Protein AF-E1ZJU6-F1 (afdb_monomer)

pLDDT: mean 82.81, std 19.05, range [23.7, 98.81]

Mean predicted aligned error: 16.56 Å

Nearest PDB structures (foldseek):
  3dt8-assembly1_A  TM=7.662E-01  e=3.828E-09  Bos taurus
  3dt9-assembly1_A  TM=7.241E-01  e=1.681E-09  Bos taurus
  1wab-assembly1_A  TM=7.466E-01  e=5.777E-09  Bos taurus
  1es9-assembly1_A-2  TM=7.386E-01  e=1.103E-08  Bos taurus
  1bwq-assembly1_A-2  TM=6.941E-01  e=6.890E-09  Bos taurus

Sequence (431 aa):
MFGTLTGLIKQRSAITNWEAFSRANNISGWKLAVPPCQWTGVGCNADGAITSLDLGCVDEVEGLCAVLAEGSLAPELVNVGTLESIFLQGQTLTGPLPEAWGAAGAFARLAYLSLANNDLTGSIPASWGGKDALAALELIQLSGNKLCGDVPAPLQPKLECADGDDSCSDGQLPACSTTVTALAADGEEEGSSKLEEQPEAAADCPPGDIQDVPSWAKKYNARIAAKEAAQEQAANNKALVAEANESGERYDFVMYGDSITWRVSENMGVWDRYLGSLGGPSAPLGIIFNQVSDLAYRIMNGDERFDLAPKAVALLIGVNNLERGPQPAEQLEELVKWLQAAWPSTRLILLNLLPTVFEVEAPYLDITGTNKKYQQIAEETGIEWSTCGSDIDPADEAQLYDGIHPGPKGVDILLSCLGPQVEAAVAAFEC

Solvent-accessible surface area (backbone atoms only — not comparable to full-atom values): 22984 Å² total; per-residue (Å²): 105,74,56,34,56,46,5,55,55,39,34,58,65,29,28,72,47,40,81,51,22,32,59,59,43,67,46,41,52,91,44,97,92,42,66,63,76,62,19,60,44,34,42,53,51,97,89,69,48,52,28,32,42,43,73,48,28,54,76,88,44,41,65,65,45,73,37,62,48,35,34,36,71,39,52,54,38,39,47,36,48,57,23,32,33,40,33,52,16,40,27,49,29,35,48,57,65,49,54,56,48,16,32,81,64,16,30,60,42,24,27,39,42,35,51,21,39,23,52,30,33,50,47,69,41,71,39,49,42,33,94,56,11,43,70,44,47,60,42,36,32,58,40,66,41,58,47,21,34,71,56,41,74,81,43,49,93,25,56,51,63,61,94,87,46,84,61,48,52,99,68,39,33,47,74,74,77,90,82,88,85,83,89,86,86,91,85,91,89,88,91,91,86,84,91,83,83,86,81,95,84,62,81,80,54,73,56,39,65,80,68,86,71,51,82,70,26,69,50,68,53,52,44,42,65,70,43,61,74,34,38,50,39,48,49,52,43,27,50,54,28,45,52,30,50,75,70,58,54,59,35,35,36,38,34,39,29,12,44,58,27,32,44,43,53,78,35,47,87,53,47,49,75,45,52,60,79,71,79,56,54,69,49,55,51,20,33,54,79,30,31,48,44,35,53,38,7,33,47,68,69,43,66,53,46,60,62,45,50,34,27,17,37,36,42,46,70,29,68,44,11,35,69,76,53,64,78,42,58,70,61,42,50,52,44,53,54,48,47,48,38,32,24,66,54,36,38,47,34,44,45,41,71,56,54,66,48,68,102,58,92,53,93,56,70,46,60,74,64,47,36,52,46,52,48,49,44,21,69,74,72,71,42,45,70,38,70,48,30,63,87,50,52,35,87,37,53,64,27,12,63,73,13,64,45,49,32,75,53,30,44,45,55,24,37,74,52,41,23,68,53,50,52,52,34,43,74,67,46,62,118

Secondary structure (DSSP, 8-state):
-HHHHHHHHHHHHHBTTHHHHHHHTT----STTS-GGGSTTEEE-TT--EEEEE----GGGTTS-SS--EE---GGGGG-TT-SEEE--SSEEEEPPPGGGGSTTTTTT--EEE--SSEEEEPPPGGGGSTTSSTT--EEE--SSEE-SPPPTTTGGGEE--TT-TTSBTTBPPP---------------------------TTS-----PPPPTTTSS--GGGTS-HHHHHHHHHHHHHHHHHHHHTPPPSEEEEESHHHHHHHTTHHHHHHHHTTSSS-EEEEE-TT--HHHHHHHHHTSS---SS--SEEEEE--HHHHHHSS-SHHHHHHHHHHHHHH-TT-EEEEEPPPP---SS--TT--HHHHHHHHHHHHHHHTPEEE-TTTT--TT-TTTBTTSSSB-HHHHHHHHHHHHHHHHHHHHT---

InterPro domains:
  IPR001611 Leucine-rich repeat [PF00560] (110-129)
  IPR013830 SGNH hydrolase-type esterase domain [PF13472] (256-411)
  IPR032675 Leucine-rich repeat domain superfamily [G3DSA:3.80.10.10] (7-196)
  IPR036514 SGNH hydrolase superfamily [G3DSA:3.40.50.1110] (214-428)
  IPR050647 Plant LRR receptor-like serine/threonine-protein kinases [PTHR48056] (13-152)

Radius of gyration: 26.3 Å; Cα contacts (8 Å, |Δi|>4): 844; chains: 1; bounding box: 62×53×74 Å

Organism: Chlorella variabilis (NCBI:txid554065)

Foldseek 3Di:
DVLQLVLLLQQCVQQPCNVVFCVQLVFDQNDPVRQQCPTVQFDADPVRQTATGAPADPLLAFPNTPAFGEGARGLSNQSSLNYQEYHRAQHAHEEEDDLSQLPQSRNQRHAYYEHEQYAYAEEDHLSCLDPRHPVNHQAYEHANYHYAFADRPVCQNRYDYDPPGPQADPRHGHHDDDDDDDDDDDDDDDDDDDDDDDDDDQPPFAWFDQDDQDPLLQDARSSQCPPPQSVVLLVVLLVVLVVCQVHVFAAQEEEEEELQLVLLVVQVVLVCVQAVPLPGDYDRSYGYLDALSNSSNCARPNRNHHSRQHLEYEYAYHPSCLQPHPLRLVSVLVSLVSSCRRRVLYQYEYEQHAQADDPDPSPRPDSPVSLVSSVVSCVVSVHHYYDQNNPADLVDCQQPVRRHHGDNVVSNSRSVRVSVVSSVSSVPGDD

Structure (mmCIF, N/CA/C/O backbone):
data_AF-E1ZJU6-F1
#
_entry.id   AF-E1ZJU6-F1
#
loop_
_atom_site.group_PDB
_atom_site.id
_atom_site.type_symbol
_atom_site.label_atom_id
_atom_site.label_alt_id
_atom_site.label_comp_id
_atom_site.label_asym_id
_atom_site.label_entity_id
_atom_site.label_seq_id
_atom_site.pdbx_PDB_ins_code
_atom_site.Cartn_x
_atom_site.Cartn_y
_atom_site.Cartn_z
_atom_site.occupancy
_atom_site.B_iso_or_equiv
_atom_site.auth_seq_id
_atom_site.auth_comp_id
_atom_site.auth_asym_id
_atom_site.auth_atom_id
_atom_site.pdbx_PDB_model_num
ATOM 1 N N . MET A 1 1 ? 8.788 -21.524 -34.149 1.00 48.00 1 MET A N 1
ATOM 2 C CA . MET A 1 1 ? 7.793 -22.488 -33.622 1.00 48.00 1 MET A CA 1
ATOM 3 C C . MET A 1 1 ? 8.458 -23.624 -32.840 1.00 48.00 1 MET A C 1
ATOM 5 O O . MET A 1 1 ? 8.479 -23.498 -31.627 1.00 48.00 1 MET A O 1
ATOM 9 N N . PHE A 1 2 ? 9.065 -24.661 -33.449 1.00 53.59 2 PHE A N 1
ATOM 10 C CA . PHE A 1 2 ? 9.686 -25.767 -32.677 1.00 53.59 2 PHE A CA 1
ATOM 11 C C . PHE A 1 2 ? 10.750 -25.310 -31.656 1.00 53.59 2 PHE A C 1
ATOM 13 O O . PHE A 1 2 ? 10.604 -25.607 -30.477 1.00 53.59 2 PHE A O 1
ATOM 20 N N . GLY A 1 3 ? 11.774 -24.546 -32.065 1.00 61.97 3 GLY A N 1
ATOM 21 C CA . GLY A 1 3 ? 12.799 -24.038 -31.131 1.00 61.97 3 GLY A CA 1
ATOM 22 C C . GLY A 1 3 ? 12.228 -23.120 -30.041 1.00 61.97 3 GLY A C 1
ATOM 23 O O . GLY A 1 3 ? 12.577 -23.249 -28.873 1.00 61.97 3 GLY A O 1
ATOM 24 N N . THR A 1 4 ? 11.274 -22.268 -30.421 1.00 68.81 4 THR A N 1
ATOM 25 C CA . THR A 1 4 ? 10.547 -21.338 -29.543 1.00 68.81 4 THR A CA 1
ATOM 26 C C . THR A 1 4 ? 9.842 -22.067 -28.391 1.00 68.81 4 THR A C 1
ATOM 28 O O . THR A 1 4 ? 9.994 -21.698 -27.232 1.00 68.81 4 THR A O 1
ATOM 31 N N . LEU A 1 5 ? 9.110 -23.145 -28.696 1.00 75.88 5 LEU A N 1
ATOM 32 C CA . LEU A 1 5 ? 8.416 -23.952 -27.688 1.00 75.88 5 LEU A CA 1
ATOM 33 C C . LEU A 1 5 ? 9.404 -24.717 -26.790 1.00 75.88 5 LEU A C 1
ATOM 35 O O . LEU A 1 5 ? 9.183 -24.839 -25.587 1.00 75.88 5 LEU A O 1
ATOM 39 N N . THR A 1 6 ? 10.514 -25.194 -27.363 1.00 81.00 6 THR A N 1
ATOM 40 C CA . THR A 1 6 ? 11.583 -25.875 -26.619 1.00 81.00 6 THR A CA 1
ATOM 41 C C . THR A 1 6 ? 12.262 -24.952 -25.606 1.00 81.00 6 THR A C 1
ATOM 43 O O . THR A 1 6 ? 12.506 -25.397 -24.491 1.00 81.00 6 THR A O 1
ATOM 46 N N . GLY A 1 7 ? 12.534 -23.686 -25.948 1.00 88.94 7 GLY A N 1
ATOM 47 C CA . GLY A 1 7 ? 13.206 -22.734 -25.051 1.00 88.94 7 GLY A CA 1
ATOM 48 C C . GLY A 1 7 ? 12.437 -22.482 -23.750 1.00 88.94 7 GLY A C 1
ATOM 49 O O . GLY A 1 7 ? 12.994 -22.640 -22.665 1.00 88.94 7 GLY A O 1
ATOM 50 N N . LEU A 1 8 ? 11.130 -22.205 -23.842 1.00 92.00 8 LEU A N 1
ATOM 51 C CA . LEU A 1 8 ? 10.278 -22.043 -22.657 1.00 92.00 8 LEU A CA 1
ATOM 52 C C . LEU A 1 8 ? 10.172 -23.342 -21.840 1.00 92.00 8 LEU A C 1
ATOM 54 O O . LEU A 1 8 ? 10.357 -23.326 -20.626 1.00 92.00 8 LEU A O 1
ATOM 58 N N . ILE A 1 9 ? 9.939 -24.491 -22.487 1.00 91.81 9 ILE A N 1
ATOM 59 C CA . ILE A 1 9 ? 9.865 -25.786 -21.785 1.00 91.81 9 ILE A CA 1
ATOM 60 C C . ILE A 1 9 ? 11.206 -26.160 -21.132 1.00 91.81 9 ILE A C 1
ATOM 62 O O . ILE A 1 9 ? 11.211 -26.845 -20.109 1.00 91.81 9 ILE A O 1
ATOM 66 N N . LYS A 1 10 ? 12.338 -25.684 -21.659 1.00 94.12 10 LYS A N 1
ATOM 67 C CA . LYS A 1 10 ? 13.656 -25.823 -21.030 1.00 94.12 10 LYS A CA 1
ATOM 68 C C . LYS A 1 10 ? 13.799 -24.959 -19.780 1.00 94.12 10 LYS A C 1
ATOM 70 O O . LYS A 1 10 ? 14.175 -25.520 -18.758 1.00 94.12 10 LYS A O 1
ATOM 75 N N . GLN A 1 11 ? 13.404 -23.682 -19.801 1.00 95.06 11 GLN A N 1
ATOM 76 C CA . GLN A 1 11 ? 13.373 -22.857 -18.579 1.00 95.06 11 GLN A CA 1
ATOM 77 C C . GLN A 1 11 ? 12.439 -23.457 -17.516 1.00 95.06 11 GLN A C 1
ATOM 79 O O . GLN A 1 11 ? 12.834 -23.627 -16.367 1.00 95.06 11 GLN A O 1
ATOM 84 N N . ARG A 1 12 ? 11.247 -23.912 -17.923 1.00 95.19 12 ARG A N 1
ATOM 85 C CA . ARG A 1 12 ? 10.304 -24.644 -17.060 1.00 95.19 12 ARG A CA 1
ATOM 86 C C . ARG A 1 12 ? 10.922 -25.898 -16.418 1.00 95.19 12 ARG A C 1
ATOM 88 O O . ARG A 1 12 ? 10.542 -26.275 -15.317 1.00 95.19 12 ARG A O 1
ATOM 95 N N . SER A 1 13 ? 11.840 -26.561 -17.122 1.00 94.81 13 SER A N 1
ATOM 96 C CA . SER A 1 13 ? 12.520 -27.783 -16.664 1.00 94.81 13 SER A CA 1
ATOM 97 C C . SER A 1 13 ? 13.803 -27.507 -15.866 1.00 94.81 13 SER A C 1
ATOM 99 O O . SER A 1 13 ? 14.343 -28.437 -15.274 1.00 94.81 13 SER A O 1
ATOM 101 N N . ALA A 1 14 ? 14.302 -26.266 -15.872 1.00 96.38 14 ALA A N 1
ATOM 102 C CA . ALA A 1 14 ? 15.418 -25.807 -15.043 1.00 96.38 14 ALA A CA 1
ATOM 103 C C . ALA A 1 14 ? 14.957 -25.342 -13.648 1.00 96.38 14 ALA A C 1
ATOM 105 O O . ALA A 1 14 ? 15.763 -25.309 -12.723 1.00 96.38 14 ALA A O 1
ATOM 106 N N . ILE A 1 15 ? 13.661 -25.046 -13.486 1.00 96.94 15 ILE A N 1
ATOM 107 C CA . ILE A 1 15 ? 13.006 -24.828 -12.190 1.00 96.94 15 ILE A CA 1
ATOM 108 C C . ILE A 1 15 ? 12.730 -26.201 -11.555 1.00 96.94 15 ILE A C 1
ATOM 110 O O . ILE A 1 15 ? 11.875 -26.960 -12.019 1.00 96.94 15 ILE A O 1
ATOM 114 N N . THR A 1 16 ? 13.479 -26.548 -10.510 1.00 95.75 16 THR A N 1
ATOM 115 C CA . THR A 1 16 ? 13.486 -27.882 -9.887 1.00 95.75 16 THR A CA 1
ATOM 116 C C . THR A 1 16 ? 12.207 -28.164 -9.105 1.00 95.75 16 THR A C 1
ATOM 118 O O . THR A 1 16 ? 11.698 -29.285 -9.141 1.00 95.75 16 THR A O 1
ATOM 121 N N . ASN A 1 17 ? 11.645 -27.146 -8.450 1.00 94.12 17 ASN A N 1
ATOM 122 C CA . ASN A 1 17 ? 10.434 -27.254 -7.638 1.00 94.12 17 ASN A CA 1
ATOM 123 C C . ASN A 1 17 ? 9.134 -26.950 -8.420 1.00 94.12 17 ASN A C 1
ATOM 125 O O . ASN A 1 17 ? 8.090 -26.710 -7.808 1.00 94.12 17 ASN A O 1
ATOM 129 N N . TRP A 1 18 ? 9.170 -26.992 -9.765 1.00 93.50 18 TRP A N 1
ATOM 130 C CA . TRP A 1 18 ? 8.110 -26.474 -10.648 1.00 93.50 18 TRP A CA 1
ATOM 131 C C . TRP A 1 18 ? 6.680 -26.876 -10.249 1.00 93.50 18 TRP A C 1
ATOM 133 O O . TRP A 1 18 ? 5.779 -26.050 -10.332 1.00 93.50 18 TRP A O 1
ATOM 143 N N . GLU A 1 19 ? 6.422 -28.119 -9.822 1.00 91.25 19 GLU A N 1
ATOM 144 C CA . GLU A 1 19 ? 5.054 -28.553 -9.472 1.00 91.25 19 GLU A CA 1
ATOM 145 C C . GLU A 1 19 ? 4.492 -27.957 -8.170 1.00 91.25 19 GLU A C 1
ATOM 147 O O . GLU A 1 19 ? 3.270 -27.992 -7.973 1.00 91.25 19 GLU A O 1
ATOM 152 N N . ALA A 1 20 ? 5.359 -27.447 -7.292 1.00 88.50 20 ALA A N 1
ATOM 153 C CA . ALA A 1 20 ? 4.987 -26.672 -6.114 1.00 88.50 20 ALA A CA 1
ATOM 154 C C . ALA A 1 20 ? 4.816 -25.199 -6.504 1.00 88.50 20 ALA A C 1
ATOM 156 O O . ALA A 1 20 ? 3.704 -24.681 -6.390 1.00 88.50 20 ALA A O 1
ATOM 157 N N . PHE A 1 21 ? 5.864 -24.595 -7.083 1.00 90.06 21 PHE A N 1
ATOM 158 C CA . PHE A 1 21 ? 5.878 -23.241 -7.652 1.00 90.06 21 PHE A CA 1
ATOM 159 C C . PHE A 1 21 ? 4.625 -22.959 -8.492 1.00 90.06 21 PHE A C 1
ATOM 161 O O . PHE A 1 21 ? 3.787 -22.126 -8.145 1.00 90.06 21 PHE A O 1
ATOM 168 N N . SER A 1 22 ? 4.408 -23.736 -9.557 1.00 89.06 22 SER A N 1
ATOM 169 C CA . SER A 1 22 ? 3.335 -23.447 -10.504 1.00 89.06 22 SER A CA 1
ATOM 170 C C . SER A 1 22 ? 1.936 -23.676 -9.930 1.00 89.06 22 SER A C 1
ATOM 172 O O . SER A 1 22 ? 0.964 -23.121 -10.431 1.00 89.06 22 SER A O 1
ATOM 174 N N . ARG A 1 23 ? 1.807 -24.508 -8.890 1.00 87.44 23 ARG A N 1
ATOM 175 C CA . ARG A 1 23 ? 0.527 -24.797 -8.231 1.00 87.44 23 ARG A CA 1
ATOM 176 C C . ARG A 1 23 ? 0.168 -23.730 -7.204 1.00 87.44 23 ARG A C 1
ATOM 178 O O . ARG A 1 23 ? -0.983 -23.312 -7.170 1.00 87.44 23 ARG A O 1
ATOM 185 N N . ALA A 1 24 ? 1.137 -23.306 -6.396 1.00 80.75 24 ALA A N 1
ATOM 186 C CA . ALA A 1 24 ? 0.956 -22.259 -5.397 1.00 80.75 24 ALA A CA 1
ATOM 187 C C . ALA A 1 24 ? 0.645 -20.905 -6.056 1.00 80.75 24 ALA A C 1
ATOM 189 O O . ALA A 1 24 ? -0.213 -20.169 -5.580 1.00 80.75 24 ALA A O 1
ATOM 190 N N . ASN A 1 25 ? 1.270 -20.635 -7.206 1.00 80.25 25 ASN A N 1
ATOM 191 C CA . ASN A 1 25 ? 1.212 -19.340 -7.890 1.00 80.25 25 ASN A CA 1
ATOM 192 C C . ASN A 1 25 ? 0.151 -19.298 -9.014 1.00 80.25 25 ASN A C 1
ATOM 194 O O . ASN A 1 25 ? 0.134 -18.378 -9.825 1.00 80.25 25 ASN A O 1
ATOM 198 N N . ASN A 1 26 ? -0.714 -20.319 -9.114 1.00 83.62 26 ASN A N 1
ATOM 199 C CA . ASN A 1 26 ? -1.733 -20.467 -10.169 1.00 83.62 26 ASN A CA 1
ATOM 200 C C . ASN A 1 26 ? -1.178 -20.371 -11.618 1.00 83.62 26 ASN A C 1
ATOM 202 O O . ASN A 1 26 ? -1.853 -19.927 -12.554 1.00 83.62 26 ASN A O 1
ATOM 206 N N . ILE A 1 27 ? 0.069 -20.806 -11.825 1.00 87.94 27 ILE A N 1
ATOM 207 C CA . ILE A 1 27 ? 0.752 -20.765 -13.120 1.00 87.94 27 ILE A CA 1
ATOM 208 C C . ILE A 1 27 ? 0.289 -21.953 -13.969 1.00 87.94 27 ILE A C 1
ATOM 210 O O . ILE A 1 27 ? 0.608 -23.119 -13.716 1.00 87.94 27 ILE A O 1
ATOM 214 N N . SER A 1 28 ? -0.494 -21.645 -14.999 1.00 89.62 28 SER A N 1
ATOM 215 C CA . SER A 1 28 ? -1.240 -22.610 -15.804 1.00 89.62 28 SER A CA 1
ATOM 216 C C . SER A 1 28 ? -0.813 -22.591 -17.279 1.00 89.62 28 SER A C 1
ATOM 218 O O . SER A 1 28 ? 0.046 -21.818 -17.695 1.00 89.62 28 SER A O 1
ATOM 220 N N . GLY A 1 29 ? -1.366 -23.494 -18.089 1.00 84.81 29 GLY A N 1
ATOM 221 C CA . GLY A 1 29 ? -1.076 -23.587 -19.524 1.00 84.81 29 GLY A CA 1
ATOM 222 C C . GLY A 1 29 ? 0.174 -24.400 -19.890 1.00 84.81 29 GLY A C 1
ATOM 223 O O . GLY A 1 29 ? 0.035 -25.276 -20.734 1.00 84.81 29 GLY A O 1
ATOM 224 N N . TRP A 1 30 ? 1.324 -24.192 -19.223 1.00 90.31 30 TRP A N 1
ATOM 225 C CA . TRP A 1 30 ? 2.699 -24.718 -19.469 1.00 90.31 30 TRP A CA 1
ATOM 226 C C . TRP A 1 30 ? 2.878 -26.208 -19.886 1.00 90.31 30 TRP A C 1
ATOM 228 O O . TRP A 1 30 ? 3.531 -27.018 -19.211 1.00 90.31 30 TRP A O 1
ATOM 238 N N . LYS A 1 31 ? 2.297 -26.597 -21.025 1.00 82.81 31 LYS A N 1
ATOM 239 C CA . LYS A 1 31 ? 2.187 -27.963 -21.563 1.00 82.81 31 LYS A CA 1
ATOM 240 C C . LYS A 1 31 ? 2.147 -27.899 -23.093 1.00 82.81 31 LYS A C 1
ATOM 242 O O . LYS A 1 31 ? 1.471 -27.048 -23.657 1.00 82.81 31 LYS A O 1
ATOM 247 N N . LEU A 1 32 ? 2.776 -28.863 -23.774 1.00 79.38 32 LEU A N 1
ATOM 248 C CA . LEU A 1 32 ? 2.888 -28.904 -25.248 1.00 79.38 32 LEU A CA 1
ATOM 249 C C . LEU A 1 32 ? 1.545 -28.905 -26.015 1.00 79.38 32 LEU A C 1
ATOM 251 O O . LEU A 1 32 ? 1.534 -28.635 -27.211 1.00 79.38 32 LEU A O 1
ATOM 255 N N . ALA A 1 33 ? 0.433 -29.233 -25.351 1.00 79.75 33 ALA A N 1
ATOM 256 C CA . ALA A 1 33 ? -0.910 -29.262 -25.936 1.00 79.75 33 ALA A CA 1
ATOM 257 C C . ALA A 1 33 ? -1.665 -27.915 -25.857 1.00 79.75 33 ALA A C 1
ATOM 259 O O . ALA A 1 33 ? -2.784 -27.826 -26.356 1.00 79.75 33 ALA A O 1
ATOM 260 N N . VAL A 1 34 ? -1.084 -26.889 -25.225 1.00 83.50 34 VAL A N 1
ATOM 261 C CA . VAL A 1 34 ? -1.681 -25.554 -25.052 1.00 83.50 34 VAL A CA 1
ATOM 262 C C . VAL A 1 34 ? -0.786 -24.520 -25.752 1.00 83.50 34 VAL A C 1
ATOM 264 O O . VAL A 1 34 ? 0.428 -24.559 -25.538 1.00 83.50 34 VAL A O 1
ATOM 267 N N . PRO A 1 35 ? -1.322 -23.588 -26.564 1.00 89.50 35 PRO A N 1
ATOM 268 C CA . PRO A 1 35 ? -0.532 -22.515 -27.171 1.00 89.50 35 PRO A CA 1
ATOM 269 C C . PRO A 1 35 ? 0.187 -21.650 -26.115 1.00 89.50 35 PRO A C 1
ATOM 271 O O . PRO A 1 35 ? -0.457 -21.274 -25.137 1.00 89.50 35 PRO A O 1
ATOM 274 N N . PRO A 1 36 ? 1.470 -21.273 -26.302 1.00 89.75 36 PRO A N 1
ATOM 275 C CA . PRO A 1 36 ? 2.215 -20.481 -25.316 1.00 89.75 36 PRO A CA 1
ATOM 276 C C . PRO A 1 36 ? 1.556 -19.166 -24.892 1.00 89.75 36 PRO A C 1
ATOM 278 O O . PRO A 1 36 ? 1.582 -18.844 -23.716 1.00 89.75 36 PRO A O 1
ATOM 281 N N . CYS A 1 37 ? 0.866 -18.465 -25.797 1.00 90.69 37 CYS A N 1
ATOM 282 C CA . CYS A 1 37 ? 0.115 -17.236 -25.488 1.00 90.69 37 CYS A CA 1
ATOM 283 C C . CYS A 1 37 ? -1.141 -17.452 -24.607 1.00 90.69 37 CYS A C 1
ATOM 285 O O . CYS A 1 37 ? -1.972 -16.559 -24.484 1.00 90.69 37 CYS A O 1
ATOM 287 N N . GLN A 1 38 ? -1.328 -18.656 -24.055 1.00 89.69 38 GLN A N 1
ATOM 288 C CA . GLN A 1 38 ? -2.339 -19.003 -23.049 1.00 89.69 38 GLN A CA 1
ATOM 289 C C . GLN A 1 38 ? -1.691 -19.542 -21.758 1.00 89.69 38 GLN A C 1
ATOM 291 O O . GLN A 1 38 ? -2.367 -20.151 -20.930 1.00 89.69 38 GLN A O 1
ATOM 296 N N . TRP A 1 39 ? -0.371 -19.405 -21.606 1.00 92.56 39 TRP A N 1
ATOM 297 C CA . TRP A 1 39 ? 0.355 -19.811 -20.405 1.00 92.56 39 TRP A CA 1
ATOM 298 C C . TRP A 1 39 ? 0.473 -18.612 -19.460 1.00 92.56 39 TRP A C 1
ATOM 300 O O . TRP A 1 39 ? 0.803 -17.509 -19.895 1.00 92.56 39 TRP A O 1
ATOM 310 N N . THR A 1 40 ? 0.223 -18.816 -18.164 1.00 91.00 40 THR A N 1
ATOM 311 C CA . THR A 1 40 ? 0.439 -17.764 -17.158 1.00 91.00 40 THR A CA 1
ATOM 312 C C . THR A 1 40 ? 1.910 -17.341 -17.201 1.00 91.00 40 THR A C 1
ATOM 314 O O . THR A 1 40 ? 2.781 -18.211 -17.138 1.00 91.00 40 THR A O 1
ATOM 317 N N . GLY A 1 41 ? 2.184 -16.041 -17.328 1.00 88.38 41 GLY A N 1
ATOM 318 C CA . GLY A 1 41 ? 3.551 -15.521 -17.444 1.00 88.38 41 GLY A CA 1
ATOM 319 C C . GLY A 1 41 ? 4.142 -15.501 -18.861 1.00 88.38 41 GLY A C 1
ATOM 320 O O . GLY A 1 41 ? 5.346 -15.325 -19.014 1.00 88.38 41 GLY A O 1
ATOM 321 N N . VAL A 1 42 ? 3.343 -15.701 -19.917 1.00 95.75 42 VAL A N 1
ATOM 322 C CA . VAL A 1 42 ? 3.820 -15.616 -21.311 1.00 95.75 42 VAL A CA 1
ATOM 323 C C . VAL A 1 42 ? 3.029 -14.562 -22.084 1.00 95.75 42 VAL A C 1
ATOM 325 O O . VAL A 1 42 ? 1.881 -14.781 -22.474 1.00 95.75 42 VAL A O 1
ATOM 328 N N . GLY A 1 43 ? 3.661 -13.413 -22.325 1.00 91.25 43 GLY A N 1
ATOM 329 C CA . GLY A 1 43 ? 3.102 -12.320 -23.117 1.00 91.25 43 GLY A CA 1
ATOM 330 C C . GLY A 1 43 ? 3.335 -12.514 -24.616 1.00 91.25 43 GLY A C 1
ATOM 331 O O . GLY A 1 43 ? 4.418 -12.924 -25.045 1.00 91.25 43 GLY A O 1
ATOM 332 N N . CYS A 1 44 ? 2.324 -12.188 -25.423 1.00 92.81 44 CYS A N 1
ATOM 333 C CA . CYS A 1 44 ? 2.401 -12.222 -26.881 1.00 92.81 44 CYS A CA 1
ATOM 334 C C . CYS A 1 44 ? 1.838 -10.947 -27.514 1.00 92.81 44 CYS A C 1
ATOM 336 O O . CYS A 1 44 ? 0.896 -10.350 -26.996 1.00 92.81 44 CYS A O 1
ATOM 338 N N . ASN A 1 45 ? 2.374 -10.581 -28.678 1.00 88.44 45 ASN A N 1
ATOM 339 C CA . ASN A 1 45 ? 1.848 -9.490 -29.496 1.00 88.44 45 ASN A CA 1
ATOM 340 C C . ASN A 1 45 ? 0.659 -9.931 -30.381 1.00 88.44 45 ASN A C 1
ATOM 342 O O . ASN A 1 45 ? 0.260 -11.097 -30.389 1.00 88.44 45 ASN A O 1
ATOM 346 N N . ALA A 1 46 ? 0.105 -8.994 -31.159 1.00 88.88 46 ALA A N 1
ATOM 347 C CA . ALA A 1 46 ? -1.060 -9.227 -32.022 1.00 88.88 46 ALA A CA 1
ATOM 348 C C . ALA A 1 46 ? -0.851 -10.299 -33.116 1.00 88.88 46 ALA A C 1
ATOM 350 O O . ALA A 1 46 ? -1.822 -10.927 -33.537 1.00 88.88 46 ALA A O 1
ATOM 351 N N . ASP A 1 47 ? 0.393 -10.552 -33.539 1.00 90.50 47 ASP A N 1
ATOM 352 C CA . ASP A 1 47 ? 0.745 -11.615 -34.495 1.00 90.50 47 ASP A CA 1
ATOM 353 C C . ASP A 1 47 ? 0.899 -12.998 -33.822 1.00 90.50 47 ASP A C 1
ATOM 355 O O . ASP A 1 47 ? 1.180 -13.998 -34.488 1.00 90.50 47 ASP A O 1
ATOM 359 N N . GLY A 1 48 ? 0.750 -13.077 -32.494 1.00 87.81 48 GLY A N 1
ATOM 360 C CA . GLY A 1 48 ? 0.977 -14.291 -31.709 1.00 87.81 48 GLY A CA 1
ATOM 361 C C . GLY A 1 48 ? 2.458 -14.648 -31.526 1.00 87.81 48 GLY A C 1
ATOM 362 O O . GLY A 1 48 ? 2.773 -15.792 -31.189 1.00 87.81 48 GLY A O 1
ATOM 363 N N . ALA A 1 49 ? 3.377 -13.703 -31.754 1.00 92.50 49 ALA A N 1
ATOM 364 C CA . ALA A 1 49 ? 4.779 -13.872 -31.387 1.00 92.50 49 ALA A CA 1
ATOM 365 C C . ALA A 1 49 ? 4.950 -13.659 -29.877 1.00 92.50 49 ALA A C 1
ATOM 367 O O . ALA A 1 49 ? 4.348 -12.751 -29.307 1.00 92.50 49 ALA A O 1
ATOM 368 N N . ILE A 1 50 ? 5.777 -14.493 -29.240 1.00 95.19 50 ILE A N 1
ATOM 369 C CA . ILE A 1 50 ? 6.053 -14.424 -27.799 1.00 95.19 50 ILE A CA 1
ATOM 370 C C . ILE A 1 50 ? 7.050 -13.295 -27.552 1.00 95.19 50 ILE A C 1
ATOM 372 O O . ILE A 1 50 ? 8.191 -13.398 -28.007 1.00 95.19 50 ILE A O 1
ATOM 376 N N . THR A 1 51 ? 6.618 -12.252 -26.851 1.00 95.56 51 THR A N 1
ATOM 377 C CA . THR A 1 51 ? 7.389 -11.024 -26.607 1.00 95.56 51 THR A CA 1
ATOM 378 C C . THR A 1 51 ? 7.776 -10.843 -25.143 1.00 95.56 51 THR A C 1
ATOM 380 O O . THR A 1 51 ? 8.777 -10.189 -24.876 1.00 95.56 51 THR A O 1
ATOM 383 N N . SER A 1 52 ? 7.075 -11.472 -24.197 1.00 95.50 52 SER A N 1
ATOM 384 C CA . SER A 1 52 ? 7.448 -11.436 -22.779 1.00 95.50 52 SER A CA 1
ATOM 385 C C . SER A 1 52 ? 7.451 -12.828 -22.152 1.00 95.50 52 SER A C 1
ATOM 387 O O . SER A 1 52 ? 6.557 -13.639 -22.413 1.00 95.50 52 SER A O 1
ATOM 389 N N . LEU A 1 53 ? 8.453 -13.087 -21.313 1.00 96.38 53 LEU A N 1
ATOM 390 C CA . LEU A 1 53 ? 8.414 -14.123 -20.287 1.00 96.38 53 LEU A CA 1
ATOM 391 C C . LEU A 1 53 ? 8.477 -13.429 -18.929 1.00 96.38 53 LEU A C 1
ATOM 393 O O . LEU A 1 53 ? 9.504 -12.842 -18.597 1.00 96.38 53 LEU A O 1
ATOM 397 N N . ASP A 1 54 ? 7.406 -13.550 -18.158 1.00 93.19 54 ASP A N 1
ATOM 398 C CA . ASP A 1 54 ? 7.315 -13.046 -16.797 1.00 93.19 54 ASP A CA 1
ATOM 399 C C . ASP A 1 54 ? 6.986 -14.192 -15.837 1.00 93.19 54 ASP A C 1
ATOM 401 O O . ASP A 1 54 ? 5.871 -14.714 -15.799 1.00 93.19 54 ASP A O 1
ATOM 405 N N . LEU A 1 55 ? 8.001 -14.615 -15.092 1.00 91.62 55 LEU A N 1
ATOM 406 C CA . LEU A 1 55 ? 7.863 -15.439 -13.894 1.00 91.62 55 LEU A CA 1
ATOM 407 C C . LEU A 1 55 ? 8.540 -14.719 -12.714 1.00 91.62 55 LEU A C 1
ATOM 409 O O . LEU A 1 55 ? 9.076 -15.372 -11.819 1.00 91.62 55 LEU A O 1
ATOM 413 N N . GLY A 1 56 ? 8.576 -13.384 -12.741 1.00 78.88 56 GLY A N 1
ATOM 414 C CA . GLY A 1 56 ? 9.146 -12.568 -11.681 1.00 78.88 56 GLY A CA 1
ATOM 415 C C . GLY A 1 56 ? 8.255 -12.537 -10.439 1.00 78.88 56 GLY A C 1
ATOM 416 O O . GLY A 1 56 ? 7.040 -12.729 -10.495 1.00 78.88 56 GLY A O 1
ATOM 417 N N . CYS A 1 57 ? 8.872 -12.277 -9.295 1.00 71.56 57 CYS A N 1
ATOM 418 C CA . CYS A 1 57 ? 8.210 -11.957 -8.038 1.00 71.56 57 CYS A CA 1
ATOM 419 C C . CYS A 1 57 ? 8.913 -10.747 -7.416 1.00 71.56 57 CYS A C 1
ATOM 421 O O . CYS A 1 57 ? 9.552 -10.856 -6.380 1.00 71.56 57 CYS A O 1
ATOM 423 N N . VAL A 1 58 ? 8.831 -9.595 -8.091 1.00 52.25 58 VAL A N 1
ATOM 424 C CA . VAL A 1 58 ? 9.424 -8.331 -7.620 1.00 52.25 58 VAL A CA 1
ATOM 425 C C . VAL A 1 58 ? 9.066 -8.050 -6.159 1.00 52.25 58 VAL A C 1
ATOM 427 O O . VAL A 1 58 ? 7.887 -7.935 -5.833 1.00 52.25 58 VAL A O 1
ATOM 430 N N . ASP A 1 59 ? 10.071 -7.870 -5.298 1.00 44.25 59 ASP A N 1
ATOM 431 C CA . ASP A 1 59 ? 9.904 -7.687 -3.842 1.00 44.25 59 ASP A CA 1
ATOM 432 C C . ASP A 1 59 ? 9.251 -6.354 -3.433 1.00 44.25 59 ASP A C 1
ATOM 434 O O . ASP A 1 59 ? 8.906 -6.119 -2.273 1.00 44.25 59 ASP A O 1
ATOM 438 N N . GLU A 1 60 ? 8.930 -5.493 -4.401 1.00 38.19 60 GLU A N 1
ATOM 439 C CA . GLU A 1 60 ? 7.904 -4.481 -4.181 1.00 38.19 60 GLU A CA 1
ATOM 440 C C . GLU A 1 60 ? 6.541 -5.103 -3.820 1.00 38.19 60 GLU A C 1
ATOM 442 O O . GLU A 1 60 ? 5.770 -4.438 -3.120 1.00 38.19 60 GLU A O 1
ATOM 447 N N . VAL A 1 61 ? 6.252 -6.332 -4.285 1.00 33.94 61 VAL A N 1
ATOM 448 C CA . VAL A 1 61 ? 4.959 -7.048 -4.334 1.00 33.94 61 VAL A CA 1
ATOM 449 C C . VAL A 1 61 ? 5.042 -8.471 -3.736 1.00 33.94 61 VAL A C 1
ATOM 451 O O . VAL A 1 61 ? 4.722 -9.473 -4.381 1.00 33.94 61 VAL A O 1
ATOM 454 N N . GLU A 1 62 ? 5.425 -8.566 -2.464 1.00 35.03 62 GLU A N 1
ATOM 455 C CA . GLU A 1 62 ? 5.297 -9.789 -1.652 1.00 35.03 62 GLU A CA 1
ATOM 456 C C . GLU A 1 62 ? 3.932 -10.495 -1.859 1.00 35.03 62 GLU A C 1
ATOM 458 O O . GLU A 1 62 ? 2.867 -9.871 -1.845 1.00 35.03 62 GLU A O 1
ATOM 463 N N . GLY A 1 63 ? 3.951 -11.819 -2.042 1.00 40.69 63 GLY A N 1
ATOM 464 C CA . GLY A 1 63 ? 2.740 -12.635 -2.196 1.00 40.69 63 GLY A CA 1
ATOM 465 C C . GLY A 1 63 ? 2.219 -12.828 -3.627 1.00 40.69 63 GLY A C 1
ATOM 466 O O . GLY A 1 63 ? 1.186 -13.482 -3.791 1.00 40.69 63 GLY A O 1
ATOM 467 N N . LEU A 1 64 ? 2.919 -12.336 -4.660 1.00 46.25 64 LEU A N 1
ATOM 468 C CA . LEU A 1 64 ? 2.626 -12.700 -6.057 1.00 46.25 64 LEU A CA 1
ATOM 469 C C . LEU A 1 64 ? 3.060 -14.148 -6.373 1.00 46.25 64 LEU A C 1
ATOM 471 O O . LEU A 1 64 ? 2.373 -14.860 -7.107 1.00 46.25 64 LEU A O 1
ATOM 475 N N . CYS A 1 65 ? 4.138 -14.617 -5.733 1.00 58.19 65 CYS A N 1
ATOM 476 C CA . CYS A 1 65 ? 4.498 -16.031 -5.632 1.00 58.19 65 CYS A CA 1
ATOM 477 C C . CYS A 1 65 ? 4.344 -16.526 -4.181 1.00 58.19 65 CYS A C 1
ATOM 479 O O . CYS A 1 65 ? 4.992 -16.025 -3.269 1.00 58.19 65 CYS A O 1
ATOM 481 N N . ALA A 1 66 ? 3.498 -17.537 -3.969 1.00 67.75 66 ALA A N 1
ATOM 482 C CA . ALA A 1 66 ? 3.316 -18.229 -2.688 1.00 67.75 66 ALA A CA 1
ATOM 483 C C . ALA A 1 66 ? 4.318 -19.388 -2.478 1.00 67.75 66 ALA A C 1
ATOM 485 O O . ALA A 1 66 ? 4.445 -19.909 -1.372 1.00 67.75 66 ALA A O 1
ATOM 486 N N . VAL A 1 67 ? 5.028 -19.791 -3.536 1.00 81.69 67 VAL A N 1
ATOM 487 C CA . VAL A 1 67 ? 6.271 -20.581 -3.508 1.00 81.69 67 VAL A CA 1
ATOM 488 C C . VAL A 1 67 ? 7.213 -19.953 -4.538 1.00 81.69 67 VAL A C 1
ATOM 490 O O . VAL A 1 67 ? 6.771 -19.690 -5.655 1.00 81.69 67 VAL A O 1
ATOM 493 N N . LEU A 1 68 ? 8.483 -19.720 -4.196 1.00 87.12 68 LEU A N 1
ATOM 494 C CA . LEU A 1 68 ? 9.490 -19.200 -5.135 1.00 87.12 68 LEU A CA 1
ATOM 495 C C . LEU A 1 68 ? 10.060 -20.311 -6.031 1.00 87.12 68 LEU A C 1
ATOM 497 O O . LEU A 1 68 ? 10.027 -21.487 -5.671 1.00 87.12 68 LEU A O 1
ATOM 501 N N . ALA A 1 69 ? 10.562 -19.955 -7.211 1.00 92.31 69 ALA A N 1
ATOM 502 C CA . ALA A 1 69 ? 11.170 -20.875 -8.165 1.00 92.31 69 ALA A CA 1
ATOM 503 C C . ALA A 1 69 ? 12.613 -21.213 -7.763 1.00 92.31 69 ALA A C 1
ATOM 505 O O . ALA A 1 69 ? 13.535 -20.447 -8.038 1.00 92.31 69 ALA A O 1
ATOM 506 N N . GLU A 1 70 ? 12.812 -22.399 -7.191 1.00 95.25 70 GLU A N 1
ATOM 507 C CA . GLU A 1 70 ? 14.146 -22.985 -7.032 1.00 95.25 70 GLU A CA 1
ATOM 508 C C . GLU A 1 70 ? 14.634 -23.506 -8.388 1.00 95.25 70 GLU A C 1
ATOM 510 O O . GLU A 1 70 ? 13.866 -24.131 -9.126 1.00 95.25 70 GLU A O 1
ATOM 515 N N . GLY A 1 71 ? 15.914 -23.324 -8.717 1.00 95.81 71 GLY A N 1
ATOM 516 C CA . GLY A 1 71 ? 16.480 -23.911 -9.933 1.00 95.81 71 GLY A CA 1
ATOM 517 C C . GLY A 1 71 ? 17.638 -23.127 -10.526 1.00 95.81 71 GLY A C 1
ATOM 518 O O . GLY A 1 71 ? 18.531 -22.694 -9.802 1.00 95.81 71 GLY A O 1
ATOM 519 N N . SER A 1 72 ? 17.642 -22.977 -11.852 1.00 97.62 72 SER A N 1
ATOM 520 C CA . SER A 1 72 ? 18.658 -22.226 -12.601 1.00 97.62 72 SER A CA 1
ATOM 521 C C . SER A 1 72 ? 18.128 -21.643 -13.922 1.00 97.62 72 SER A C 1
ATOM 523 O O . SER A 1 72 ? 16.988 -21.878 -14.336 1.00 97.62 72 SER A O 1
ATOM 525 N N . LEU A 1 73 ? 18.967 -20.855 -14.599 1.00 98.06 73 LEU A N 1
ATOM 526 C CA . LEU A 1 73 ? 18.676 -20.264 -15.906 1.00 98.06 73 LEU A CA 1
ATOM 527 C C . LEU A 1 73 ? 19.018 -21.243 -17.039 1.00 98.06 73 LEU A C 1
ATOM 529 O O . LEU A 1 73 ? 20.150 -21.712 -17.154 1.00 98.06 73 LEU A O 1
ATOM 533 N N . ALA A 1 74 ? 18.055 -21.537 -17.913 1.00 97.44 74 ALA A N 1
ATOM 534 C CA . ALA A 1 74 ? 18.249 -22.441 -19.039 1.00 97.44 74 ALA A CA 1
ATOM 535 C C . ALA A 1 74 ? 19.005 -21.745 -20.190 1.00 97.44 74 ALA A C 1
ATOM 537 O O . ALA A 1 74 ? 18.495 -20.774 -20.766 1.00 97.44 74 ALA A O 1
ATOM 538 N N . PRO A 1 75 ? 20.167 -22.269 -20.633 1.00 96.31 75 PRO A N 1
ATOM 539 C CA . PRO A 1 75 ? 20.863 -21.746 -21.807 1.00 96.31 75 PRO A CA 1
ATOM 540 C C . PRO A 1 75 ? 19.973 -21.739 -23.057 1.00 96.31 75 PRO A C 1
ATOM 542 O O . PRO A 1 75 ? 20.049 -20.815 -23.862 1.00 96.31 75 PRO A O 1
ATOM 545 N N . GLU A 1 76 ? 19.079 -22.725 -23.206 1.00 95.38 76 GLU A N 1
ATOM 546 C CA . GLU A 1 76 ? 18.183 -22.830 -24.359 1.00 95.38 76 GLU A CA 1
ATOM 547 C C . GLU A 1 76 ? 17.031 -21.811 -24.393 1.00 95.38 76 GLU A C 1
ATOM 549 O O . GLU A 1 76 ? 16.346 -21.750 -25.419 1.00 95.38 76 GLU A O 1
ATOM 554 N N . LEU A 1 77 ? 16.817 -20.987 -23.356 1.00 95.00 77 LEU A N 1
ATOM 555 C CA . LEU A 1 77 ? 15.814 -19.909 -23.393 1.00 95.00 77 LEU A CA 1
ATOM 556 C C . LEU A 1 77 ? 16.077 -18.922 -24.549 1.00 95.00 77 LEU A C 1
ATOM 558 O O . LEU A 1 77 ? 15.140 -18.403 -25.153 1.00 95.00 77 LEU A O 1
ATOM 562 N N . VAL A 1 78 ? 17.342 -18.785 -24.961 1.00 92.50 78 VAL A N 1
ATOM 563 C CA . VAL A 1 78 ? 17.790 -18.016 -26.136 1.00 92.50 78 VAL A CA 1
ATOM 564 C C . VAL A 1 78 ? 17.084 -18.390 -27.453 1.00 92.50 78 VAL A C 1
ATOM 566 O O . VAL A 1 78 ? 17.003 -17.580 -28.375 1.00 92.50 78 VAL A O 1
ATOM 569 N N . ASN A 1 79 ? 16.517 -19.600 -27.555 1.00 90.81 79 ASN A N 1
ATOM 570 C CA . ASN A 1 79 ? 15.764 -20.049 -28.734 1.00 90.81 79 ASN A CA 1
ATOM 571 C C . ASN A 1 79 ? 14.390 -19.361 -28.883 1.00 90.81 79 ASN A C 1
ATOM 573 O O . ASN A 1 79 ? 13.723 -19.525 -29.911 1.00 90.81 79 ASN A O 1
ATOM 577 N N . VAL A 1 80 ? 13.961 -18.578 -27.889 1.00 92.31 80 VAL A N 1
ATOM 578 C CA . VAL A 1 80 ? 12.777 -17.709 -27.941 1.00 92.31 80 VAL A CA 1
ATOM 579 C C . VAL A 1 80 ? 13.186 -16.311 -28.436 1.00 92.31 80 VAL A C 1
ATOM 581 O O . VAL A 1 80 ? 12.908 -15.298 -27.807 1.00 92.31 80 VAL A O 1
ATOM 584 N N . GLY A 1 81 ? 13.861 -16.242 -29.590 1.00 88.31 81 GLY A N 1
ATOM 585 C CA . GLY A 1 81 ? 14.448 -15.011 -30.156 1.00 88.31 81 GLY A CA 1
ATOM 586 C C . GLY A 1 81 ? 13.467 -13.908 -30.595 1.00 88.31 81 GLY A C 1
ATOM 587 O O . GLY A 1 81 ? 13.859 -13.011 -31.335 1.00 88.31 81 GLY A O 1
ATOM 588 N N . THR A 1 82 ? 12.200 -13.989 -30.184 1.00 93.50 82 THR A N 1
ATOM 589 C CA . THR A 1 82 ? 11.194 -12.920 -30.286 1.00 93.50 82 THR A CA 1
ATOM 590 C C . THR A 1 82 ? 10.958 -12.194 -28.959 1.00 93.50 82 THR A C 1
ATOM 592 O O . THR A 1 82 ? 10.227 -11.211 -28.967 1.00 93.50 82 THR A O 1
ATOM 595 N N . LEU A 1 83 ? 11.554 -12.656 -27.849 1.00 95.75 83 LEU A N 1
ATOM 596 C CA . LEU A 1 83 ? 11.435 -11.998 -26.548 1.00 95.75 83 LEU A CA 1
ATOM 597 C C . LEU A 1 83 ? 12.024 -10.586 -26.583 1.00 95.75 83 LEU A C 1
ATOM 599 O O . LEU A 1 83 ? 13.147 -10.372 -27.038 1.00 95.75 83 LEU A O 1
ATOM 603 N N . GLU A 1 84 ? 11.221 -9.665 -26.069 1.00 96.12 84 GLU A N 1
ATOM 604 C CA . GLU A 1 84 ? 11.449 -8.232 -25.908 1.00 96.12 84 GLU A CA 1
ATOM 605 C C . GLU A 1 84 ? 11.609 -7.895 -24.407 1.00 96.12 84 GLU A C 1
ATOM 607 O O . GLU A 1 84 ? 12.396 -7.013 -24.067 1.00 96.12 84 GLU A O 1
ATOM 612 N N . SER A 1 85 ? 11.004 -8.678 -23.496 1.00 94.06 85 SER A N 1
ATOM 613 C CA . SER A 1 85 ? 11.304 -8.664 -22.052 1.00 94.06 85 SER A CA 1
ATOM 614 C C . SER A 1 85 ? 11.436 -10.060 -21.417 1.00 94.06 85 SER A C 1
ATOM 616 O O . SER A 1 85 ? 10.766 -11.018 -21.820 1.00 94.06 85 SER A O 1
ATOM 618 N N . ILE A 1 86 ? 12.305 -10.169 -20.404 1.00 97.62 86 ILE A N 1
ATOM 619 C CA . ILE A 1 86 ? 12.447 -11.328 -19.507 1.00 97.62 86 ILE A CA 1
ATOM 620 C C . ILE A 1 86 ? 12.478 -10.835 -18.059 1.00 97.62 86 ILE A C 1
ATOM 622 O O . ILE A 1 86 ? 13.360 -10.063 -17.680 1.00 97.62 86 ILE A O 1
ATOM 626 N N . PHE A 1 87 ? 11.553 -11.350 -17.255 1.00 93.62 87 PHE A N 1
ATOM 627 C CA . PHE A 1 87 ? 11.424 -11.077 -15.829 1.00 93.62 87 PHE A CA 1
ATOM 628 C C . PHE A 1 87 ? 11.464 -12.408 -15.058 1.00 93.62 87 PHE A C 1
ATOM 630 O O . PHE A 1 87 ? 10.584 -13.257 -15.219 1.00 93.62 87 PHE A O 1
ATOM 637 N N . LEU A 1 88 ? 12.540 -12.626 -14.291 1.00 94.31 88 LEU A N 1
ATOM 638 C CA . LEU A 1 88 ? 12.779 -13.798 -13.424 1.00 94.31 88 LEU A CA 1
ATOM 639 C C . LEU A 1 88 ? 13.323 -13.384 -12.033 1.00 94.31 88 LEU A C 1
ATOM 641 O O . LEU A 1 88 ? 13.869 -14.206 -11.298 1.00 94.31 88 LEU A O 1
ATOM 645 N N . GLN A 1 89 ? 13.212 -12.100 -11.699 1.00 88.50 89 GLN A N 1
ATOM 646 C CA . GLN A 1 89 ? 13.674 -11.481 -10.459 1.00 88.50 89 GLN A CA 1
ATOM 647 C C . GLN A 1 89 ? 12.837 -11.888 -9.235 1.00 88.50 89 GLN A C 1
ATOM 649 O O . GLN A 1 89 ? 11.668 -12.240 -9.393 1.00 88.50 89 GLN A O 1
ATOM 654 N N . GLY A 1 90 ? 13.414 -11.829 -8.031 1.00 80.69 90 GLY A N 1
ATOM 655 C CA . GLY A 1 90 ? 12.737 -12.200 -6.778 1.00 80.69 90 GLY A CA 1
ATOM 656 C C . GLY A 1 90 ? 12.450 -13.702 -6.669 1.00 80.69 90 GLY A C 1
ATOM 657 O O . GLY A 1 90 ? 11.363 -14.115 -6.276 1.00 80.69 90 GLY A O 1
ATOM 658 N N . GLN A 1 91 ? 13.385 -14.545 -7.107 1.00 89.38 91 GLN A N 1
ATOM 659 C CA . GLN A 1 91 ? 13.247 -16.007 -7.095 1.00 89.38 91 GLN A CA 1
ATOM 660 C C . GLN A 1 91 ? 14.474 -16.647 -6.423 1.00 89.38 91 GLN A C 1
ATOM 662 O O . GLN A 1 91 ? 15.429 -15.968 -6.063 1.00 89.38 91 GLN A O 1
ATOM 667 N N . THR A 1 92 ? 14.477 -17.968 -6.240 1.00 91.44 92 THR A N 1
ATOM 668 C CA . THR A 1 92 ? 15.614 -18.708 -5.657 1.00 91.44 92 THR A CA 1
ATOM 669 C C . THR A 1 92 ? 16.408 -19.450 -6.737 1.00 91.44 92 THR A C 1
ATOM 671 O O . THR A 1 92 ? 16.783 -20.619 -6.593 1.00 91.44 92 THR A O 1
ATOM 674 N N . LEU A 1 93 ? 16.658 -18.778 -7.870 1.00 95.31 93 LEU A N 1
ATOM 675 C CA . LEU A 1 93 ? 17.449 -19.330 -8.970 1.00 95.31 93 LEU A CA 1
ATOM 676 C C . LEU A 1 93 ? 18.942 -19.217 -8.656 1.00 95.31 93 LEU A C 1
ATOM 678 O O . LEU A 1 93 ? 19.427 -18.197 -8.180 1.00 95.31 93 LEU A O 1
ATOM 682 N N . THR A 1 94 ? 19.677 -20.284 -8.957 1.00 95.56 94 THR A N 1
ATOM 683 C CA . THR A 1 94 ? 21.070 -20.493 -8.552 1.00 95.56 94 THR A CA 1
ATOM 684 C C . THR A 1 94 ? 21.989 -20.751 -9.746 1.00 95.56 94 THR A C 1
ATOM 686 O O . THR A 1 94 ? 21.553 -21.121 -10.843 1.00 95.56 94 THR A O 1
ATOM 689 N N . GLY A 1 95 ? 23.295 -20.619 -9.507 1.00 94.75 95 GLY A N 1
ATOM 690 C CA . GLY A 1 95 ? 24.339 -20.909 -10.492 1.00 94.75 95 GLY A CA 1
ATOM 691 C C . GLY A 1 95 ? 24.653 -19.733 -11.429 1.00 94.75 95 GLY A C 1
ATOM 692 O O . GLY A 1 95 ? 24.266 -18.600 -11.144 1.00 94.75 95 GLY A O 1
ATOM 693 N N . PRO A 1 96 ? 25.407 -19.975 -12.516 1.00 96.81 96 PRO A N 1
ATOM 694 C CA . PRO A 1 96 ? 25.938 -18.914 -13.364 1.00 96.81 96 PRO A CA 1
ATOM 695 C C . PRO A 1 96 ? 24.959 -18.414 -14.429 1.00 96.81 96 PRO A C 1
ATOM 697 O O . PRO A 1 96 ? 24.158 -19.167 -14.986 1.00 96.81 96 PRO A O 1
ATOM 700 N N . LEU A 1 97 ? 25.123 -17.140 -14.789 1.00 97.25 97 LEU A N 1
ATOM 701 C CA . LEU A 1 97 ? 24.512 -16.528 -15.968 1.00 97.25 97 LEU A CA 1
ATOM 702 C C . LEU A 1 97 ? 24.952 -17.276 -17.251 1.00 97.25 97 LEU A C 1
ATOM 704 O O . LEU A 1 97 ? 26.155 -17.454 -17.463 1.00 97.25 97 LEU A O 1
ATOM 708 N N . PRO A 1 98 ? 24.037 -17.724 -18.137 1.00 96.88 98 PRO A N 1
ATOM 709 C CA . PRO A 1 98 ? 24.433 -18.555 -19.276 1.00 96.88 98 PRO A CA 1
ATOM 710 C C . PRO A 1 98 ? 25.246 -17.802 -20.342 1.00 96.88 98 PRO A C 1
ATOM 712 O O . PRO A 1 98 ? 24.751 -16.872 -20.980 1.00 96.88 98 PRO A O 1
ATOM 715 N N . GLU A 1 99 ? 26.461 -18.273 -20.651 1.00 95.38 99 GLU A N 1
ATOM 716 C CA . GLU A 1 99 ? 27.303 -17.710 -21.729 1.00 95.38 99 GLU A CA 1
ATOM 717 C C . GLU A 1 99 ? 26.576 -17.647 -23.086 1.00 95.38 99 GLU A C 1
ATOM 719 O O . GLU A 1 99 ? 26.785 -16.718 -23.870 1.00 95.38 99 GLU A O 1
ATOM 724 N N . ALA A 1 100 ? 25.698 -18.624 -23.344 1.00 95.06 100 ALA A N 1
ATOM 725 C CA . ALA A 1 100 ? 24.914 -18.761 -24.571 1.00 95.06 100 ALA A CA 1
ATOM 726 C C . ALA A 1 100 ? 23.920 -17.610 -24.808 1.00 95.06 100 ALA A C 1
ATOM 728 O O . ALA A 1 100 ? 23.546 -17.360 -25.953 1.00 95.06 100 ALA A O 1
ATOM 729 N N . TRP A 1 101 ? 23.514 -16.890 -23.757 1.00 95.25 101 TRP A N 1
ATOM 730 C CA . TRP A 1 101 ? 22.662 -15.702 -23.879 1.00 95.25 101 TRP A CA 1
ATOM 731 C C . TRP A 1 101 ? 23.414 -14.510 -24.508 1.00 95.25 101 TRP A C 1
ATOM 733 O O . TRP A 1 101 ? 22.782 -13.609 -25.048 1.00 95.25 101 TRP A O 1
ATOM 743 N N . GLY A 1 102 ? 24.754 -14.550 -24.518 1.00 91.62 102 GLY A N 1
ATOM 744 C CA . GLY A 1 102 ? 25.628 -13.627 -25.249 1.00 91.62 102 GLY A CA 1
ATOM 745 C C . GLY A 1 102 ? 26.143 -14.167 -26.592 1.00 91.62 102 GLY A C 1
ATOM 746 O O . GLY A 1 102 ? 27.141 -13.672 -27.112 1.00 91.62 102 GLY A O 1
ATOM 747 N N . ALA A 1 103 ? 25.538 -15.217 -27.157 1.00 90.31 103 ALA A N 1
ATOM 748 C CA . ALA A 1 103 ? 25.912 -15.688 -28.493 1.00 90.31 103 ALA A CA 1
ATOM 749 C C . ALA A 1 103 ? 25.491 -14.680 -29.586 1.00 90.31 103 ALA A C 1
ATOM 751 O O . ALA A 1 103 ? 24.534 -13.928 -29.422 1.00 90.31 103 ALA A O 1
ATOM 752 N N . ALA A 1 104 ? 26.170 -14.670 -30.736 1.00 85.19 104 ALA A N 1
ATOM 753 C CA . ALA A 1 104 ? 25.813 -13.764 -31.832 1.00 85.19 104 ALA A CA 1
ATOM 754 C C . ALA A 1 104 ? 24.386 -14.049 -32.348 1.00 85.19 104 ALA A C 1
ATOM 756 O O . ALA A 1 104 ? 24.092 -15.162 -32.790 1.00 85.19 104 ALA A O 1
ATOM 757 N N . GLY A 1 105 ? 23.502 -13.048 -32.285 1.00 80.88 105 GLY A N 1
ATOM 758 C CA . GLY A 1 105 ? 22.077 -13.203 -32.607 1.00 80.88 105 GLY A CA 1
ATOM 759 C C . GLY A 1 105 ? 21.220 -13.835 -31.499 1.00 80.88 105 GLY A C 1
ATOM 760 O O . GLY A 1 105 ? 20.026 -14.056 -31.713 1.00 80.88 105 GLY A O 1
ATOM 761 N N . ALA A 1 106 ? 21.788 -14.100 -30.318 1.00 87.69 106 ALA A N 1
ATOM 762 C CA . ALA A 1 106 ? 21.021 -14.377 -29.109 1.00 87.69 106 ALA A CA 1
ATOM 763 C C . ALA A 1 106 ? 20.120 -13.186 -28.770 1.00 87.69 106 ALA A C 1
ATOM 765 O O . ALA A 1 106 ? 20.561 -12.040 -28.859 1.00 87.69 106 ALA A O 1
ATOM 766 N N . PHE A 1 107 ? 18.871 -13.464 -28.374 1.00 91.19 107 PHE A N 1
ATOM 767 C CA . PHE A 1 107 ? 17.936 -12.463 -27.846 1.00 91.19 107 PHE A CA 1
ATOM 768 C C . PHE A 1 107 ? 17.901 -11.142 -28.642 1.00 91.19 107 PHE A C 1
ATOM 770 O O . PHE A 1 107 ? 17.907 -10.053 -28.077 1.00 91.19 107 PHE A O 1
ATOM 777 N N . ALA A 1 108 ? 17.839 -11.237 -29.975 1.00 89.12 108 ALA A N 1
ATOM 778 C CA . ALA A 1 108 ? 17.992 -10.116 -30.911 1.00 89.12 108 ALA A CA 1
ATOM 779 C C . ALA A 1 108 ? 16.915 -9.002 -30.833 1.00 89.12 108 ALA A C 1
ATOM 781 O O . ALA A 1 108 ? 16.895 -8.115 -31.686 1.00 89.12 108 ALA A O 1
ATOM 782 N N . ARG A 1 109 ? 16.014 -9.061 -29.846 1.00 93.56 109 ARG A N 1
ATOM 783 C CA . ARG A 1 109 ? 14.976 -8.069 -29.535 1.00 93.56 109 ARG A CA 1
ATOM 784 C C . ARG A 1 109 ? 14.851 -7.725 -28.046 1.00 93.56 109 ARG A C 1
ATOM 786 O O . ARG A 1 109 ? 14.060 -6.852 -27.717 1.00 93.56 109 ARG A O 1
ATOM 793 N N . LEU A 1 110 ? 15.582 -8.406 -27.162 1.00 96.50 110 LEU A N 1
ATOM 794 C CA . LEU A 1 110 ? 15.412 -8.274 -25.717 1.00 96.50 110 LEU A CA 1
ATOM 795 C C . LEU A 1 110 ? 15.881 -6.889 -25.272 1.00 96.50 110 LEU A C 1
ATOM 797 O O . LEU A 1 110 ? 17.080 -6.630 -25.314 1.00 96.50 110 LEU A O 1
ATOM 801 N N . ALA A 1 111 ? 14.936 -6.042 -24.867 1.00 92.12 111 ALA A N 1
ATOM 802 C CA . ALA A 1 111 ? 15.156 -4.689 -24.365 1.00 92.12 111 ALA A CA 1
ATOM 803 C C . ALA A 1 111 ? 15.278 -4.658 -22.833 1.00 92.12 111 ALA A C 1
ATOM 805 O O . ALA A 1 111 ? 16.093 -3.905 -22.304 1.00 92.12 111 ALA A O 1
ATOM 806 N N . TYR A 1 112 ? 14.542 -5.528 -22.132 1.00 89.25 112 TYR A N 1
ATOM 807 C CA . TYR A 1 112 ? 14.478 -5.544 -20.665 1.00 89.25 112 TYR A CA 1
ATOM 808 C C . TYR A 1 112 ? 14.823 -6.927 -20.107 1.00 89.25 112 TYR A C 1
ATOM 810 O O . TYR A 1 112 ? 14.192 -7.922 -20.473 1.00 89.25 112 TYR A O 1
ATOM 818 N N . LEU A 1 113 ? 15.809 -6.992 -19.210 1.00 95.62 113 LEU A N 1
ATOM 819 C CA . LEU A 1 113 ? 16.196 -8.218 -18.506 1.00 95.62 113 LEU A CA 1
ATOM 820 C C . LEU A 1 113 ? 16.323 -7.954 -17.004 1.00 95.62 113 LEU A C 1
ATOM 822 O O . LEU A 1 113 ? 17.276 -7.309 -16.574 1.00 95.62 113 LEU A O 1
ATOM 826 N N . SER A 1 114 ? 15.411 -8.501 -16.201 1.00 90.31 114 SER A N 1
ATOM 827 C CA . SER A 1 114 ? 15.538 -8.468 -14.741 1.00 90.31 114 SER A CA 1
ATOM 828 C C . SER A 1 114 ? 15.753 -9.867 -14.175 1.00 90.31 114 SER A C 1
ATOM 830 O O . SER A 1 114 ? 14.948 -10.780 -14.380 1.00 90.31 114 SER A O 1
ATOM 832 N N . LEU A 1 115 ? 16.883 -10.017 -13.481 1.00 93.56 115 LEU A N 1
ATOM 833 C CA . LEU A 1 115 ? 17.291 -11.205 -12.726 1.00 93.56 115 LEU A CA 1
ATOM 834 C C . LEU A 1 115 ? 17.635 -10.837 -11.270 1.00 93.56 115 LEU A C 1
ATOM 836 O O . LEU A 1 115 ? 18.284 -11.621 -10.580 1.00 93.56 115 LEU A O 1
ATOM 840 N N . ALA A 1 116 ? 17.257 -9.635 -10.820 1.00 83.19 116 ALA A N 1
ATOM 841 C CA . ALA A 1 116 ? 17.552 -9.137 -9.479 1.00 83.19 116 ALA A CA 1
ATOM 842 C C . ALA A 1 116 ? 16.992 -10.056 -8.376 1.00 83.19 116 ALA A C 1
ATOM 844 O O . ALA A 1 116 ? 16.114 -10.883 -8.636 1.00 83.19 116 ALA A O 1
ATOM 845 N N . ASN A 1 117 ? 17.494 -9.912 -7.151 1.00 81.62 117 ASN A N 1
ATOM 846 C CA . ASN A 1 117 ? 17.027 -10.628 -5.958 1.00 81.62 117 ASN A CA 1
ATOM 847 C C . ASN A 1 117 ? 16.935 -12.149 -6.201 1.00 81.62 117 ASN A C 1
ATOM 849 O O . ASN A 1 117 ? 15.851 -12.727 -6.288 1.00 81.62 117 ASN A O 1
ATOM 853 N N . ASN A 1 118 ? 18.094 -12.776 -6.416 1.00 87.00 118 ASN A N 1
ATOM 854 C CA . ASN A 1 118 ? 18.248 -14.203 -6.710 1.00 87.00 118 ASN A CA 1
ATOM 855 C C . ASN A 1 118 ? 19.587 -14.739 -6.153 1.00 87.00 118 ASN A C 1
ATOM 857 O O . ASN A 1 118 ? 20.476 -13.995 -5.750 1.00 87.00 118 ASN A O 1
ATOM 861 N N . ASP A 1 119 ? 19.772 -16.060 -6.171 1.00 89.88 119 ASP A N 1
ATOM 862 C CA . ASP A 1 119 ? 20.988 -16.745 -5.708 1.00 89.88 119 ASP A CA 1
ATOM 863 C C . ASP A 1 119 ? 22.014 -17.012 -6.841 1.00 89.88 119 ASP A C 1
ATOM 865 O O . ASP A 1 119 ? 22.809 -17.963 -6.785 1.00 89.88 119 ASP A O 1
ATOM 869 N N . LEU A 1 120 ? 22.021 -16.190 -7.901 1.00 93.25 120 LEU A N 1
ATOM 870 C CA . LEU A 1 120 ? 22.936 -16.365 -9.036 1.00 93.25 120 LEU A CA 1
ATOM 871 C C . LEU A 1 120 ? 24.378 -16.021 -8.641 1.00 93.25 120 LEU A C 1
ATOM 873 O O . LEU A 1 120 ? 24.629 -15.131 -7.832 1.00 93.25 120 LEU A O 1
ATOM 877 N N . THR A 1 121 ? 25.342 -16.752 -9.204 1.00 90.69 121 THR A N 1
ATOM 878 C CA . THR A 1 121 ? 26.742 -16.786 -8.739 1.00 90.69 121 THR A CA 1
ATOM 879 C C . THR A 1 121 ? 27.757 -16.746 -9.879 1.00 90.69 121 THR A C 1
ATOM 881 O O . THR A 1 121 ? 27.508 -17.242 -10.975 1.00 90.69 121 THR A O 1
ATOM 884 N N . GLY A 1 122 ? 28.946 -16.203 -9.606 1.00 88.00 122 GLY A N 1
ATOM 885 C CA . GLY A 1 122 ? 30.016 -16.051 -10.601 1.00 88.00 122 GLY A CA 1
ATOM 886 C C . GLY A 1 122 ? 29.962 -14.700 -11.318 1.00 88.00 122 GLY A C 1
ATOM 887 O O . GLY A 1 122 ? 29.375 -13.753 -10.808 1.00 88.00 122 GLY A O 1
ATOM 888 N N . SER A 1 123 ? 30.601 -14.580 -12.481 1.00 91.00 123 SER A N 1
ATOM 889 C CA . SER A 1 123 ? 30.707 -13.301 -13.196 1.00 91.00 123 SER A CA 1
ATOM 890 C C . SER A 1 123 ? 29.700 -13.154 -14.333 1.00 91.00 123 SER A C 1
ATOM 892 O O . SER A 1 123 ? 29.228 -14.142 -14.901 1.00 91.00 123 SER A O 1
ATOM 894 N N . ILE A 1 124 ? 29.437 -11.907 -14.737 1.00 92.31 124 ILE A N 1
ATOM 895 C CA . ILE A 1 124 ? 28.749 -11.627 -16.003 1.00 92.31 124 ILE A CA 1
ATOM 896 C C . ILE A 1 124 ? 29.606 -12.203 -17.149 1.00 92.31 124 ILE A C 1
ATOM 898 O O . ILE A 1 124 ? 30.806 -11.915 -17.210 1.00 92.31 124 ILE A O 1
ATOM 902 N N . PRO A 1 125 ? 29.058 -13.037 -18.054 1.00 93.56 125 PRO A N 1
ATOM 903 C CA . PRO A 1 125 ? 29.861 -13.664 -19.094 1.00 93.56 125 PRO A CA 1
ATOM 904 C C . PRO A 1 125 ? 30.419 -12.634 -20.076 1.00 93.56 125 PRO A C 1
ATOM 906 O O . PRO A 1 125 ? 29.684 -11.805 -20.611 1.00 93.56 125 PRO A O 1
ATOM 909 N N . ALA A 1 126 ? 31.708 -12.737 -20.407 1.00 89.56 126 ALA A N 1
ATOM 910 C CA . ALA A 1 126 ? 32.345 -11.837 -21.373 1.00 89.56 126 ALA A CA 1
ATOM 911 C C . ALA A 1 126 ? 31.685 -11.876 -22.771 1.00 89.56 126 ALA A C 1
ATOM 913 O O . ALA A 1 126 ? 31.779 -10.905 -23.521 1.00 89.56 126 ALA A O 1
ATOM 914 N N . SER A 1 127 ? 30.971 -12.960 -23.111 1.00 92.44 127 SER A N 1
ATOM 915 C CA . SER A 1 127 ? 30.156 -13.053 -24.330 1.00 92.44 127 SER A CA 1
ATOM 916 C C . SER A 1 127 ? 29.005 -12.041 -24.365 1.00 92.44 127 SER A C 1
ATOM 918 O O . SER A 1 127 ? 28.664 -11.562 -25.441 1.00 92.44 127 SER A O 1
ATOM 920 N N . TRP A 1 128 ? 28.442 -11.653 -23.215 1.00 93.50 128 TRP A N 1
ATOM 921 C CA . TRP A 1 128 ? 27.355 -10.670 -23.130 1.00 93.50 128 TRP A CA 1
ATOM 922 C C . TRP A 1 128 ? 27.826 -9.249 -23.494 1.00 93.50 128 TRP A C 1
ATOM 924 O O . TRP A 1 128 ? 27.024 -8.430 -23.927 1.00 93.50 128 TRP A O 1
ATOM 934 N N . GLY A 1 129 ? 29.134 -8.973 -23.389 1.00 86.94 129 GLY A N 1
ATOM 935 C CA . GLY A 1 129 ? 29.781 -7.773 -23.935 1.00 86.94 129 GLY A CA 1
ATOM 936 C C . GLY A 1 129 ? 30.225 -7.905 -25.399 1.00 86.94 129 GLY A C 1
ATOM 937 O O . GLY A 1 129 ? 30.985 -7.068 -25.889 1.00 86.94 129 GLY A O 1
ATOM 938 N N . GLY A 1 130 ? 29.819 -8.968 -26.098 1.00 86.31 130 GLY A N 1
ATOM 939 C CA . GLY A 1 130 ? 30.116 -9.174 -27.512 1.00 86.31 130 GLY A CA 1
ATOM 940 C C . GLY A 1 130 ? 29.431 -8.134 -28.401 1.00 86.31 130 GLY A C 1
ATOM 941 O O . GLY A 1 130 ? 28.299 -7.736 -28.155 1.00 86.31 130 GLY A O 1
ATOM 942 N N . LYS A 1 131 ? 30.102 -7.722 -29.483 1.00 79.25 131 LYS A N 1
ATOM 943 C CA . LYS A 1 131 ? 29.636 -6.658 -30.397 1.00 79.25 131 LYS A CA 1
ATOM 944 C C . LYS A 1 131 ? 28.193 -6.845 -30.902 1.00 79.25 131 LYS A C 1
ATOM 946 O O . LYS A 1 131 ? 27.481 -5.864 -31.081 1.00 79.25 131 LYS A O 1
ATOM 951 N N . ASP A 1 132 ? 27.802 -8.091 -31.154 1.00 82.00 132 ASP A N 1
ATOM 952 C CA . ASP A 1 132 ? 26.504 -8.473 -31.721 1.00 82.00 132 ASP A CA 1
ATOM 953 C C . ASP A 1 132 ? 25.658 -9.296 -30.711 1.00 82.00 132 ASP A C 1
ATOM 955 O O . ASP A 1 132 ? 24.767 -10.055 -31.104 1.00 82.00 132 ASP A O 1
ATOM 959 N N . ALA A 1 133 ? 25.970 -9.181 -29.412 1.00 86.31 133 ALA A N 1
ATOM 960 C CA . ALA A 1 133 ? 25.266 -9.805 -28.290 1.00 86.31 133 ALA A CA 1
ATOM 961 C C . ALA A 1 133 ? 24.369 -8.777 -27.583 1.00 86.31 133 ALA A C 1
ATOM 963 O O . ALA A 1 133 ? 24.770 -7.626 -27.426 1.00 86.31 133 ALA A O 1
ATOM 964 N N . LEU A 1 134 ? 23.159 -9.184 -27.169 1.00 88.25 134 LEU A N 1
ATOM 965 C CA . LEU A 1 134 ? 22.209 -8.344 -26.412 1.00 88.25 134 LEU A CA 1
ATOM 966 C C . LEU A 1 134 ? 22.031 -6.927 -27.011 1.00 88.25 134 LEU A C 1
ATOM 968 O O . LEU A 1 134 ? 21.890 -5.929 -26.305 1.00 88.25 134 LEU A O 1
ATOM 972 N N . ALA A 1 135 ? 22.070 -6.831 -28.345 1.00 86.00 135 ALA A N 1
ATOM 973 C CA . ALA A 1 135 ? 22.220 -5.559 -29.054 1.00 86.00 135 ALA A CA 1
ATOM 974 C C . ALA A 1 135 ? 21.005 -4.623 -28.911 1.00 86.00 135 ALA A C 1
ATOM 976 O O . ALA A 1 135 ? 21.159 -3.410 -29.030 1.00 86.00 135 ALA A O 1
ATOM 977 N N . ALA A 1 136 ? 19.825 -5.190 -28.645 1.00 90.50 136 ALA A N 1
ATOM 978 C CA . ALA A 1 136 ? 18.578 -4.470 -28.392 1.00 90.50 136 ALA A CA 1
ATOM 979 C C . ALA A 1 136 ? 18.359 -4.108 -26.910 1.00 90.50 136 ALA A C 1
ATOM 981 O O . ALA A 1 136 ? 17.398 -3.412 -26.613 1.00 90.50 136 ALA A O 1
ATOM 982 N N . LEU A 1 137 ? 19.222 -4.572 -25.996 1.00 91.75 137 LEU A N 1
ATOM 983 C CA . LEU A 1 137 ? 19.047 -4.390 -24.553 1.00 91.75 137 LEU A CA 1
ATOM 984 C C . LEU A 1 137 ? 19.143 -2.909 -24.190 1.00 91.75 137 LEU A C 1
ATOM 986 O O . LEU A 1 137 ? 20.105 -2.247 -24.581 1.00 91.75 137 LEU A O 1
ATOM 990 N N . GLU A 1 138 ? 18.180 -2.411 -23.431 1.00 86.12 138 GLU A N 1
ATOM 991 C CA . GLU A 1 138 ? 18.118 -1.033 -22.942 1.00 86.12 138 GLU A CA 1
ATOM 992 C C . GLU A 1 138 ? 18.449 -0.991 -21.449 1.00 86.12 138 GLU A C 1
ATOM 994 O O . GLU A 1 138 ? 19.278 -0.183 -21.039 1.00 86.12 138 GLU A O 1
ATOM 999 N N . LEU A 1 139 ? 17.884 -1.922 -20.670 1.00 81.38 139 LEU A N 1
ATOM 1000 C CA . LEU A 1 139 ? 18.000 -1.982 -19.212 1.00 81.38 139 LEU A CA 1
ATOM 1001 C C . LEU A 1 139 ? 18.223 -3.423 -18.732 1.00 81.38 139 LEU A C 1
ATOM 1003 O O . LEU A 1 139 ? 17.588 -4.371 -19.212 1.00 81.38 139 LEU A O 1
ATOM 1007 N N . ILE A 1 140 ? 19.131 -3.582 -17.768 1.00 90.06 140 ILE A N 1
ATOM 1008 C CA . ILE A 1 140 ? 19.401 -4.843 -17.079 1.00 90.06 140 ILE A CA 1
ATOM 1009 C C . ILE A 1 140 ? 19.519 -4.638 -15.564 1.00 90.06 140 ILE A C 1
ATOM 1011 O O . ILE A 1 140 ? 20.289 -3.800 -15.108 1.00 90.06 140 ILE A O 1
ATOM 1015 N N . GLN A 1 141 ? 18.791 -5.448 -14.794 1.00 81.44 141 GLN A N 1
ATOM 1016 C CA . GLN A 1 141 ? 18.815 -5.454 -13.327 1.00 81.44 141 GLN A CA 1
ATOM 1017 C C . GLN A 1 141 ? 19.439 -6.762 -12.819 1.00 81.44 141 GLN A C 1
ATOM 1019 O O . GLN A 1 141 ? 18.948 -7.853 -13.133 1.00 81.44 141 GLN A O 1
ATOM 1024 N N . LEU A 1 142 ? 20.519 -6.644 -12.037 1.00 86.25 142 LEU A N 1
ATOM 1025 C CA . LEU A 1 142 ? 21.284 -7.765 -11.458 1.00 86.25 142 LEU A CA 1
ATOM 1026 C C . LEU A 1 142 ? 21.555 -7.616 -9.945 1.00 86.25 142 LEU A C 1
ATOM 1028 O O . LEU A 1 142 ? 22.230 -8.475 -9.379 1.00 86.25 142 LEU A O 1
ATOM 1032 N N . SER A 1 143 ? 21.054 -6.556 -9.304 1.00 77.12 143 SER A N 1
ATOM 1033 C CA . SER A 1 143 ? 21.169 -6.298 -7.857 1.00 77.12 143 SER A CA 1
ATOM 1034 C C . SER A 1 143 ? 20.630 -7.454 -7.004 1.00 77.12 143 SER A C 1
ATOM 1036 O O . SER A 1 143 ? 19.912 -8.330 -7.498 1.00 77.12 143 SER A O 1
ATOM 1038 N N . GLY A 1 144 ? 21.010 -7.506 -5.725 1.00 73.88 144 GLY A N 1
ATOM 1039 C CA . GLY A 1 144 ? 20.568 -8.576 -4.822 1.00 73.88 144 GLY A CA 1
ATOM 1040 C C . GLY A 1 144 ? 20.953 -9.992 -5.286 1.00 73.88 144 GLY A C 1
ATOM 1041 O O . GLY A 1 144 ? 20.190 -10.935 -5.084 1.00 73.88 144 GLY A O 1
ATOM 1042 N N . ASN A 1 145 ? 22.110 -10.152 -5.940 1.00 82.88 145 ASN A N 1
ATOM 1043 C CA . ASN A 1 145 ? 22.661 -11.444 -6.368 1.00 82.88 145 ASN A CA 1
ATOM 1044 C C . ASN A 1 145 ? 24.090 -11.660 -5.848 1.00 82.88 145 ASN A C 1
ATOM 1046 O O . ASN A 1 145 ? 24.789 -10.729 -5.459 1.00 82.88 145 ASN A O 1
ATOM 1050 N N . LYS A 1 146 ? 24.578 -12.904 -5.911 1.00 85.38 146 LYS A N 1
ATOM 1051 C CA . LYS A 1 146 ? 25.938 -13.304 -5.496 1.00 85.38 146 LYS A CA 1
ATOM 1052 C C . LYS A 1 146 ? 26.928 -13.278 -6.675 1.00 85.38 146 LYS A C 1
ATOM 1054 O O . LYS A 1 146 ? 27.812 -14.135 -6.791 1.00 85.38 146 LYS A O 1
ATOM 1059 N N . LEU A 1 147 ? 26.754 -12.300 -7.568 1.00 86.75 147 LEU A N 1
ATOM 1060 C CA . LEU A 1 147 ? 27.590 -12.084 -8.751 1.00 86.75 147 LEU A CA 1
ATOM 1061 C C . LEU A 1 147 ? 28.862 -11.288 -8.403 1.00 86.75 147 LEU A C 1
ATOM 1063 O O . LEU A 1 147 ? 28.902 -10.560 -7.415 1.00 86.75 147 LEU A O 1
ATOM 1067 N N . CYS A 1 148 ? 29.928 -11.456 -9.189 1.00 82.88 148 CYS A N 1
ATOM 1068 C CA . CYS A 1 148 ? 31.249 -10.910 -8.869 1.00 82.88 148 CYS A CA 1
ATOM 1069 C C . CYS A 1 148 ? 32.122 -10.622 -10.108 1.00 82.88 148 CYS A C 1
ATOM 1071 O O . CYS A 1 148 ? 31.991 -11.274 -11.144 1.00 82.88 148 CYS A O 1
ATOM 1073 N N . GLY A 1 149 ? 33.067 -9.684 -9.988 1.00 81.12 149 GLY A N 1
ATOM 1074 C CA . GLY A 1 149 ? 34.017 -9.317 -11.050 1.00 81.12 149 GLY A CA 1
ATOM 1075 C C . GLY A 1 149 ? 33.528 -8.241 -12.034 1.00 81.12 149 GLY A C 1
ATOM 1076 O O . GLY A 1 149 ? 32.553 -7.537 -11.791 1.00 81.12 149 GLY A O 1
ATOM 1077 N N . ASP A 1 150 ? 34.249 -8.071 -13.144 1.00 82.06 150 ASP A N 1
ATOM 1078 C CA . ASP A 1 150 ? 34.064 -6.918 -14.036 1.00 82.06 150 ASP A CA 1
ATOM 1079 C C . ASP A 1 150 ? 32.765 -6.973 -14.862 1.00 82.06 150 ASP A C 1
ATOM 1081 O O . ASP A 1 150 ? 32.480 -7.958 -15.549 1.00 82.06 150 ASP A O 1
ATOM 1085 N N . VAL A 1 151 ? 32.020 -5.862 -14.883 1.00 84.81 151 VAL A N 1
ATOM 1086 C CA . VAL A 1 151 ? 30.875 -5.662 -15.784 1.00 84.81 151 VAL A CA 1
ATOM 1087 C C . VAL A 1 151 ? 31.389 -5.357 -17.202 1.00 84.81 151 VAL A C 1
ATOM 1089 O O . VAL A 1 151 ? 32.127 -4.382 -17.375 1.00 84.81 151 VAL A O 1
ATOM 1092 N N . PRO A 1 152 ? 31.007 -6.120 -18.248 1.00 87.94 152 PRO A N 1
ATOM 1093 C CA . PRO A 1 152 ? 31.427 -5.840 -19.621 1.00 87.94 152 PRO A CA 1
ATOM 1094 C C . PRO A 1 152 ? 30.995 -4.443 -20.090 1.00 87.94 152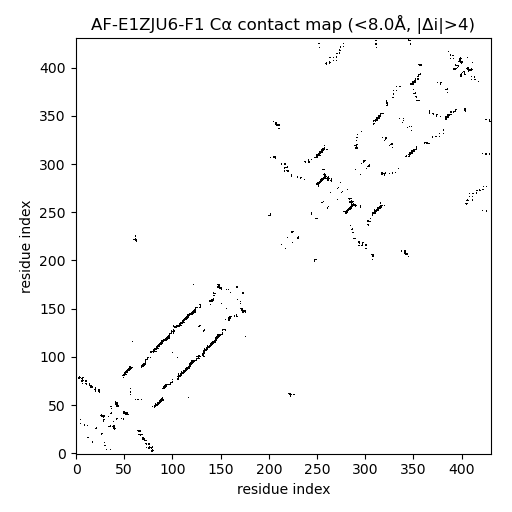 PRO A C 1
ATOM 1096 O O . PRO A 1 152 ? 29.823 -4.086 -19.996 1.00 87.94 152 PRO A O 1
ATOM 1099 N N . ALA A 1 153 ? 31.926 -3.665 -20.654 1.00 85.38 153 ALA A N 1
ATOM 1100 C CA . ALA A 1 153 ? 31.723 -2.243 -20.964 1.00 85.38 153 ALA A CA 1
ATOM 1101 C C . ALA A 1 153 ? 30.432 -1.878 -21.748 1.00 85.38 153 ALA A C 1
ATOM 1103 O O . ALA A 1 153 ? 29.836 -0.854 -21.423 1.00 85.38 153 ALA A O 1
ATOM 1104 N N . PRO A 1 154 ? 29.929 -2.672 -22.722 1.00 85.56 154 PRO A N 1
ATOM 1105 C CA . PRO A 1 154 ? 28.660 -2.372 -23.404 1.00 85.56 154 PRO A CA 1
ATOM 1106 C C . PRO A 1 154 ? 27.395 -2.488 -22.533 1.00 85.56 154 PRO A C 1
ATOM 1108 O O . PRO A 1 154 ? 26.324 -2.070 -22.974 1.00 85.56 154 PRO A O 1
ATOM 1111 N N . LEU A 1 155 ? 27.504 -3.080 -21.339 1.00 83.88 155 LEU A N 1
ATOM 1112 C CA . LEU A 1 155 ? 26.410 -3.273 -20.381 1.00 83.88 155 LEU A CA 1
ATOM 1113 C C . LEU A 1 155 ? 26.446 -2.263 -19.229 1.00 83.88 155 LEU A C 1
ATOM 1115 O O . LEU A 1 155 ? 25.404 -1.994 -18.651 1.00 83.88 155 LEU A O 1
ATOM 1119 N N . GLN A 1 156 ? 27.607 -1.671 -18.926 1.00 81.75 156 GLN A N 1
ATOM 1120 C CA . GLN A 1 156 ? 27.764 -0.676 -17.854 1.00 81.75 156 GLN A CA 1
ATOM 1121 C C . GLN A 1 156 ? 26.727 0.471 -17.910 1.00 81.75 156 GLN A C 1
ATOM 1123 O O . GLN A 1 156 ? 26.088 0.705 -16.893 1.00 81.75 156 GLN A O 1
ATOM 1128 N N . PRO A 1 157 ? 26.455 1.137 -19.057 1.00 77.88 157 PRO A N 1
ATOM 1129 C CA . PRO A 1 157 ? 25.450 2.209 -19.126 1.00 77.88 157 PRO A CA 1
ATOM 1130 C C . PRO A 1 157 ? 23.995 1.704 -19.228 1.00 77.88 157 PRO A C 1
ATOM 1132 O O . PRO A 1 157 ? 23.104 2.495 -19.517 1.00 77.88 157 PRO A O 1
ATOM 1135 N N . LYS A 1 158 ? 23.767 0.394 -19.072 1.00 81.88 158 LYS A N 1
ATOM 1136 C CA . LYS A 1 158 ? 22.450 -0.269 -19.093 1.00 81.88 158 LYS A CA 1
ATOM 1137 C C . LYS A 1 158 ? 22.120 -0.943 -17.759 1.00 81.88 158 LYS A C 1
ATOM 1139 O O . LYS A 1 158 ? 21.003 -1.420 -17.581 1.00 81.88 158 LYS A O 1
ATOM 1144 N N . LEU A 1 159 ? 23.118 -1.075 -16.883 1.00 77.56 159 LEU A N 1
ATOM 1145 C CA . LEU A 1 159 ? 23.012 -1.762 -15.607 1.00 77.56 159 LEU A CA 1
ATOM 1146 C C . LEU A 1 159 ? 22.383 -0.817 -14.587 1.00 77.56 159 LEU A C 1
ATOM 1148 O O . LEU A 1 159 ? 22.948 0.226 -14.271 1.00 77.56 159 LEU A O 1
ATOM 1152 N N . GLU A 1 160 ? 21.225 -1.211 -14.083 1.00 67.00 160 GLU A N 1
ATOM 1153 C CA . GLU A 1 160 ? 20.523 -0.528 -13.007 1.00 67.00 160 GLU A CA 1
ATOM 1154 C C . GLU A 1 160 ? 20.813 -1.246 -11.684 1.00 67.00 160 GLU A C 1
ATOM 1156 O O . GLU A 1 160 ? 20.738 -2.478 -11.598 1.00 67.00 160 GLU A O 1
ATOM 1161 N N . CYS A 1 161 ? 21.174 -0.470 -10.664 1.00 55.22 161 CYS A N 1
ATOM 1162 C CA . CYS A 1 161 ? 21.514 -0.943 -9.328 1.00 55.22 161 CYS A CA 1
ATOM 1163 C C . CYS A 1 161 ? 20.777 -0.085 -8.295 1.00 55.22 161 CYS A C 1
ATOM 1165 O O . CYS A 1 161 ? 20.619 1.117 -8.493 1.00 55.22 161 CYS A O 1
ATOM 1167 N N . ALA A 1 162 ? 20.280 -0.719 -7.232 1.00 48.94 162 ALA A N 1
ATOM 1168 C CA . ALA A 1 162 ? 19.422 -0.069 -6.247 1.00 48.94 162 ALA A CA 1
ATOM 1169 C C . ALA A 1 162 ? 20.238 0.764 -5.245 1.00 48.94 162 ALA A C 1
ATOM 1171 O O . ALA A 1 162 ? 21.312 0.338 -4.812 1.00 48.94 162 ALA A O 1
ATOM 1172 N N . ASP A 1 163 ? 19.704 1.919 -4.841 1.00 38.31 163 ASP A N 1
ATOM 1173 C CA . ASP A 1 163 ? 20.333 2.773 -3.834 1.00 38.31 163 ASP A CA 1
ATOM 1174 C C . ASP A 1 163 ? 20.525 2.015 -2.509 1.00 38.31 163 ASP A C 1
ATOM 1176 O O . ASP A 1 163 ? 19.570 1.551 -1.886 1.00 38.31 163 ASP A O 1
ATOM 1180 N N . GLY A 1 164 ? 21.785 1.895 -2.081 1.00 39.91 164 GLY A N 1
ATOM 1181 C CA . GLY A 1 164 ? 22.186 1.184 -0.862 1.00 39.91 164 GLY A CA 1
ATOM 1182 C C . GLY A 1 164 ? 22.676 -0.260 -1.054 1.00 39.91 164 GLY A C 1
ATOM 1183 O O . GLY A 1 164 ? 23.072 -0.877 -0.067 1.00 39.91 164 GLY A O 1
ATOM 1184 N N . ASP A 1 165 ? 22.702 -0.809 -2.276 1.00 48.19 165 ASP A N 1
ATOM 1185 C CA . ASP A 1 165 ? 23.259 -2.148 -2.537 1.00 48.19 165 ASP A CA 1
ATOM 1186 C C . ASP A 1 165 ? 24.793 -2.114 -2.726 1.00 48.19 165 ASP A C 1
ATOM 1188 O O . ASP A 1 165 ? 25.307 -1.895 -3.827 1.00 48.19 165 ASP A O 1
ATOM 1192 N N . ASP A 1 166 ? 25.540 -2.402 -1.651 1.00 49.12 166 ASP A N 1
ATOM 1193 C CA . ASP A 1 166 ? 27.011 -2.540 -1.647 1.00 49.12 166 ASP A CA 1
ATOM 1194 C C . ASP A 1 166 ? 27.549 -3.541 -2.701 1.00 49.12 166 ASP A C 1
ATOM 1196 O O . ASP A 1 166 ? 28.741 -3.512 -3.026 1.00 49.12 166 ASP A O 1
ATOM 1200 N N . SER A 1 167 ? 26.713 -4.434 -3.257 1.00 47.47 167 SER A N 1
ATOM 1201 C CA . SER A 1 167 ? 27.125 -5.380 -4.305 1.00 47.47 167 SER A CA 1
ATOM 1202 C C . SER A 1 167 ? 27.252 -4.762 -5.706 1.00 47.47 167 SER A C 1
ATOM 1204 O O . SER A 1 167 ? 27.802 -5.410 -6.599 1.00 47.47 167 SER A O 1
ATOM 1206 N N . CYS A 1 168 ? 26.814 -3.514 -5.906 1.00 54.34 168 CYS A N 1
ATOM 1207 C CA . CYS A 1 168 ? 26.989 -2.778 -7.159 1.00 54.34 168 CYS A CA 1
ATOM 1208 C C . CYS A 1 168 ? 27.245 -1.281 -6.909 1.00 54.34 168 CYS A C 1
ATOM 1210 O O . CYS A 1 168 ? 26.337 -0.455 -6.958 1.00 54.34 168 CYS A O 1
ATOM 1212 N N . SER A 1 169 ? 28.513 -0.915 -6.700 1.00 50.59 169 SER A N 1
ATOM 1213 C CA . SER A 1 169 ? 28.953 0.482 -6.565 1.00 50.59 169 SER A CA 1
ATOM 1214 C C . SER A 1 169 ? 29.777 0.922 -7.784 1.00 50.59 169 SER A C 1
ATOM 1216 O O . SER A 1 169 ? 30.610 0.168 -8.287 1.00 50.59 169 SER A O 1
ATOM 1218 N N . ASP A 1 170 ? 29.501 2.125 -8.308 1.00 50.66 170 ASP A N 1
ATOM 1219 C CA . ASP A 1 170 ? 30.148 2.739 -9.491 1.00 50.66 170 ASP A CA 1
ATOM 1220 C C . ASP A 1 170 ? 30.309 1.810 -10.726 1.00 50.66 170 ASP A C 1
ATOM 1222 O O . ASP A 1 170 ? 31.214 1.969 -11.549 1.00 50.66 170 ASP A O 1
ATOM 1226 N N . GLY A 1 171 ? 29.413 0.828 -10.890 1.00 51.88 171 GLY A N 1
ATOM 1227 C CA . GLY A 1 171 ? 29.435 -0.122 -12.008 1.00 51.88 171 GLY A CA 1
ATOM 1228 C C . GLY A 1 171 ? 30.455 -1.265 -11.882 1.00 51.88 171 GLY A C 1
ATOM 1229 O O . GLY A 1 171 ? 30.749 -1.923 -12.886 1.00 51.88 171 GLY A O 1
ATOM 1230 N N . GLN A 1 172 ? 30.986 -1.533 -10.683 1.00 55.34 172 GLN A N 1
ATOM 1231 C CA . GLN A 1 172 ? 31.761 -2.740 -10.374 1.00 55.34 172 GLN A CA 1
ATOM 1232 C C . GLN A 1 172 ? 31.006 -3.655 -9.397 1.00 55.34 172 GLN A C 1
ATOM 1234 O O . GLN A 1 172 ? 30.438 -3.195 -8.409 1.00 55.34 172 GLN A O 1
ATOM 1239 N N . LEU A 1 173 ? 31.046 -4.966 -9.657 1.00 66.31 173 LEU A N 1
ATOM 1240 C CA . LEU A 1 173 ? 30.618 -5.992 -8.699 1.00 66.31 173 LEU A CA 1
ATOM 1241 C C . LEU A 1 173 ? 31.790 -6.339 -7.760 1.00 66.31 173 LEU A C 1
ATOM 1243 O O . LEU A 1 173 ? 32.954 -6.188 -8.159 1.00 66.31 173 LEU A O 1
ATOM 1247 N N . PRO A 1 174 ? 31.544 -6.867 -6.546 1.00 66.12 174 PRO A N 1
ATOM 1248 C CA . PRO A 1 174 ? 32.605 -7.289 -5.635 1.00 66.12 174 PRO A CA 1
ATOM 1249 C C . PRO A 1 174 ? 33.566 -8.299 -6.280 1.00 66.12 174 PRO A C 1
ATOM 1251 O O . PRO A 1 174 ? 33.197 -9.108 -7.133 1.00 66.12 174 PRO A O 1
ATOM 1254 N N . ALA A 1 175 ? 34.830 -8.288 -5.854 1.00 65.94 175 ALA A N 1
ATOM 1255 C CA . ALA A 1 175 ? 35.821 -9.246 -6.337 1.00 65.94 175 ALA A CA 1
ATOM 1256 C C . ALA A 1 175 ? 35.470 -10.680 -5.890 1.00 65.94 175 ALA A C 1
ATOM 1258 O O . ALA A 1 175 ? 35.175 -10.919 -4.719 1.00 65.94 175 ALA A O 1
ATOM 1259 N N . CYS A 1 176 ? 35.544 -11.649 -6.810 1.00 67.25 176 CYS A N 1
ATOM 1260 C CA . CYS A 1 176 ? 35.189 -13.045 -6.539 1.00 67.25 176 CYS A CA 1
ATOM 1261 C C . CYS A 1 176 ? 36.072 -13.670 -5.438 1.00 67.25 176 CYS A C 1
ATOM 1263 O O . CYS A 1 176 ? 37.211 -14.075 -5.689 1.00 67.25 176 CYS A O 1
ATOM 1265 N N . SER A 1 177 ? 35.537 -13.773 -4.219 1.00 58.22 177 SER A N 1
ATOM 1266 C CA . SER A 1 177 ? 36.207 -14.418 -3.084 1.00 58.22 177 SER A CA 1
ATOM 1267 C C . SER A 1 177 ? 36.255 -15.943 -3.241 1.00 58.22 177 SER A C 1
ATOM 1269 O O . SER A 1 177 ? 35.364 -16.553 -3.828 1.00 58.22 177 SER A O 1
ATOM 1271 N N . THR A 1 178 ? 37.303 -16.574 -2.704 1.00 46.38 178 THR A N 1
ATOM 1272 C CA . THR A 1 178 ? 37.582 -18.016 -2.864 1.00 46.38 178 THR A CA 1
ATOM 1273 C C . THR A 1 178 ? 37.515 -18.817 -1.557 1.00 46.38 178 THR A C 1
ATOM 1275 O O . THR A 1 178 ? 37.914 -19.981 -1.526 1.00 46.38 178 THR A O 1
ATOM 1278 N N . THR A 1 179 ? 36.992 -18.231 -0.474 1.00 38.44 179 THR A N 1
ATOM 1279 C CA . THR A 1 179 ? 36.922 -18.862 0.857 1.00 38.44 179 THR A CA 1
ATOM 1280 C C . THR A 1 179 ? 35.528 -18.792 1.473 1.00 38.44 179 THR A C 1
ATOM 1282 O O . THR A 1 179 ? 34.980 -17.706 1.641 1.00 38.44 179 THR A O 1
ATOM 1285 N N . VAL A 1 180 ? 34.999 -19.951 1.878 1.00 39.72 180 VAL A N 1
ATOM 1286 C CA . VAL A 1 180 ? 33.735 -20.108 2.617 1.00 39.72 180 VAL A CA 1
ATOM 1287 C C . VAL A 1 180 ? 34.036 -20.534 4.057 1.00 39.72 180 VAL A C 1
ATOM 1289 O O . VAL A 1 180 ? 34.829 -21.451 4.272 1.00 39.72 180 VAL A O 1
ATOM 1292 N N . THR A 1 181 ? 33.359 -19.923 5.030 1.00 33.88 181 THR A N 1
ATOM 1293 C CA . THR A 1 181 ? 33.341 -20.337 6.447 1.00 33.88 181 THR A CA 1
ATOM 1294 C C . THR A 1 181 ? 31.948 -20.092 7.038 1.00 33.88 181 THR A C 1
ATOM 1296 O O . THR A 1 181 ? 31.211 -19.257 6.524 1.00 33.88 181 THR A O 1
ATOM 1299 N N . ALA A 1 182 ? 31.574 -20.843 8.077 1.00 35.75 182 ALA A N 1
ATOM 1300 C CA . ALA A 1 182 ? 30.220 -20.889 8.653 1.00 35.75 182 ALA A CA 1
ATOM 1301 C C . ALA A 1 182 ? 30.265 -20.977 10.199 1.00 35.75 182 ALA A C 1
ATOM 1303 O O . ALA A 1 182 ? 31.368 -20.977 10.747 1.00 35.75 182 ALA A O 1
ATOM 1304 N N . LEU A 1 183 ? 29.092 -21.176 10.844 1.00 34.59 183 LEU A N 1
ATOM 1305 C CA . LEU A 1 183 ? 28.813 -21.295 12.305 1.00 34.59 183 LEU A CA 1
ATOM 1306 C C . LEU A 1 183 ? 28.552 -19.941 13.014 1.00 34.59 183 LEU A C 1
ATOM 1308 O O . LEU A 1 183 ? 29.165 -18.951 12.634 1.00 34.59 183 LEU A O 1
ATOM 1312 N N . ALA A 1 184 ? 27.691 -19.818 14.044 1.00 29.31 184 ALA A N 1
ATOM 1313 C CA . ALA A 1 184 ? 26.704 -20.736 14.673 1.00 29.31 184 ALA A CA 1
ATOM 1314 C C . ALA A 1 184 ? 25.627 -19.931 15.475 1.00 29.31 184 ALA A C 1
ATOM 1316 O O . ALA A 1 184 ? 25.551 -18.717 15.309 1.00 29.31 184 ALA A O 1
ATOM 1317 N N . ALA A 1 185 ? 24.792 -20.601 16.289 1.00 33.62 185 ALA A N 1
ATOM 1318 C CA . ALA A 1 185 ? 23.635 -20.059 17.031 1.00 33.62 185 ALA A CA 1
ATOM 1319 C C . ALA A 1 185 ? 23.815 -20.079 18.583 1.00 33.62 185 ALA A C 1
ATOM 1321 O O . ALA A 1 185 ? 24.954 -20.120 19.046 1.00 33.62 185 ALA A O 1
ATOM 1322 N N . ASP A 1 186 ? 22.693 -20.098 19.334 1.00 26.44 186 ASP A N 1
ATOM 1323 C CA . ASP A 1 186 ? 22.509 -20.145 20.816 1.00 26.44 186 ASP A CA 1
ATOM 1324 C C . ASP A 1 186 ? 22.609 -18.762 21.536 1.00 26.44 186 ASP A C 1
ATOM 1326 O O . ASP A 1 186 ? 23.395 -17.919 21.111 1.00 26.44 186 ASP A O 1
ATOM 1330 N N . GLY A 1 187 ? 21.860 -18.409 22.608 1.00 25.25 187 GLY A N 1
ATOM 1331 C CA . GLY A 1 187 ? 20.836 -19.109 23.427 1.00 25.25 187 GLY A CA 1
ATOM 1332 C C . GLY A 1 187 ? 20.160 -18.199 24.510 1.00 25.25 187 GLY A C 1
ATOM 1333 O O . GLY A 1 187 ? 20.315 -16.980 24.461 1.00 25.25 187 GLY A O 1
ATOM 1334 N N . GLU A 1 188 ? 19.405 -18.784 25.458 1.00 25.98 188 GLU A N 1
ATOM 1335 C CA . GLU A 1 188 ? 18.493 -18.174 26.483 1.00 25.98 188 GLU A CA 1
ATOM 1336 C C . GLU A 1 188 ? 19.205 -17.616 27.763 1.00 25.98 188 GLU A C 1
ATOM 1338 O O . GLU A 1 188 ? 20.417 -17.791 27.884 1.00 25.98 188 GLU A O 1
ATOM 1343 N N . GLU A 1 189 ? 18.635 -16.952 28.801 1.00 29.38 189 GLU A N 1
ATOM 1344 C CA . GLU A 1 189 ? 17.292 -16.522 29.333 1.00 29.38 189 GLU A CA 1
ATOM 1345 C C . GLU A 1 189 ? 17.559 -15.281 30.288 1.00 29.38 189 GLU A C 1
ATOM 1347 O O . GLU A 1 189 ? 18.722 -14.885 30.372 1.00 29.38 189 GLU A O 1
ATOM 1352 N N . GLU A 1 190 ? 16.730 -14.550 31.074 1.00 27.81 190 GLU A N 1
ATOM 1353 C CA . GLU A 1 190 ? 15.323 -14.453 31.579 1.00 27.81 190 GLU A CA 1
ATOM 1354 C C . GLU A 1 190 ? 15.089 -12.981 32.088 1.00 27.81 190 GLU A C 1
ATOM 1356 O O . GLU A 1 190 ? 16.063 -12.229 32.185 1.00 27.81 190 GLU A O 1
ATOM 1361 N N . GLY A 1 191 ? 13.870 -12.541 32.480 1.00 23.70 191 GLY A N 1
ATOM 1362 C CA . GLY A 1 191 ? 13.711 -11.321 33.316 1.00 23.70 191 GLY A CA 1
ATOM 1363 C C . GLY A 1 191 ? 12.280 -10.819 33.641 1.00 23.70 191 GLY A C 1
ATOM 1364 O O . GLY A 1 191 ? 11.695 -10.077 32.855 1.00 23.70 191 GLY A O 1
ATOM 1365 N N . SER A 1 192 ? 11.742 -11.124 34.834 1.00 25.56 192 SER A N 1
ATOM 1366 C CA . SER A 1 192 ? 10.341 -10.837 35.236 1.00 25.56 192 SER A CA 1
ATOM 1367 C C . SER A 1 192 ? 10.109 -9.774 36.339 1.00 25.56 192 SER A C 1
ATOM 1369 O O . SER A 1 192 ? 10.757 -9.797 37.386 1.00 25.56 192 SER A O 1
ATOM 1371 N N . SER A 1 193 ? 9.114 -8.885 36.142 1.00 25.64 193 SER A N 1
ATOM 1372 C CA . SER A 1 193 ? 8.098 -8.374 37.113 1.00 25.64 193 SER A CA 1
ATOM 1373 C C . SER A 1 193 ? 7.356 -7.147 36.512 1.00 25.64 193 SER A C 1
ATOM 1375 O O . SER A 1 193 ? 7.919 -6.494 35.645 1.00 25.64 193 SER A O 1
ATOM 1377 N N . LYS A 1 194 ? 6.122 -6.749 36.879 1.00 29.22 194 LYS A N 1
ATOM 1378 C CA . LYS A 1 194 ? 5.216 -7.125 37.989 1.00 29.22 194 LYS A CA 1
ATOM 1379 C C . LYS A 1 194 ? 3.751 -6.755 37.640 1.00 29.22 194 LYS A C 1
ATOM 1381 O O . LYS A 1 194 ? 3.544 -5.855 36.840 1.00 29.22 194 LYS A O 1
ATOM 1386 N N . LEU A 1 195 ? 2.759 -7.378 38.288 1.00 30.80 195 LEU A N 1
ATOM 1387 C CA . LEU A 1 195 ? 1.324 -7.038 38.166 1.00 30.80 195 LEU A CA 1
ATOM 1388 C C . LEU A 1 195 ? 0.861 -6.020 39.230 1.00 30.80 195 LEU A C 1
ATOM 1390 O O . LEU A 1 195 ? 1.300 -6.114 40.379 1.00 30.80 195 LEU A O 1
ATOM 1394 N N . GLU A 1 196 ? -0.092 -5.153 38.871 1.00 29.72 196 GLU A N 1
ATOM 1395 C CA . GLU A 1 196 ? -0.992 -4.396 39.766 1.00 29.72 196 GLU A CA 1
ATOM 1396 C C . GLU A 1 196 ? -2.381 -4.254 39.092 1.00 29.72 196 GLU A C 1
ATOM 1398 O O . GLU A 1 196 ? -2.465 -4.239 37.867 1.00 29.72 196 GLU A O 1
ATOM 1403 N N . GLU A 1 197 ? -3.476 -4.221 39.866 1.00 35.91 197 GLU A N 1
ATOM 1404 C CA . GLU A 1 197 ? -4.861 -4.327 39.355 1.00 35.91 197 GLU A CA 1
ATOM 1405 C C . GLU A 1 197 ? -5.656 -3.006 39.457 1.00 35.91 197 GLU A C 1
ATOM 1407 O O . GLU A 1 197 ? -5.870 -2.528 40.567 1.00 35.91 197 GLU A O 1
ATOM 1412 N N . GLN A 1 198 ? -6.152 -2.518 38.306 1.00 38.84 198 GLN A N 1
ATOM 1413 C CA . GLN A 1 198 ? -7.389 -1.738 38.035 1.00 38.84 198 GLN A CA 1
ATOM 1414 C C . GLN A 1 198 ? -7.793 -0.501 38.891 1.00 38.84 198 GLN A C 1
ATOM 1416 O O . GLN A 1 198 ? -7.469 -0.348 40.068 1.00 38.84 198 GLN A O 1
ATOM 1421 N N . PRO A 1 199 ? -8.586 0.412 38.29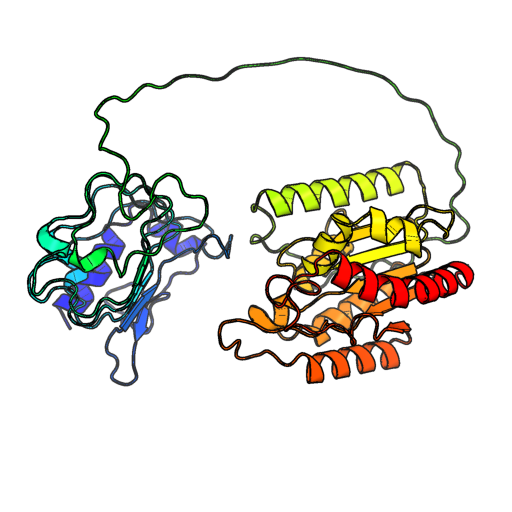1 1.00 41.59 199 PRO A N 1
ATOM 1422 C CA . PRO A 1 199 ? -10.039 0.346 38.531 1.00 41.59 199 PRO A CA 1
ATOM 1423 C C . PRO A 1 199 ? -10.916 0.480 37.263 1.00 41.59 199 PRO A C 1
ATOM 1425 O O . PRO A 1 199 ? -10.574 1.185 36.319 1.00 41.59 199 PRO A O 1
ATOM 1428 N N . GLU A 1 200 ? -12.098 -0.144 37.276 1.00 43.06 200 GLU A N 1
ATOM 1429 C CA . GLU A 1 200 ? -13.102 -0.080 36.196 1.00 43.06 200 GLU A CA 1
ATOM 1430 C C . GLU A 1 200 ? -13.725 1.330 36.046 1.00 43.06 200 GLU A C 1
ATOM 1432 O O . GLU A 1 200 ? -14.400 1.800 36.966 1.00 43.06 200 GLU A O 1
ATOM 1437 N N . ALA A 1 201 ? -13.564 2.003 34.891 1.00 42.72 201 ALA A N 1
ATOM 1438 C CA . ALA A 1 201 ? -14.165 3.331 34.653 1.00 42.72 201 ALA A CA 1
ATOM 1439 C C . ALA A 1 201 ? -14.356 3.733 33.162 1.00 42.72 201 ALA A C 1
ATOM 1441 O O . ALA A 1 201 ? -13.985 4.838 32.774 1.00 42.72 201 ALA A O 1
ATOM 1442 N N . ALA A 1 202 ? -14.946 2.876 32.313 1.00 45.25 202 ALA A N 1
ATOM 1443 C CA . ALA A 1 202 ? -15.054 3.132 30.857 1.00 45.25 202 ALA A CA 1
ATOM 1444 C C . ALA A 1 202 ? -16.475 3.057 30.235 1.00 45.25 202 ALA A C 1
ATOM 1446 O O . ALA A 1 202 ? -16.631 3.195 29.018 1.00 45.25 202 ALA A O 1
ATOM 1447 N N . ALA A 1 203 ? -17.515 2.827 31.044 1.00 52.72 203 ALA A N 1
ATOM 1448 C CA . ALA A 1 203 ? -18.788 2.241 30.598 1.00 52.72 203 ALA A CA 1
ATOM 1449 C C . ALA A 1 203 ? -19.908 3.209 30.132 1.00 52.72 203 ALA A C 1
ATOM 1451 O O . ALA A 1 203 ? -21.037 2.755 29.954 1.00 52.72 203 ALA A O 1
ATOM 1452 N N . ASP A 1 204 ? -19.633 4.500 29.910 1.00 67.94 204 ASP A N 1
ATOM 1453 C CA . ASP A 1 204 ? -20.665 5.467 29.470 1.00 67.94 204 ASP A CA 1
ATOM 1454 C C . ASP A 1 204 ? -20.985 5.386 27.960 1.00 67.94 204 ASP A C 1
ATOM 1456 O O . ASP A 1 204 ? -22.127 5.589 27.558 1.00 67.94 204 ASP A O 1
ATOM 1460 N N . CYS A 1 205 ? -20.000 5.027 27.126 1.00 75.31 205 CYS A N 1
ATOM 1461 C CA . CYS A 1 205 ? -20.150 4.815 25.678 1.00 75.31 205 CYS A CA 1
ATOM 1462 C C . CYS A 1 205 ? -19.730 3.369 25.323 1.00 75.31 205 CYS A C 1
ATOM 1464 O O . CYS A 1 205 ? -18.526 3.132 25.132 1.00 75.31 205 CYS A O 1
ATOM 1466 N N . PRO A 1 206 ? -20.658 2.394 25.250 1.00 74.06 206 PRO A N 1
ATOM 1467 C CA . PRO A 1 206 ? -20.344 1.029 24.824 1.00 74.06 206 PRO A CA 1
ATOM 1468 C C . PRO A 1 206 ? -20.017 0.963 23.317 1.00 74.06 206 PRO A C 1
ATOM 1470 O O . PRO A 1 206 ? -20.532 1.777 22.548 1.00 74.06 206 PRO A O 1
ATOM 1473 N N . PRO A 1 207 ? -19.197 -0.006 22.863 1.00 80.06 207 PRO A N 1
ATOM 1474 C CA . PRO A 1 207 ? -19.030 -0.276 21.437 1.00 80.06 207 PRO A CA 1
ATOM 1475 C C . PRO A 1 207 ? -20.345 -0.761 20.807 1.00 80.06 207 PRO A C 1
ATOM 1477 O O . PRO A 1 207 ? -21.168 -1.400 21.467 1.00 80.06 207 PRO A O 1
ATOM 1480 N N . GLY A 1 208 ? -20.529 -0.454 19.524 1.00 85.38 208 GLY A N 1
ATOM 1481 C CA . GLY A 1 208 ? -21.693 -0.863 18.742 1.00 85.38 208 GLY A CA 1
ATOM 1482 C C . GLY A 1 208 ? -21.558 -2.254 18.112 1.00 85.38 208 GLY A C 1
ATOM 1483 O O . GLY A 1 208 ? -20.575 -2.973 18.314 1.00 85.38 208 GLY A O 1
ATOM 1484 N N . ASP A 1 209 ? -22.576 -2.644 17.343 1.00 86.50 209 ASP A N 1
ATOM 1485 C CA . ASP A 1 209 ? -22.686 -3.985 16.765 1.00 86.50 209 ASP A CA 1
ATOM 1486 C C . ASP A 1 209 ? -21.591 -4.251 15.716 1.00 86.50 209 ASP A C 1
ATOM 1488 O O . ASP A 1 209 ? -21.585 -3.674 14.624 1.00 86.50 209 ASP A O 1
ATOM 1492 N N . ILE A 1 210 ? -20.699 -5.199 16.020 1.00 87.56 210 ILE A N 1
ATOM 1493 C CA . ILE A 1 210 ? -19.654 -5.679 15.106 1.00 87.56 210 ILE A CA 1
ATOM 1494 C C . ILE A 1 210 ? -20.311 -6.401 13.920 1.00 87.56 210 ILE A C 1
ATOM 1496 O O . ILE A 1 210 ? -20.860 -7.493 14.073 1.00 87.56 210 ILE A O 1
ATOM 1500 N N . GLN A 1 211 ? -20.248 -5.800 12.730 1.00 89.69 211 GLN A N 1
ATOM 1501 C CA . GLN A 1 211 ? -20.840 -6.372 11.518 1.00 89.69 211 GLN A CA 1
ATOM 1502 C C . GLN A 1 211 ? -19.939 -7.441 10.880 1.00 89.69 211 GLN A C 1
ATOM 1504 O O . GLN A 1 211 ? -18.714 -7.421 11.018 1.00 89.69 211 GLN A O 1
ATOM 1509 N N . ASP A 1 212 ? -20.556 -8.350 10.125 1.00 88.62 212 ASP A N 1
ATOM 1510 C CA . ASP A 1 212 ? -19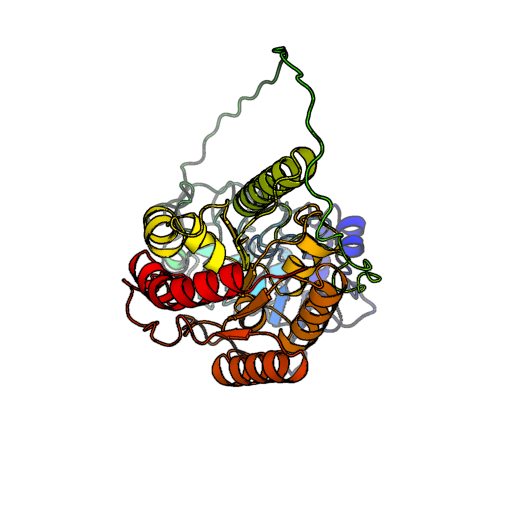.879 -9.424 9.393 1.00 88.62 212 ASP A CA 1
ATOM 1511 C C . ASP A 1 212 ? -18.829 -8.860 8.414 1.00 88.62 212 ASP A C 1
ATOM 1513 O O . ASP A 1 212 ? -19.162 -8.144 7.470 1.00 88.62 212 ASP A O 1
ATOM 1517 N N . VAL A 1 213 ? -17.548 -9.184 8.623 1.00 83.06 213 VAL A N 1
ATOM 1518 C CA . VAL A 1 213 ? -16.444 -8.619 7.822 1.00 83.06 213 VAL A CA 1
ATOM 1519 C C . VAL A 1 213 ? -16.552 -9.060 6.349 1.00 83.06 213 VAL A C 1
ATOM 1521 O O . VAL A 1 213 ? -16.627 -10.272 6.097 1.00 83.06 213 VAL A O 1
ATOM 1524 N N . PRO A 1 214 ? -16.512 -8.151 5.357 1.00 76.75 214 PRO A N 1
ATOM 1525 C CA . PRO A 1 214 ? -16.535 -8.518 3.942 1.00 76.75 214 PRO A CA 1
ATOM 1526 C C . PRO A 1 214 ? -15.378 -9.440 3.530 1.00 76.75 214 PRO A C 1
ATOM 1528 O O . PRO A 1 214 ? -14.285 -9.406 4.095 1.00 76.75 214 PRO A O 1
ATOM 1531 N N . SER A 1 215 ? -15.576 -10.258 2.492 1.00 77.94 215 SER A N 1
ATOM 1532 C CA . SER A 1 215 ? -14.539 -11.190 2.014 1.00 77.94 215 SER A CA 1
ATOM 1533 C C . SER A 1 215 ? -13.280 -10.492 1.483 1.00 77.94 215 SER A C 1
ATOM 1535 O O . SER A 1 215 ? -12.201 -11.079 1.547 1.00 77.94 215 SER A O 1
ATOM 1537 N N . TRP A 1 216 ? -13.396 -9.246 1.010 1.00 77.75 216 TRP A N 1
ATOM 1538 C CA . TRP A 1 216 ? -12.266 -8.417 0.580 1.00 77.75 216 TRP A CA 1
ATOM 1539 C C . TRP A 1 216 ? -11.472 -7.811 1.752 1.00 77.75 216 TRP A C 1
ATOM 1541 O O . TRP A 1 216 ? -10.290 -7.537 1.585 1.00 77.75 216 TRP A O 1
ATOM 1551 N N . ALA A 1 217 ? -12.086 -7.665 2.933 1.00 77.31 217 ALA A N 1
ATOM 1552 C CA . ALA A 1 217 ? -11.444 -7.189 4.164 1.00 77.31 217 ALA A CA 1
ATOM 1553 C C . ALA A 1 217 ? -10.960 -8.338 5.079 1.00 77.31 217 ALA A C 1
ATOM 1555 O O . ALA A 1 217 ? -10.276 -8.104 6.068 1.00 77.31 217 ALA A O 1
ATOM 1556 N N . LYS A 1 218 ? -11.276 -9.601 4.755 1.00 70.00 218 LYS A N 1
ATOM 1557 C CA . LYS A 1 218 ? -10.903 -10.802 5.538 1.00 70.00 218 LYS A CA 1
ATOM 1558 C C . LYS A 1 218 ? -9.487 -11.343 5.279 1.00 70.00 218 LYS A C 1
ATOM 1560 O O . LYS A 1 218 ? -9.095 -12.329 5.902 1.00 70.00 218 LYS A O 1
ATOM 1565 N N . LYS A 1 219 ? -8.710 -10.748 4.367 1.00 60.62 219 LYS A N 1
ATOM 1566 C CA . LYS A 1 219 ? -7.338 -11.181 4.052 1.00 60.62 219 LYS A CA 1
ATOM 1567 C C . LYS A 1 219 ? -6.393 -9.982 4.029 1.00 60.62 219 LYS A C 1
ATOM 1569 O O . LYS A 1 219 ? -6.496 -9.162 3.124 1.00 60.62 219 LYS A O 1
ATOM 1574 N N . TYR A 1 220 ? -5.436 -9.932 4.958 1.00 47.28 220 TYR A N 1
ATOM 1575 C CA . TYR A 1 220 ? -4.381 -8.922 4.900 1.00 47.28 220 TYR A CA 1
ATOM 1576 C C . TYR A 1 220 ? -3.550 -9.101 3.635 1.00 47.28 220 TYR A C 1
ATOM 1578 O O . TYR A 1 220 ? -3.308 -10.222 3.166 1.00 47.28 220 TYR A O 1
ATOM 1586 N N . ASN A 1 221 ? -3.091 -7.983 3.095 1.00 50.75 221 ASN A N 1
ATOM 1587 C CA . ASN A 1 221 ? -2.221 -7.981 1.945 1.00 50.75 221 ASN A CA 1
ATOM 1588 C C . ASN A 1 221 ? -0.863 -8.561 2.348 1.00 50.75 221 ASN A C 1
ATOM 1590 O O . ASN A 1 221 ? -0.109 -7.938 3.093 1.00 50.75 221 ASN A O 1
ATOM 1594 N N . ALA A 1 222 ? -0.554 -9.766 1.859 1.00 36.56 222 ALA A N 1
ATOM 1595 C CA . ALA A 1 222 ? 0.714 -10.438 2.150 1.00 36.56 222 ALA A CA 1
ATOM 1596 C C . ALA A 1 222 ? 1.920 -9.546 1.801 1.00 36.56 222 ALA A C 1
ATOM 1598 O O . ALA A 1 222 ? 2.916 -9.604 2.507 1.00 36.56 222 ALA A O 1
ATOM 1599 N N . ARG A 1 223 ? 1.742 -8.645 0.817 1.00 41.56 223 ARG A N 1
ATOM 1600 C CA . ARG A 1 223 ? 2.639 -7.558 0.389 1.00 41.56 223 ARG A CA 1
ATOM 1601 C C . ARG A 1 223 ? 3.182 -6.648 1.498 1.00 41.56 223 ARG A C 1
ATOM 1603 O O . ARG A 1 223 ? 4.159 -5.930 1.295 1.00 41.56 223 ARG A O 1
ATOM 1610 N N . ILE A 1 224 ? 2.447 -6.582 2.600 1.00 41.06 224 ILE A N 1
ATOM 1611 C CA . ILE A 1 224 ? 2.636 -5.664 3.726 1.00 41.06 224 ILE A CA 1
ATOM 1612 C C . ILE A 1 224 ? 2.855 -6.477 5.019 1.00 41.06 224 ILE A C 1
ATOM 1614 O O . ILE A 1 224 ? 3.087 -5.927 6.090 1.00 41.06 224 ILE A O 1
ATOM 1618 N N . ALA A 1 225 ? 2.776 -7.809 4.929 1.00 36.38 225 ALA A N 1
ATOM 1619 C CA . ALA A 1 225 ? 2.854 -8.723 6.059 1.00 36.38 225 ALA A CA 1
ATOM 1620 C C . ALA A 1 225 ? 4.261 -9.301 6.283 1.00 36.38 225 ALA A C 1
ATOM 1622 O O . ALA A 1 225 ? 4.485 -9.868 7.354 1.00 36.38 225 ALA A O 1
ATOM 1623 N N . ALA A 1 226 ? 5.183 -9.188 5.315 1.00 31.58 226 ALA A N 1
ATOM 1624 C CA . ALA A 1 226 ? 6.578 -9.614 5.462 1.00 31.58 226 ALA A CA 1
ATOM 1625 C C . ALA A 1 226 ? 7.623 -8.495 5.235 1.00 31.58 226 ALA A C 1
ATOM 1627 O O . ALA A 1 226 ? 8.724 -8.611 5.772 1.00 31.58 226 ALA A O 1
ATOM 1628 N N . LYS A 1 227 ? 7.263 -7.360 4.614 1.00 44.72 227 LYS A N 1
ATOM 1629 C CA . LYS A 1 227 ? 8.106 -6.148 4.588 1.00 44.72 227 LYS A CA 1
ATOM 1630 C C . LYS A 1 227 ? 8.429 -5.665 6.003 1.00 44.72 227 LYS A C 1
ATOM 1632 O O . LYS A 1 227 ? 7.550 -5.128 6.670 1.00 44.72 227 LYS A O 1
ATOM 1637 N N . GLU A 1 228 ? 9.688 -5.766 6.418 1.00 57.25 228 GLU A N 1
ATOM 1638 C CA . GLU A 1 228 ? 10.146 -5.509 7.796 1.00 57.25 228 GLU A CA 1
ATOM 1639 C C . GLU A 1 228 ? 9.662 -4.162 8.370 1.00 57.25 228 GLU A C 1
ATOM 1641 O O . GLU A 1 228 ? 9.003 -4.147 9.403 1.00 57.25 228 GLU A O 1
ATOM 1646 N N . ALA A 1 229 ? 9.838 -3.041 7.660 1.00 56.16 229 ALA A N 1
ATOM 1647 C CA . ALA A 1 229 ? 9.347 -1.730 8.117 1.00 56.16 229 ALA A CA 1
ATOM 1648 C C . ALA A 1 229 ? 7.806 -1.644 8.234 1.00 56.16 229 ALA A C 1
ATOM 1650 O O . ALA A 1 229 ? 7.274 -0.904 9.061 1.00 56.16 229 ALA A O 1
ATOM 1651 N N . ALA A 1 230 ? 7.064 -2.411 7.427 1.00 64.75 230 ALA A N 1
ATOM 1652 C CA . ALA A 1 230 ? 5.608 -2.503 7.538 1.00 64.75 230 ALA A CA 1
ATOM 1653 C C . ALA A 1 230 ? 5.173 -3.459 8.662 1.00 64.75 230 ALA A C 1
ATOM 1655 O O . ALA A 1 230 ? 4.139 -3.224 9.284 1.00 64.75 230 ALA A O 1
ATOM 1656 N N . GLN A 1 231 ? 5.961 -4.502 8.946 1.00 69.44 231 GLN A N 1
ATOM 1657 C CA . GLN A 1 231 ? 5.784 -5.383 10.101 1.00 69.44 231 GLN A CA 1
ATOM 1658 C C . GLN A 1 231 ? 6.066 -4.652 11.414 1.00 69.44 231 GLN A C 1
ATOM 1660 O O . GLN A 1 231 ? 5.280 -4.786 12.345 1.00 69.44 231 GLN A O 1
ATOM 1665 N N . GLU A 1 232 ? 7.143 -3.867 11.484 1.00 78.56 232 GLU A N 1
ATOM 1666 C CA . GLU A 1 232 ? 7.488 -3.037 12.639 1.00 78.56 232 GLU A CA 1
ATOM 1667 C C . GLU A 1 232 ? 6.383 -2.008 12.896 1.00 78.56 232 GLU A C 1
ATOM 1669 O O . GLU A 1 232 ? 5.839 -1.953 13.998 1.00 78.56 232 GLU A O 1
ATOM 1674 N N . GLN A 1 233 ? 5.950 -1.271 11.866 1.00 80.88 233 GLN A N 1
ATOM 1675 C CA . GLN A 1 233 ? 4.846 -0.325 12.016 1.00 80.88 233 GLN A CA 1
ATOM 1676 C C . GLN A 1 233 ? 3.524 -1.022 12.390 1.00 80.88 233 GLN A C 1
ATOM 1678 O O . GLN A 1 233 ? 2.796 -0.521 13.244 1.00 80.88 233 GLN A O 1
ATOM 1683 N N . ALA A 1 234 ? 3.223 -2.200 11.828 1.00 82.62 234 ALA A N 1
ATOM 1684 C CA . ALA A 1 234 ? 2.066 -2.998 12.241 1.00 82.62 234 ALA A CA 1
ATOM 1685 C C . ALA A 1 234 ? 2.170 -3.453 13.704 1.00 82.62 234 ALA A C 1
ATOM 1687 O O . ALA A 1 234 ? 1.183 -3.394 14.431 1.00 82.62 234 ALA A O 1
ATOM 1688 N N . ALA A 1 235 ? 3.345 -3.903 14.151 1.00 85.75 235 ALA A N 1
ATOM 1689 C CA . ALA A 1 235 ? 3.580 -4.329 15.525 1.00 85.75 235 ALA A CA 1
ATOM 1690 C C . ALA A 1 235 ? 3.438 -3.156 16.504 1.00 85.75 235 ALA A C 1
ATOM 1692 O O . ALA A 1 235 ? 2.757 -3.300 17.515 1.00 85.75 235 ALA A O 1
ATOM 1693 N N . ASN A 1 236 ? 3.987 -1.987 16.163 1.00 89.62 236 ASN A N 1
ATOM 1694 C CA . ASN A 1 236 ? 3.874 -0.762 16.952 1.00 89.62 236 ASN A CA 1
ATOM 1695 C C . ASN A 1 236 ? 2.415 -0.284 17.049 1.00 89.62 236 ASN A C 1
ATOM 1697 O O . ASN A 1 236 ? 1.928 -0.032 18.151 1.00 89.62 236 ASN A O 1
ATOM 1701 N N . ASN A 1 237 ? 1.685 -0.237 15.926 1.00 94.69 237 ASN A N 1
ATOM 1702 C CA . ASN A 1 237 ? 0.263 0.121 15.921 1.00 94.69 237 ASN A CA 1
ATOM 1703 C C . ASN A 1 237 ? -0.561 -0.854 16.784 1.00 94.69 237 ASN A C 1
ATOM 1705 O O . ASN A 1 237 ? -1.373 -0.423 17.599 1.00 94.69 237 ASN A O 1
ATOM 1709 N N . LYS A 1 238 ? -0.339 -2.168 16.636 1.00 91.69 238 LYS A N 1
ATOM 1710 C CA . LYS A 1 238 ? -1.037 -3.205 17.414 1.00 91.69 238 LYS A CA 1
ATOM 1711 C C . LYS A 1 238 ? -0.703 -3.163 18.901 1.00 91.69 238 LYS A C 1
ATOM 1713 O O . LYS A 1 238 ? -1.602 -3.353 19.708 1.00 91.69 238 LYS A O 1
ATOM 1718 N N . ALA A 1 239 ? 0.555 -2.923 19.268 1.00 94.31 239 ALA A N 1
ATOM 1719 C CA . ALA A 1 239 ? 0.967 -2.814 20.666 1.00 94.31 239 ALA A CA 1
ATOM 1720 C C . ALA A 1 239 ? 0.267 -1.631 21.354 1.00 94.31 239 ALA A C 1
ATOM 1722 O O . ALA A 1 239 ? -0.295 -1.804 22.430 1.00 94.31 239 ALA A O 1
ATOM 1723 N N . LEU A 1 240 ? 0.209 -0.476 20.682 1.00 95.88 240 LEU A N 1
ATOM 1724 C CA . LEU A 1 240 ? -0.511 0.712 21.148 1.00 95.88 240 LEU A CA 1
ATOM 1725 C C . LEU A 1 240 ? -2.016 0.443 21.326 1.00 95.88 240 LEU A C 1
ATOM 1727 O O . LEU A 1 240 ? -2.593 0.814 22.346 1.00 95.88 240 LEU A O 1
ATOM 1731 N N . VAL A 1 241 ? -2.660 -0.225 20.360 1.00 96.00 241 VAL A N 1
ATOM 1732 C CA . VAL A 1 241 ? -4.087 -0.580 20.469 1.00 96.00 241 VAL A CA 1
ATOM 1733 C C . VAL A 1 241 ? -4.336 -1.627 21.563 1.00 96.00 241 VAL A C 1
ATOM 1735 O O . VAL A 1 241 ? -5.321 -1.520 22.292 1.00 96.00 241 VAL A O 1
ATOM 1738 N N . ALA A 1 242 ? -3.448 -2.612 21.722 1.00 93.81 242 ALA A N 1
ATOM 1739 C CA . ALA A 1 242 ? -3.540 -3.605 22.788 1.00 93.81 242 ALA A CA 1
ATOM 1740 C C . ALA A 1 242 ? -3.415 -2.955 24.176 1.00 93.81 242 ALA A C 1
ATOM 1742 O O . ALA A 1 242 ? -4.266 -3.196 25.026 1.00 93.81 242 ALA A O 1
ATOM 1743 N N . GLU A 1 243 ? -2.434 -2.070 24.383 1.00 95.38 243 GLU A N 1
ATOM 1744 C CA . GLU A 1 243 ? -2.258 -1.328 25.639 1.00 95.38 243 GLU A CA 1
ATOM 1745 C C . GLU A 1 243 ? -3.479 -0.447 25.960 1.00 95.38 243 GLU A C 1
ATOM 1747 O O . GLU A 1 243 ? -3.960 -0.444 27.096 1.00 95.38 243 GLU A O 1
ATOM 1752 N N . ALA A 1 244 ? -4.058 0.232 24.961 1.00 93.94 244 ALA A N 1
ATOM 1753 C CA . ALA A 1 244 ? -5.290 1.010 25.125 1.00 93.94 244 ALA A CA 1
ATOM 1754 C C . ALA A 1 244 ? -6.499 0.133 25.518 1.00 93.94 244 ALA A C 1
ATOM 1756 O O . ALA A 1 244 ? -7.266 0.485 26.417 1.00 93.94 244 ALA A O 1
ATOM 1757 N N . ASN A 1 245 ? -6.651 -1.036 24.886 1.00 93.75 245 ASN A N 1
ATOM 1758 C CA . ASN A 1 245 ? -7.741 -1.972 25.172 1.00 93.75 245 ASN A CA 1
ATOM 1759 C C . ASN A 1 245 ? -7.580 -2.669 26.538 1.00 93.75 245 ASN A C 1
ATOM 1761 O O . ASN A 1 245 ? -8.568 -2.836 27.250 1.00 93.75 245 ASN A O 1
ATOM 1765 N N . GLU A 1 246 ? -6.358 -3.043 26.932 1.00 92.56 246 GLU A N 1
ATOM 1766 C CA . GLU A 1 246 ? -6.066 -3.674 28.231 1.00 92.56 246 GLU A CA 1
ATOM 1767 C C . GLU A 1 246 ? -6.198 -2.693 29.407 1.00 92.56 246 GLU A C 1
ATOM 1769 O O . GLU A 1 246 ? -6.696 -3.067 30.472 1.00 92.56 246 GLU A O 1
ATOM 1774 N N . SER A 1 247 ? -5.792 -1.433 29.218 1.00 91.56 247 SER A N 1
ATOM 1775 C CA . SER A 1 247 ? -5.924 -0.373 30.230 1.00 91.56 247 SER A CA 1
ATOM 1776 C C . SER A 1 247 ? -7.341 0.200 30.341 1.00 91.56 247 SER A C 1
ATOM 1778 O O . SER A 1 247 ? -7.701 0.750 31.384 1.00 91.56 247 SER A O 1
ATOM 1780 N N . GLY A 1 248 ? -8.153 0.079 29.286 1.00 89.50 248 GLY A N 1
ATOM 1781 C CA . GLY A 1 248 ? -9.443 0.759 29.187 1.00 89.50 248 GLY A CA 1
ATOM 1782 C C . GLY A 1 248 ? -9.309 2.263 28.921 1.00 89.50 248 GLY A C 1
ATOM 1783 O O . GLY A 1 248 ? -10.190 3.036 29.310 1.00 89.50 248 GLY A O 1
ATOM 1784 N N . GLU A 1 249 ? -8.227 2.695 28.270 1.00 90.56 249 GLU A N 1
ATOM 1785 C CA . GLU A 1 249 ? -8.021 4.089 27.882 1.00 90.56 249 GLU A CA 1
ATOM 1786 C C . GLU A 1 249 ? -8.743 4.414 26.562 1.00 90.56 249 GLU A C 1
ATOM 1788 O O . GLU A 1 249 ? -8.524 3.788 25.524 1.00 90.56 249 GLU A O 1
ATOM 1793 N N . ARG A 1 250 ? -9.616 5.430 26.582 1.00 92.19 250 ARG A N 1
ATOM 1794 C CA . ARG A 1 250 ? -10.297 5.917 25.375 1.00 92.19 250 ARG A CA 1
ATOM 1795 C C . ARG A 1 250 ? -9.466 7.009 24.711 1.00 92.19 250 ARG A C 1
ATOM 1797 O O . ARG A 1 250 ? -9.267 8.070 25.295 1.00 92.19 250 ARG A O 1
ATOM 1804 N N . TYR A 1 251 ? -9.063 6.769 23.467 1.00 95.31 251 TYR A N 1
ATOM 1805 C CA . TYR A 1 251 ? -8.324 7.746 22.673 1.00 95.31 251 TYR A CA 1
ATOM 1806 C C . TYR A 1 251 ? -9.205 8.924 22.248 1.00 95.31 251 TYR A C 1
ATOM 1808 O O . TYR A 1 251 ? -10.367 8.752 21.869 1.00 95.31 251 TYR A O 1
ATOM 1816 N N . ASP A 1 252 ? -8.637 10.128 22.272 1.00 96.94 252 ASP A N 1
ATOM 1817 C CA . ASP A 1 252 ? -9.320 11.329 21.793 1.00 96.94 252 ASP A CA 1
ATOM 1818 C C . ASP A 1 252 ? -9.316 11.361 20.266 1.00 96.94 252 ASP A C 1
ATOM 1820 O O . ASP A 1 252 ? -10.354 11.595 19.650 1.00 96.94 252 ASP A O 1
ATOM 1824 N N . PHE A 1 253 ? -8.172 11.065 19.646 1.00 98.50 253 PHE A N 1
ATOM 1825 C CA . PHE A 1 253 ? -8.042 11.102 18.194 1.00 98.50 253 PHE A CA 1
ATOM 1826 C C . PHE A 1 253 ? -7.149 9.996 17.632 1.00 98.50 253 PHE A C 1
ATOM 1828 O O . PHE A 1 253 ? -6.015 9.812 18.071 1.00 98.50 253 PHE A O 1
ATOM 1835 N N . VAL A 1 254 ? -7.631 9.304 16.601 1.00 98.62 254 VAL A N 1
ATOM 1836 C CA . VAL A 1 254 ? -6.833 8.339 15.833 1.00 98.62 254 VAL A CA 1
ATOM 1837 C C . VAL A 1 254 ? -6.879 8.707 14.356 1.00 98.62 254 VAL A C 1
ATOM 1839 O O . VAL A 1 254 ? -7.953 8.832 13.775 1.00 98.62 254 VAL A O 1
ATOM 1842 N N . MET A 1 255 ? -5.720 8.861 13.724 1.00 98.69 255 MET A N 1
ATOM 1843 C CA . MET A 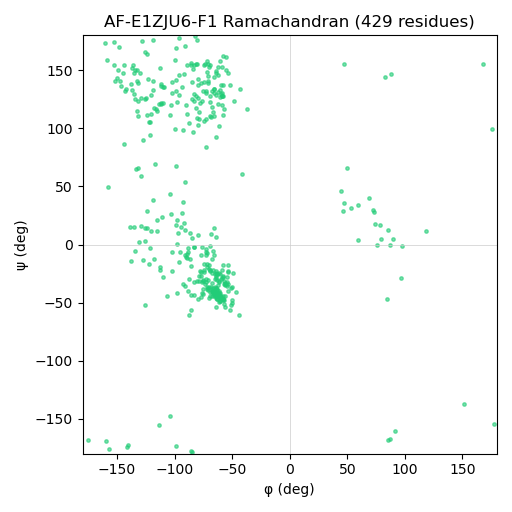1 255 ? -5.624 9.056 12.278 1.00 98.69 255 MET A CA 1
ATOM 1844 C C . MET A 1 255 ? -5.163 7.754 11.634 1.00 98.69 255 MET A C 1
ATOM 1846 O O . MET A 1 255 ? -4.020 7.354 11.820 1.00 98.69 255 MET A O 1
ATOM 1850 N N . TYR A 1 256 ? -6.031 7.090 10.878 1.00 98.75 256 TYR A N 1
ATOM 1851 C CA . TYR A 1 256 ? -5.676 5.893 10.120 1.00 98.75 256 TYR A CA 1
ATOM 1852 C C . TYR A 1 256 ? -5.326 6.228 8.671 1.00 98.75 256 TYR A C 1
ATOM 1854 O O . TYR A 1 256 ? -5.957 7.080 8.036 1.00 98.75 256 TYR A O 1
ATOM 1862 N N . GLY A 1 257 ? -4.381 5.474 8.110 1.00 97.06 257 GLY A N 1
ATOM 1863 C CA . GLY A 1 257 ? -4.060 5.591 6.695 1.00 97.06 257 GLY A CA 1
ATOM 1864 C C . GLY A 1 257 ? -2.921 4.704 6.218 1.00 97.06 257 GLY A C 1
ATOM 1865 O O . GLY A 1 257 ? -2.634 3.648 6.794 1.00 97.06 257 GLY A O 1
ATOM 1866 N N . ASP A 1 258 ? -2.290 5.165 5.141 1.00 94.88 258 ASP A N 1
ATOM 1867 C CA . ASP A 1 258 ? -1.187 4.501 4.453 1.00 94.88 258 ASP A CA 1
ATOM 1868 C C . ASP A 1 258 ? 0.188 5.141 4.754 1.00 94.88 258 ASP A C 1
ATOM 1870 O O . ASP A 1 258 ? 0.421 5.630 5.866 1.00 94.88 258 ASP A O 1
ATOM 1874 N N . SER A 1 259 ? 1.118 5.121 3.791 1.00 93.31 259 SER A N 1
ATOM 1875 C CA . SER A 1 259 ? 2.442 5.740 3.903 1.00 93.31 259 SER A CA 1
ATOM 1876 C C . SER A 1 259 ? 2.369 7.236 4.211 1.00 93.31 259 SER A C 1
ATOM 1878 O O . SER A 1 259 ? 3.224 7.733 4.938 1.00 93.31 259 SER A O 1
ATOM 1880 N N . ILE A 1 260 ? 1.343 7.960 3.748 1.00 96.19 260 ILE A N 1
ATOM 1881 C CA . ILE A 1 260 ? 1.196 9.392 4.052 1.00 96.19 260 ILE A CA 1
ATOM 1882 C C . ILE A 1 260 ? 0.964 9.600 5.557 1.00 96.19 260 ILE A C 1
ATOM 1884 O O . ILE A 1 260 ? 1.572 10.482 6.161 1.00 96.19 260 ILE A O 1
ATOM 1888 N N . THR A 1 261 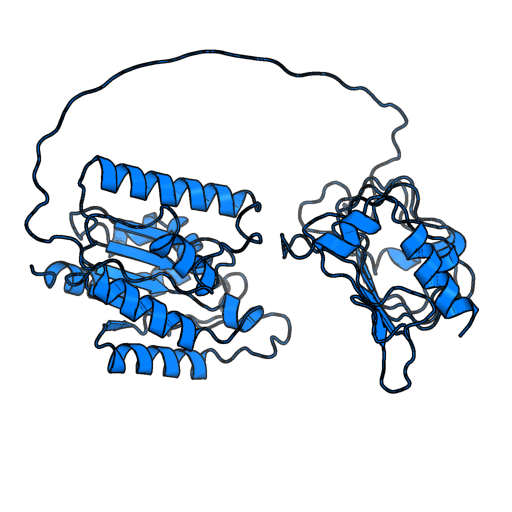? 0.152 8.749 6.190 1.00 98.12 261 THR A N 1
ATOM 1889 C CA . THR A 1 261 ? -0.081 8.805 7.646 1.00 98.12 261 THR A CA 1
ATOM 1890 C C . THR A 1 261 ? 1.140 8.308 8.434 1.00 98.12 261 THR A C 1
ATOM 1892 O O . THR A 1 261 ? 1.428 8.815 9.515 1.00 98.12 261 THR A O 1
ATOM 1895 N N . TRP A 1 262 ? 1.932 7.393 7.871 1.00 94.19 262 TRP A N 1
ATOM 1896 C CA . TRP A 1 262 ? 3.218 6.998 8.454 1.00 94.19 262 TRP A CA 1
ATOM 1897 C C . TRP A 1 262 ? 4.237 8.153 8.461 1.00 94.19 262 TRP A C 1
ATOM 1899 O O . TRP A 1 262 ? 4.833 8.418 9.505 1.00 94.19 262 TRP A O 1
ATOM 1909 N N . ARG A 1 263 ? 4.335 8.948 7.382 1.00 94.06 263 ARG A N 1
ATOM 1910 C CA . ARG A 1 263 ? 5.149 10.184 7.371 1.00 94.06 263 ARG A CA 1
ATOM 1911 C C . ARG A 1 263 ? 4.703 11.196 8.434 1.00 94.06 263 ARG A C 1
ATOM 1913 O O . ARG A 1 263 ? 5.529 11.953 8.938 1.00 94.06 263 ARG A O 1
ATOM 1920 N N . VAL A 1 264 ? 3.418 11.216 8.805 1.00 95.81 264 VAL A N 1
ATOM 1921 C CA . VAL A 1 264 ? 2.930 12.022 9.940 1.00 95.81 264 VAL A CA 1
ATOM 1922 C C . VAL A 1 264 ? 3.471 11.484 11.272 1.00 95.81 264 VAL A C 1
ATOM 1924 O O . VAL A 1 264 ? 3.896 12.285 12.102 1.00 95.81 264 VAL A O 1
ATOM 1927 N N . SER A 1 265 ? 3.546 10.159 11.457 1.00 92.75 265 SER A N 1
ATOM 1928 C CA . SER A 1 265 ? 4.123 9.543 12.667 1.00 92.75 265 SER A CA 1
ATOM 1929 C C . SER A 1 265 ? 5.627 9.811 12.843 1.00 92.75 265 SER A C 1
ATOM 1931 O O . SER A 1 265 ? 6.098 9.973 13.964 1.00 92.75 265 SER A O 1
ATOM 1933 N N . GLU A 1 266 ? 6.380 9.991 11.754 1.00 90.00 266 GLU A N 1
ATOM 1934 C CA . GLU A 1 266 ? 7.783 10.440 11.813 1.00 90.00 266 GLU A CA 1
ATOM 1935 C C . GLU A 1 266 ? 7.931 11.931 12.190 1.00 90.00 266 GLU A C 1
ATOM 1937 O O . GLU A 1 266 ? 9.036 12.410 12.447 1.00 90.00 266 GLU A O 1
ATOM 1942 N N . ASN A 1 267 ? 6.829 12.689 12.235 1.00 92.62 267 ASN A N 1
ATOM 1943 C CA . ASN A 1 267 ? 6.804 14.140 12.429 1.00 92.62 267 ASN A CA 1
ATOM 1944 C C . ASN A 1 267 ? 6.053 14.559 13.711 1.00 92.62 267 ASN A C 1
ATOM 1946 O O . ASN A 1 267 ? 5.391 15.600 13.736 1.00 92.62 267 ASN A O 1
ATOM 1950 N N . MET A 1 268 ? 6.188 13.802 14.809 1.00 93.94 268 MET A N 1
ATOM 1951 C CA . MET A 1 268 ? 5.466 14.075 16.071 1.00 93.94 268 MET A CA 1
ATOM 1952 C C . MET A 1 268 ? 5.661 15.499 16.630 1.00 93.94 268 MET A C 1
ATOM 1954 O O . MET A 1 268 ? 4.718 16.090 17.139 1.00 93.94 268 MET A O 1
ATOM 1958 N N . GLY A 1 269 ? 6.821 16.139 16.427 1.00 94.25 269 GLY A N 1
ATOM 1959 C CA . GLY A 1 269 ? 7.029 17.554 16.802 1.00 94.25 269 GLY A CA 1
ATOM 1960 C C . GLY A 1 269 ? 6.179 18.577 16.015 1.00 94.25 269 GLY A C 1
ATOM 1961 O O . GLY A 1 269 ? 6.165 19.769 16.340 1.00 94.25 269 GLY A O 1
ATOM 1962 N N . VAL A 1 270 ? 5.480 18.132 14.967 1.00 94.44 270 VAL A N 1
ATOM 1963 C CA . VAL A 1 270 ? 4.412 18.866 14.274 1.00 94.44 270 VAL A CA 1
ATOM 1964 C C . VAL A 1 270 ? 3.041 18.413 14.790 1.00 94.44 270 VAL A C 1
ATOM 1966 O O . VAL A 1 270 ? 2.206 19.272 15.062 1.00 94.44 270 VAL A O 1
ATOM 1969 N N . TRP A 1 271 ? 2.832 17.108 15.013 1.00 95.81 271 TRP A N 1
ATOM 1970 C CA . TRP A 1 271 ? 1.619 16.544 15.636 1.00 95.81 271 TRP A CA 1
ATOM 1971 C C . TRP A 1 271 ? 1.282 17.213 16.973 1.00 95.81 271 TRP A C 1
ATOM 1973 O O . TRP A 1 271 ? 0.226 17.834 17.108 1.00 95.81 271 TRP A O 1
ATOM 1983 N N . ASP A 1 272 ? 2.218 17.199 17.922 1.00 94.50 272 ASP A N 1
ATOM 1984 C CA . ASP A 1 272 ? 2.049 17.733 19.278 1.00 94.50 272 ASP A CA 1
ATOM 1985 C C . ASP A 1 272 ? 1.680 19.225 19.281 1.00 94.50 272 ASP A C 1
ATOM 1987 O O . ASP A 1 272 ? 0.998 19.708 20.185 1.00 94.50 272 ASP A O 1
ATOM 1991 N N . ARG A 1 273 ? 2.090 19.966 18.243 1.00 95.38 273 ARG A N 1
ATOM 1992 C CA . ARG A 1 273 ? 1.807 21.399 18.093 1.00 95.38 273 ARG A CA 1
ATOM 1993 C C . ARG A 1 273 ? 0.339 21.694 17.776 1.00 95.38 273 ARG A C 1
ATOM 1995 O O . ARG A 1 273 ? -0.137 22.771 18.127 1.00 95.38 273 ARG A O 1
ATOM 2002 N N . TYR A 1 274 ? -0.345 20.777 17.091 1.00 96.12 274 TYR A N 1
ATOM 2003 C CA . TYR A 1 274 ? -1.724 20.950 16.618 1.00 96.12 274 TYR A CA 1
ATOM 2004 C C . TYR A 1 274 ? -2.733 20.031 17.320 1.00 96.12 274 TYR A C 1
ATOM 2006 O O . TYR A 1 274 ? -3.925 20.319 17.281 1.00 96.12 274 TYR A O 1
ATOM 2014 N N . LEU A 1 275 ? -2.270 18.944 17.946 1.00 95.38 275 LEU A N 1
ATOM 2015 C CA . LEU A 1 275 ? -3.108 17.902 18.554 1.00 95.38 275 LEU A CA 1
ATOM 2016 C C . LEU A 1 275 ? -2.740 17.603 20.021 1.00 95.38 275 LEU A C 1
ATOM 2018 O O . LEU A 1 275 ? -3.544 17.027 20.749 1.00 95.38 275 LEU A O 1
ATOM 2022 N N . GLY A 1 276 ? -1.585 18.070 20.514 1.00 88.56 276 GLY A N 1
ATOM 2023 C CA . GLY A 1 276 ? -1.190 17.926 21.925 1.00 88.56 276 GLY A CA 1
ATOM 2024 C C . GLY A 1 276 ? -2.052 18.721 22.921 1.00 88.56 276 GLY A C 1
ATOM 2025 O O . GLY A 1 276 ? -1.882 18.583 24.130 1.00 88.56 276 GLY A O 1
ATOM 2026 N N . SER A 1 277 ? -2.983 19.552 22.438 1.00 86.81 277 SER A N 1
ATOM 2027 C CA . SER A 1 277 ? -3.950 20.303 23.249 1.00 86.81 277 SER A CA 1
ATOM 2028 C C . SER A 1 277 ? -5.262 19.560 23.532 1.00 86.81 277 SER A C 1
ATOM 2030 O O . SER A 1 277 ? -6.040 20.057 24.342 1.00 86.81 277 SER A O 1
ATOM 2032 N N . LEU A 1 278 ? -5.516 18.397 22.911 1.00 87.38 278 LEU A N 1
ATOM 2033 C CA . LEU A 1 278 ? -6.772 17.643 23.082 1.00 87.38 278 LEU A CA 1
ATOM 2034 C C . LEU A 1 278 ? -6.999 17.177 24.534 1.00 87.38 278 LEU A C 1
ATOM 2036 O O . LEU A 1 278 ? -8.123 17.197 25.029 1.00 87.38 278 LEU A O 1
ATOM 2040 N N . GLY A 1 279 ? -5.919 16.834 25.242 1.00 77.62 279 GLY A N 1
ATOM 2041 C CA . GLY A 1 279 ? -5.925 16.495 26.668 1.00 77.62 279 GLY A CA 1
ATOM 2042 C C . GLY A 1 279 ? -5.990 14.995 26.972 1.00 77.62 279 GLY A C 1
ATOM 2043 O O . GLY A 1 279 ? -5.442 14.587 27.995 1.00 77.62 279 GLY A O 1
ATOM 2044 N N . GLY A 1 280 ? -6.590 14.184 26.096 1.00 89.81 280 GLY A N 1
ATOM 2045 C CA . GLY A 1 280 ? -6.399 12.729 26.043 1.00 89.81 280 GLY A CA 1
ATOM 2046 C C . GLY A 1 280 ? -5.348 12.299 25.001 1.00 89.81 280 GLY A C 1
ATOM 2047 O O . GLY A 1 280 ? -4.790 13.145 24.293 1.00 89.81 280 GLY A O 1
ATOM 2048 N N . PRO A 1 281 ? -5.055 10.990 24.892 1.00 96.12 281 PRO A N 1
ATOM 2049 C CA . PRO A 1 281 ? -4.053 10.470 23.965 1.00 96.12 281 PRO A CA 1
ATOM 2050 C C . PRO A 1 281 ? -4.544 10.489 22.510 1.00 96.12 281 PRO A C 1
ATOM 2052 O O . PRO A 1 281 ? -5.745 10.442 22.223 1.00 96.12 281 PRO A O 1
ATOM 2055 N N . SER A 1 282 ? -3.594 10.550 21.573 1.00 97.69 282 SER A N 1
ATOM 2056 C CA . SER A 1 282 ? -3.869 10.520 20.135 1.00 97.69 282 SER A CA 1
ATOM 2057 C C . SER A 1 282 ? -2.733 9.869 19.341 1.00 97.69 282 SER A C 1
ATOM 2059 O O . SER A 1 282 ? -1.579 9.946 19.759 1.00 97.69 282 SER A O 1
ATOM 2061 N N . ALA A 1 283 ? -3.045 9.227 18.206 1.00 97.56 283 ALA A N 1
ATOM 2062 C CA . ALA A 1 283 ? -2.057 8.481 17.414 1.00 97.56 283 ALA A CA 1
ATOM 2063 C C . ALA A 1 283 ? -2.293 8.510 15.883 1.00 97.56 283 ALA A C 1
ATOM 2065 O O . ALA A 1 283 ? -3.423 8.290 15.432 1.00 97.56 283 ALA A O 1
ATOM 2066 N N . PRO A 1 284 ? -1.236 8.700 15.065 1.00 97.88 284 PRO A N 1
ATOM 2067 C CA . PRO A 1 284 ? -1.242 8.419 13.629 1.00 97.88 284 PRO A CA 1
ATOM 2068 C C . PRO A 1 284 ? -0.866 6.953 13.335 1.00 97.88 284 PRO A C 1
ATOM 2070 O O . PRO A 1 284 ? 0.300 6.570 13.378 1.00 97.88 284 PRO A O 1
ATOM 2073 N N . LEU A 1 285 ? -1.857 6.132 12.982 1.00 97.69 285 LEU A N 1
ATOM 2074 C CA . LEU A 1 285 ? -1.727 4.708 12.650 1.00 97.69 285 LEU A CA 1
ATOM 2075 C C . LEU A 1 285 ? -1.678 4.501 11.124 1.00 97.69 285 LEU A C 1
ATOM 2077 O O . LEU A 1 285 ? -2.595 3.955 10.495 1.00 97.69 285 LEU A O 1
ATOM 2081 N N . GLY A 1 286 ? -0.592 4.966 10.507 1.00 94.94 286 GLY A N 1
ATOM 2082 C CA . GLY A 1 286 ? -0.269 4.690 9.104 1.00 94.94 286 GLY A CA 1
ATOM 2083 C C . GLY A 1 286 ? 0.482 3.370 8.932 1.00 94.94 286 GLY A C 1
ATOM 2084 O O . GLY A 1 286 ? 1.164 2.939 9.855 1.00 94.94 286 GLY A O 1
ATOM 2085 N N . ILE A 1 287 ? 0.385 2.735 7.758 1.00 89.00 287 ILE A N 1
ATOM 2086 C CA . ILE A 1 287 ? 1.303 1.662 7.323 1.00 89.00 287 ILE A CA 1
ATOM 2087 C C . ILE A 1 287 ? 1.564 1.804 5.819 1.00 89.00 287 ILE A C 1
ATOM 2089 O O . ILE A 1 287 ? 0.638 1.971 5.024 1.00 89.00 287 ILE A O 1
ATOM 2093 N N . ILE A 1 288 ? 2.829 1.712 5.412 1.00 83.06 288 ILE A N 1
ATOM 2094 C CA . ILE A 1 288 ? 3.260 1.853 4.015 1.00 83.06 288 ILE A CA 1
ATOM 2095 C C . ILE A 1 288 ? 2.522 0.915 3.041 1.00 83.06 288 ILE A C 1
ATOM 2097 O O . ILE A 1 288 ? 2.121 -0.195 3.394 1.00 83.06 288 ILE A O 1
ATOM 2101 N N . PHE A 1 289 ? 2.329 1.382 1.802 1.00 81.62 289 PHE A N 1
ATOM 2102 C CA . PHE A 1 289 ? 1.644 0.691 0.693 1.00 81.62 289 PHE A CA 1
ATOM 2103 C C . PHE A 1 289 ? 0.176 0.274 0.918 1.00 81.62 289 PHE A C 1
ATOM 2105 O O . PHE A 1 289 ? -0.400 -0.363 0.033 1.00 81.62 289 PHE A O 1
ATOM 2112 N N . ASN A 1 290 ? -0.446 0.607 2.058 1.00 88.44 290 ASN A N 1
ATOM 2113 C CA . ASN A 1 290 ? -1.814 0.177 2.365 1.00 88.44 290 ASN A CA 1
ATOM 2114 C C . ASN A 1 290 ? -2.822 0.681 1.324 1.00 88.44 290 ASN A C 1
ATOM 2116 O O . ASN A 1 290 ? -2.907 1.875 1.029 1.00 88.44 290 ASN A O 1
ATOM 2120 N N . GLN A 1 291 ? -3.634 -0.243 0.820 1.00 90.81 291 GLN A N 1
ATOM 2121 C CA . GLN A 1 291 ? -4.883 0.055 0.126 1.00 90.81 291 GLN A CA 1
ATOM 2122 C C . GLN A 1 291 ? -6.057 0.070 1.119 1.00 90.81 291 GLN A C 1
ATOM 2124 O O . GLN A 1 291 ? -5.919 -0.340 2.274 1.00 90.81 291 GLN A O 1
ATOM 2129 N N . VAL A 1 292 ? -7.241 0.513 0.682 1.00 94.38 292 VAL A N 1
ATOM 2130 C CA . VAL A 1 292 ? -8.454 0.520 1.530 1.00 94.38 292 VAL A CA 1
ATOM 2131 C C . VAL A 1 292 ? -8.795 -0.882 2.067 1.00 94.38 292 VAL A C 1
ATOM 2133 O O . VAL A 1 292 ? -9.222 -1.007 3.212 1.00 94.38 292 VAL A O 1
ATOM 2136 N N . SER A 1 293 ? -8.529 -1.943 1.294 1.00 86.75 293 SER A N 1
ATOM 2137 C CA . SER A 1 293 ? -8.615 -3.348 1.739 1.00 86.75 293 SER A CA 1
ATOM 2138 C C . SER A 1 293 ? -7.759 -3.665 2.961 1.00 86.75 293 SER A C 1
ATOM 2140 O O . SER A 1 293 ? -8.143 -4.476 3.803 1.00 86.75 293 SER A O 1
ATOM 2142 N N . ASP A 1 294 ? -6.604 -3.020 3.058 1.00 89.25 294 ASP A N 1
ATOM 2143 C CA . ASP A 1 294 ? -5.538 -3.394 3.977 1.00 89.25 294 ASP A CA 1
ATOM 2144 C C . ASP A 1 294 ? -5.776 -2.692 5.316 1.00 89.25 294 ASP A C 1
ATOM 2146 O O . ASP A 1 294 ? -5.715 -3.327 6.368 1.00 89.25 294 ASP A O 1
ATOM 2150 N N . LEU A 1 295 ? -6.208 -1.426 5.261 1.00 95.31 295 LEU A N 1
ATOM 2151 C CA . LEU A 1 295 ? -6.754 -0.712 6.412 1.00 95.31 295 LEU A CA 1
ATOM 2152 C C . LEU A 1 295 ? -8.049 -1.358 6.935 1.00 95.31 295 LEU A C 1
ATOM 2154 O O . LEU A 1 295 ? -8.204 -1.529 8.145 1.00 95.31 295 LEU A O 1
ATOM 2158 N N . ALA A 1 296 ? -8.957 -1.771 6.045 1.00 93.81 296 ALA A N 1
ATOM 2159 C CA . ALA A 1 296 ? -10.165 -2.485 6.449 1.00 93.81 296 ALA A CA 1
ATOM 2160 C C . ALA A 1 296 ? -9.834 -3.810 7.146 1.00 93.81 296 ALA A C 1
ATOM 2162 O O . ALA A 1 296 ? -10.413 -4.094 8.189 1.00 93.81 296 ALA A O 1
ATOM 2163 N N . TYR A 1 297 ? -8.858 -4.585 6.655 1.00 90.25 297 TYR A N 1
ATOM 2164 C CA . TYR A 1 297 ? -8.385 -5.761 7.387 1.00 90.25 297 TYR A CA 1
ATOM 2165 C C . TYR A 1 297 ? -7.892 -5.389 8.788 1.00 90.25 297 TYR A C 1
ATOM 2167 O O . TYR A 1 297 ? -8.336 -5.999 9.759 1.00 90.25 297 TYR A O 1
ATOM 2175 N N . ARG A 1 298 ? -7.002 -4.392 8.905 1.00 93.31 298 ARG A N 1
ATOM 2176 C CA . ARG A 1 298 ? -6.356 -4.000 10.172 1.00 93.31 298 ARG A CA 1
ATOM 2177 C C . ARG A 1 298 ? -7.365 -3.703 11.287 1.00 93.31 298 ARG A C 1
ATOM 2179 O O . ARG A 1 298 ? -7.145 -4.148 12.410 1.00 93.31 298 ARG A O 1
ATOM 2186 N N . ILE A 1 299 ? -8.477 -3.033 10.963 1.00 94.75 299 ILE A N 1
ATOM 2187 C CA . ILE A 1 299 ? -9.526 -2.660 11.931 1.00 94.75 299 ILE A CA 1
ATOM 2188 C C . ILE A 1 299 ? -10.638 -3.724 12.057 1.00 94.75 299 ILE A C 1
ATOM 2190 O O . ILE A 1 299 ? -11.175 -3.926 13.144 1.00 94.75 299 ILE A O 1
ATOM 2194 N N . MET A 1 300 ? -11.027 -4.411 10.975 1.00 89.31 300 MET A N 1
ATOM 2195 C CA . MET A 1 300 ? -12.164 -5.349 11.012 1.00 89.31 300 MET A CA 1
ATOM 2196 C C . MET A 1 300 ? -11.787 -6.778 11.433 1.00 89.31 300 MET A C 1
ATOM 2198 O O . MET A 1 300 ? -12.632 -7.505 11.952 1.00 89.31 300 MET A O 1
ATOM 2202 N N . ASN A 1 301 ? -10.555 -7.213 11.150 1.00 80.44 301 ASN A N 1
ATOM 2203 C CA . ASN A 1 301 ? -10.105 -8.608 11.287 1.00 80.44 301 ASN A CA 1
ATOM 2204 C C . ASN A 1 301 ? -8.694 -8.731 11.908 1.00 80.44 301 ASN A C 1
ATOM 2206 O O . ASN A 1 301 ? -8.277 -9.830 12.272 1.00 80.44 301 ASN A O 1
ATOM 2210 N N . GLY A 1 302 ? -7.938 -7.637 11.977 1.00 76.81 302 GLY A N 1
ATOM 2211 C CA . GLY A 1 302 ? -6.664 -7.532 12.677 1.00 76.81 302 GLY A CA 1
ATOM 2212 C C . GLY A 1 302 ? -6.810 -6.902 14.061 1.00 76.81 302 GLY A C 1
ATOM 2213 O O . GLY A 1 302 ? -7.908 -6.631 14.541 1.00 76.81 302 GLY A O 1
ATOM 2214 N N . ASP A 1 303 ? -5.662 -6.665 14.687 1.00 84.56 303 ASP A N 1
ATOM 2215 C CA . ASP A 1 303 ? -5.549 -6.261 16.091 1.00 84.56 303 ASP A CA 1
ATOM 2216 C C . ASP A 1 303 ? -5.367 -4.731 16.262 1.00 84.56 303 ASP A C 1
ATOM 2218 O O . ASP A 1 303 ? -4.867 -4.276 17.283 1.00 84.56 303 ASP A O 1
ATOM 2222 N N . GLU A 1 304 ? -5.749 -3.918 15.264 1.00 93.94 304 GLU A N 1
ATOM 2223 C CA . GLU A 1 304 ? -5.675 -2.439 15.306 1.00 93.94 304 GLU A CA 1
ATOM 2224 C C . GLU A 1 304 ? -7.048 -1.781 15.562 1.00 93.94 304 GLU A C 1
ATOM 2226 O O . GLU A 1 304 ? -7.293 -0.639 15.164 1.00 93.94 304 GLU A O 1
ATOM 2231 N N . ARG A 1 305 ? -7.964 -2.49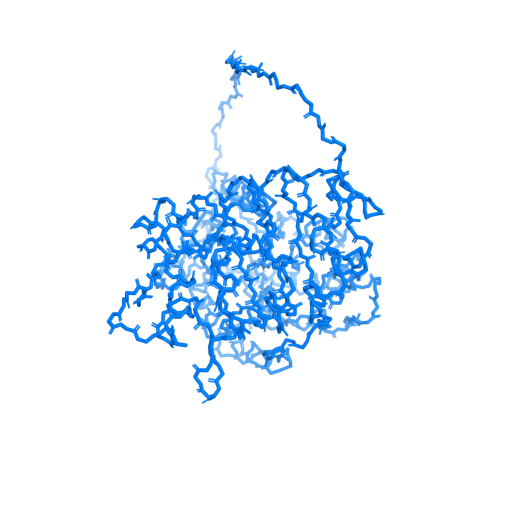7 16.227 1.00 94.44 305 ARG A N 1
ATOM 2232 C CA . ARG A 1 305 ? -9.290 -2.002 16.620 1.00 94.44 305 ARG A CA 1
ATOM 2233 C C . ARG A 1 305 ? -9.353 -1.640 18.104 1.00 94.44 305 ARG A C 1
ATOM 2235 O O . ARG A 1 305 ? -9.237 -2.512 18.961 1.00 94.44 305 ARG A O 1
ATOM 2242 N N . PHE A 1 306 ? -9.650 -0.379 18.401 1.00 94.00 306 PHE A N 1
ATOM 2243 C CA . PHE A 1 306 ? -10.007 0.056 19.752 1.00 94.00 306 PHE A CA 1
ATOM 2244 C C . PHE A 1 306 ? -11.378 -0.507 20.171 1.00 94.00 306 PHE A C 1
ATOM 2246 O O . PHE A 1 306 ? -12.378 -0.330 19.466 1.00 94.00 306 PHE A O 1
ATOM 2253 N N . ASP A 1 307 ? -11.435 -1.158 21.331 1.00 91.00 307 ASP A N 1
ATOM 2254 C CA . ASP A 1 307 ? -12.673 -1.649 21.948 1.00 91.00 307 ASP A CA 1
ATOM 2255 C C . ASP A 1 307 ? -13.470 -0.500 22.585 1.00 91.00 307 ASP A C 1
ATOM 2257 O O . ASP A 1 307 ? -14.703 -0.485 22.546 1.00 91.00 307 ASP A O 1
ATOM 2261 N N . LEU A 1 308 ? -12.770 0.518 23.096 1.00 90.94 308 LEU A N 1
ATOM 2262 C CA . LEU A 1 308 ? -13.353 1.807 23.458 1.00 90.94 308 LEU A CA 1
ATOM 2263 C C . LEU A 1 308 ? -13.239 2.769 22.276 1.00 90.94 308 LEU A C 1
ATOM 2265 O O . LEU A 1 308 ? -12.205 3.398 22.071 1.00 90.94 308 LEU A O 1
ATOM 2269 N N . ALA A 1 309 ? -14.337 2.889 21.528 1.00 92.38 309 ALA A N 1
ATOM 2270 C CA . ALA A 1 309 ? -14.506 3.802 20.396 1.00 92.38 309 ALA A CA 1
ATOM 2271 C C . ALA A 1 309 ? -13.814 5.173 20.628 1.00 92.38 309 ALA A C 1
ATOM 2273 O O . ALA A 1 309 ? -14.219 5.883 21.564 1.00 92.38 309 ALA A O 1
ATOM 2274 N N . PRO A 1 310 ? -12.791 5.554 19.829 1.00 95.94 310 PRO A N 1
ATOM 2275 C CA . PRO A 1 310 ? -12.096 6.833 19.982 1.00 95.94 310 PRO A CA 1
ATOM 2276 C C . PRO A 1 310 ? -13.048 8.012 19.761 1.00 95.94 310 PRO A C 1
ATOM 2278 O O . PRO A 1 310 ? -14.024 7.875 19.023 1.00 95.94 310 PRO A O 1
ATOM 2281 N N . LYS A 1 311 ? -12.802 9.183 20.359 1.00 96.19 311 LYS A N 1
ATOM 2282 C CA . LYS A 1 311 ? -13.756 10.306 20.238 1.00 96.19 311 LYS A CA 1
ATOM 2283 C C . LYS A 1 311 ? -13.882 10.803 18.793 1.00 96.19 311 LYS A C 1
ATOM 2285 O O . LYS A 1 311 ? -14.995 10.977 18.293 1.00 96.19 311 LYS A O 1
ATOM 2290 N N . ALA A 1 312 ? -12.752 10.958 18.106 1.00 98.19 312 ALA A N 1
ATOM 2291 C CA . ALA A 1 312 ? -12.679 11.252 16.680 1.00 98.19 312 ALA A CA 1
ATOM 2292 C C . ALA A 1 312 ? -11.716 10.297 15.954 1.00 98.19 312 ALA A C 1
ATOM 2294 O O . ALA A 1 312 ? -10.696 9.876 16.504 1.00 98.19 312 ALA A O 1
ATOM 2295 N N . VAL A 1 313 ? -12.017 9.981 14.694 1.00 98.69 313 VAL A N 1
ATOM 2296 C CA . VAL A 1 313 ? -11.163 9.170 13.817 1.00 98.69 313 VAL A CA 1
ATOM 2297 C C . VAL A 1 313 ? -11.054 9.821 12.443 1.00 98.69 313 VAL A C 1
ATOM 2299 O O . VAL A 1 313 ? -12.068 10.066 11.793 1.00 98.69 313 VAL A O 1
ATOM 2302 N N . ALA A 1 314 ? -9.828 10.061 11.978 1.00 98.81 314 ALA A N 1
ATOM 2303 C CA . ALA A 1 314 ? -9.550 10.534 10.624 1.00 98.81 314 ALA A CA 1
ATOM 2304 C C . ALA A 1 314 ? -9.136 9.384 9.695 1.00 98.81 314 ALA A C 1
ATOM 2306 O O . ALA A 1 314 ? -8.369 8.508 10.093 1.00 98.81 314 ALA A O 1
ATOM 2307 N N . LEU A 1 315 ? -9.594 9.425 8.442 1.00 98.81 315 LEU A N 1
ATOM 2308 C CA . LEU A 1 315 ? -9.209 8.499 7.376 1.00 98.81 315 LEU A CA 1
ATOM 2309 C C . LEU A 1 315 ? -8.480 9.256 6.256 1.00 98.81 315 LEU A C 1
ATOM 2311 O O . LEU A 1 315 ? -9.082 10.094 5.584 1.00 98.81 315 LEU A O 1
ATOM 2315 N N . LEU A 1 316 ? -7.205 8.926 6.026 1.00 98.44 316 LEU A N 1
ATOM 2316 C CA . LEU A 1 316 ? -6.409 9.393 4.883 1.00 98.44 316 LEU A CA 1
ATOM 2317 C C . LEU A 1 316 ? -5.793 8.181 4.171 1.00 98.44 316 LEU A C 1
ATOM 2319 O O . LEU A 1 316 ? -4.718 7.702 4.532 1.00 98.44 316 LEU A O 1
ATOM 2323 N N . ILE A 1 317 ? -6.526 7.639 3.197 1.00 9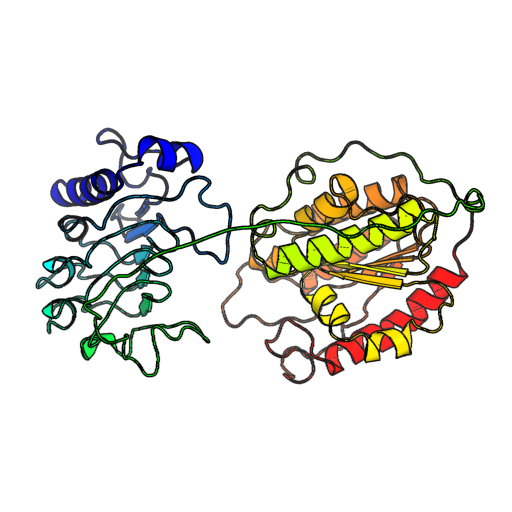7.88 317 ILE A N 1
ATOM 2324 C CA . ILE A 1 317 ? -6.245 6.332 2.593 1.00 97.88 317 ILE A CA 1
ATOM 2325 C C . ILE A 1 317 ? -6.643 6.294 1.114 1.00 97.88 317 ILE A C 1
ATOM 2327 O O . ILE A 1 317 ? -7.704 6.796 0.730 1.00 97.88 317 ILE A O 1
ATOM 2331 N N . GLY A 1 318 ? -5.824 5.636 0.290 1.00 93.81 318 GLY A N 1
ATOM 2332 C CA . GLY A 1 318 ? -6.219 5.202 -1.056 1.00 93.81 318 GLY A CA 1
ATOM 2333 C C . GLY A 1 318 ? -5.425 5.802 -2.216 1.00 93.81 318 GLY A C 1
ATOM 2334 O O . GLY A 1 318 ? -5.813 5.598 -3.365 1.00 93.81 318 GLY A O 1
ATOM 2335 N N . VAL A 1 319 ? -4.296 6.479 -1.975 1.00 91.38 319 VAL A N 1
ATOM 2336 C CA . VAL A 1 319 ? -3.395 6.868 -3.080 1.00 91.38 319 VAL A CA 1
ATOM 2337 C C . VAL A 1 319 ? -2.785 5.619 -3.743 1.00 91.38 319 VAL A C 1
ATOM 2339 O O . VAL A 1 319 ? -2.808 5.485 -4.967 1.00 91.38 319 VAL A O 1
ATOM 2342 N N . ASN A 1 320 ? -2.409 4.618 -2.934 1.00 86.00 320 ASN A N 1
ATOM 2343 C CA . ASN A 1 320 ? -1.913 3.306 -3.379 1.00 86.00 320 ASN A CA 1
ATOM 2344 C C . ASN A 1 320 ? -2.930 2.523 -4.238 1.00 86.00 320 ASN A C 1
ATOM 2346 O O . ASN A 1 320 ? -2.546 1.685 -5.056 1.00 86.00 320 ASN A O 1
ATOM 2350 N N . ASN A 1 321 ? -4.232 2.791 -4.076 1.00 88.38 321 ASN A N 1
ATOM 2351 C CA . ASN A 1 321 ? -5.281 2.212 -4.917 1.00 88.38 321 ASN A CA 1
ATOM 2352 C C . ASN A 1 321 ? -5.252 2.779 -6.348 1.00 88.38 321 ASN A C 1
ATOM 2354 O O . ASN A 1 321 ? -5.507 2.036 -7.290 1.00 88.38 321 ASN A O 1
ATOM 2358 N N . LEU A 1 322 ? -4.933 4.067 -6.527 1.00 83.56 322 LEU A N 1
ATOM 2359 C CA . LEU A 1 322 ? -4.861 4.703 -7.851 1.00 83.56 322 LEU A CA 1
ATOM 2360 C C . LEU A 1 322 ? -3.574 4.349 -8.610 1.00 83.56 322 LEU A C 1
ATOM 2362 O O . LEU A 1 322 ? -3.575 4.324 -9.839 1.00 83.56 322 LEU A O 1
ATOM 2366 N N . GLU A 1 323 ? -2.499 4.047 -7.884 1.00 71.94 323 GLU A N 1
ATOM 2367 C CA . GLU A 1 323 ? -1.235 3.572 -8.453 1.00 71.94 323 GLU A CA 1
ATOM 2368 C C . GLU A 1 323 ? -1.291 2.069 -8.808 1.00 71.94 323 GLU A C 1
ATOM 2370 O O . GLU A 1 323 ? -0.877 1.677 -9.899 1.00 71.94 323 GLU A O 1
ATOM 2375 N N . ARG A 1 324 ? -1.795 1.208 -7.901 1.00 67.94 324 ARG A N 1
ATOM 2376 C CA . ARG A 1 324 ? -1.596 -0.261 -7.974 1.00 67.94 324 ARG A CA 1
ATOM 2377 C C . ARG A 1 324 ? -2.825 -1.120 -7.642 1.00 67.94 324 ARG A C 1
ATOM 2379 O O . ARG A 1 324 ? -2.658 -2.306 -7.348 1.00 67.94 324 ARG A O 1
ATOM 2386 N N . GLY A 1 325 ? -4.037 -0.566 -7.606 1.00 64.38 325 GLY A N 1
ATOM 2387 C CA . GLY A 1 325 ? -5.208 -1.254 -7.044 1.00 64.38 325 GLY A CA 1
ATOM 2388 C C . GLY A 1 325 ? -6.535 -1.043 -7.784 1.00 64.38 325 GLY A C 1
ATOM 2389 O O . GLY A 1 325 ? -6.582 -0.443 -8.860 1.00 64.38 325 GLY A O 1
ATOM 2390 N N . PRO A 1 326 ? -7.643 -1.564 -7.225 1.00 70.94 326 PRO A N 1
ATOM 2391 C CA . PRO A 1 326 ? -8.991 -1.191 -7.636 1.00 70.94 326 PRO A CA 1
ATOM 2392 C C . PRO A 1 326 ? -9.312 0.236 -7.165 1.00 70.94 326 PRO A C 1
ATOM 2394 O O . PRO A 1 326 ? -8.731 0.726 -6.200 1.00 70.94 326 PRO A O 1
ATOM 2397 N N . GLN A 1 327 ? -10.278 0.895 -7.807 1.00 84.94 327 GLN A N 1
ATOM 2398 C CA . GLN A 1 327 ? -10.743 2.229 -7.401 1.00 84.94 327 GLN A CA 1
ATOM 2399 C C . GLN A 1 327 ? -11.248 2.218 -5.938 1.00 84.94 327 GLN A C 1
ATOM 2401 O O . GLN A 1 327 ? -12.110 1.403 -5.617 1.00 84.94 327 GLN A O 1
ATOM 2406 N N . PRO A 1 328 ? -10.768 3.115 -5.052 1.00 92.25 328 PRO A N 1
ATOM 2407 C CA . PRO A 1 328 ? -10.909 2.937 -3.599 1.00 92.25 328 PRO A CA 1
ATOM 2408 C C . PRO A 1 328 ? -12.318 3.191 -3.037 1.00 92.25 328 PRO A C 1
ATOM 2410 O O . PRO A 1 328 ? -12.639 2.720 -1.950 1.00 92.25 328 PRO A O 1
ATOM 2413 N N . ALA A 1 329 ? -13.154 3.950 -3.753 1.00 94.31 329 ALA A N 1
ATOM 2414 C CA . ALA A 1 329 ? -14.387 4.533 -3.216 1.00 94.31 329 ALA A CA 1
ATOM 2415 C C . ALA A 1 329 ? -15.407 3.503 -2.683 1.00 94.31 329 ALA A C 1
ATOM 2417 O O . ALA A 1 329 ? -15.922 3.683 -1.588 1.00 94.31 329 ALA A O 1
ATOM 2418 N N . GLU A 1 330 ? -15.666 2.416 -3.415 1.00 92.38 330 GLU A N 1
ATOM 2419 C CA . GLU A 1 330 ? -16.666 1.395 -3.041 1.00 92.38 330 GLU A CA 1
ATOM 2420 C C . GLU A 1 330 ? -16.281 0.669 -1.736 1.00 92.38 330 GLU A C 1
ATOM 2422 O O . GLU A 1 330 ? -17.088 0.540 -0.817 1.00 92.38 330 GLU A O 1
ATOM 2427 N N . GLN A 1 331 ? -15.005 0.292 -1.602 1.00 94.12 331 GLN A N 1
ATOM 2428 C CA . GLN A 1 331 ? -14.469 -0.318 -0.379 1.00 94.12 331 GLN A CA 1
ATOM 2429 C C . GLN A 1 331 ? -14.438 0.670 0.796 1.00 94.12 331 GLN A C 1
ATOM 2431 O O . GLN A 1 331 ? -14.616 0.273 1.947 1.00 94.12 331 GLN A O 1
ATOM 2436 N N . LEU A 1 332 ? -14.221 1.960 0.522 1.00 97.88 332 LEU A N 1
ATOM 2437 C CA . LEU A 1 332 ? -14.193 2.999 1.549 1.00 97.88 332 LEU A CA 1
ATOM 2438 C C . LEU A 1 332 ? -15.595 3.293 2.093 1.00 97.88 332 LEU A C 1
ATOM 2440 O O . LEU A 1 332 ? -15.752 3.479 3.295 1.00 97.88 332 LEU A O 1
ATOM 2444 N N . GLU A 1 333 ? -16.613 3.288 1.234 1.00 98.12 333 GLU A N 1
ATOM 2445 C CA . GLU A 1 333 ? -18.014 3.441 1.628 1.00 98.12 333 GLU A CA 1
ATOM 2446 C C . GLU A 1 333 ? -18.476 2.286 2.539 1.00 98.12 333 GLU A C 1
ATOM 2448 O O . GLU A 1 333 ? -19.132 2.518 3.557 1.00 98.12 333 GLU A O 1
ATOM 2453 N N . GLU A 1 334 ? -18.089 1.043 2.223 1.00 96.81 334 GLU A N 1
ATOM 2454 C CA . GLU A 1 334 ? -18.314 -0.115 3.099 1.00 96.81 334 GLU A CA 1
ATOM 2455 C C . GLU A 1 334 ? -17.538 -0.004 4.428 1.00 96.81 334 GLU A C 1
ATOM 2457 O O . GLU A 1 334 ? -18.112 -0.265 5.488 1.00 96.81 334 GLU A O 1
ATOM 2462 N N . LEU A 1 335 ? -16.270 0.431 4.400 1.00 97.81 335 LEU A N 1
ATOM 2463 C CA . LEU A 1 335 ? -15.458 0.654 5.605 1.00 97.81 335 LEU A CA 1
ATOM 2464 C C . LEU A 1 335 ? -16.083 1.713 6.526 1.00 97.81 335 LEU A C 1
ATOM 2466 O O . LEU A 1 335 ? -16.255 1.450 7.713 1.00 97.81 335 LEU A O 1
ATOM 2470 N N . VAL A 1 336 ? -16.477 2.874 5.996 1.00 98.44 336 VAL A N 1
ATOM 2471 C CA . VAL A 1 336 ? -17.122 3.947 6.774 1.00 98.44 336 VAL A CA 1
ATOM 2472 C C . VAL A 1 336 ? -18.396 3.443 7.455 1.00 98.44 336 VAL A C 1
ATOM 2474 O O . VAL A 1 336 ? -18.558 3.638 8.658 1.00 98.44 336 VAL A O 1
ATOM 2477 N N . LYS A 1 337 ? -19.267 2.726 6.734 1.00 97.69 337 LYS A N 1
ATOM 2478 C CA . LYS A 1 337 ? -20.511 2.174 7.303 1.00 97.69 337 LYS A CA 1
ATOM 2479 C C . LYS A 1 337 ? -20.252 1.129 8.390 1.00 97.69 337 LYS A C 1
ATOM 2481 O O . LYS A 1 337 ? -20.978 1.094 9.383 1.00 97.69 337 LYS A O 1
ATOM 2486 N N . TRP A 1 338 ? -19.219 0.298 8.235 1.00 97.38 338 TRP A N 1
ATOM 2487 C CA . TRP A 1 338 ? -18.810 -0.658 9.268 1.00 97.38 338 TRP A CA 1
ATOM 2488 C C . TRP A 1 338 ? -18.291 0.059 10.523 1.00 97.38 338 TRP A C 1
ATOM 2490 O O . TRP A 1 338 ? -18.678 -0.298 11.634 1.00 97.38 338 TRP A O 1
ATOM 2500 N N . LEU A 1 339 ? -17.483 1.114 10.356 1.00 97.62 339 LEU A N 1
ATOM 2501 C CA . LEU A 1 339 ? -16.981 1.935 11.464 1.00 97.62 339 LEU A CA 1
ATOM 2502 C C . LEU A 1 339 ? -18.120 2.652 12.204 1.00 97.62 339 LEU A C 1
ATOM 2504 O O . LEU A 1 339 ? -18.142 2.625 13.429 1.00 97.62 339 LEU A O 1
ATOM 2508 N N . GLN A 1 340 ? -19.109 3.209 11.495 1.00 97.00 340 GLN A N 1
ATOM 2509 C CA . GLN A 1 340 ? -20.303 3.805 12.118 1.00 97.00 340 GLN A CA 1
ATOM 2510 C C . GLN A 1 340 ? -21.130 2.786 12.924 1.00 97.00 340 GLN A C 1
ATOM 2512 O O . GLN A 1 340 ? -21.737 3.151 13.928 1.00 97.00 340 GLN A O 1
ATOM 2517 N N . ALA A 1 341 ? -21.157 1.515 12.511 1.00 95.62 341 ALA A N 1
ATOM 2518 C CA . ALA A 1 341 ? -21.842 0.455 13.251 1.00 95.62 341 ALA A CA 1
ATOM 2519 C C . ALA A 1 341 ? -21.053 -0.004 14.492 1.00 95.62 341 ALA A C 1
ATOM 2521 O O . ALA A 1 341 ? -21.645 -0.198 15.551 1.00 95.62 341 ALA A O 1
ATOM 2522 N N . ALA A 1 342 ? -19.727 -0.144 14.382 1.00 94.12 342 ALA A N 1
ATOM 2523 C CA . ALA A 1 342 ? -18.858 -0.570 15.481 1.00 94.12 342 ALA A CA 1
ATOM 2524 C C . ALA A 1 342 ? -18.602 0.536 16.527 1.00 94.12 342 ALA A C 1
ATOM 2526 O O . ALA A 1 342 ? -18.442 0.245 17.714 1.00 94.12 342 ALA A O 1
ATOM 2527 N N . TRP A 1 343 ? -18.577 1.801 16.103 1.00 95.62 343 TRP A N 1
ATOM 2528 C CA . TRP A 1 343 ? -18.216 2.970 16.910 1.00 95.62 343 TRP A CA 1
ATOM 2529 C C . TRP A 1 343 ? -19.250 4.113 16.746 1.00 95.62 343 TRP A C 1
ATOM 2531 O O . TRP A 1 343 ? -18.927 5.174 16.211 1.00 95.62 343 TRP A O 1
ATOM 2541 N N . PRO A 1 344 ? -20.508 3.935 17.199 1.00 93.69 344 PRO A N 1
ATOM 2542 C CA . PRO A 1 344 ? -21.624 4.830 16.857 1.00 93.69 344 PRO A CA 1
ATOM 2543 C C . PRO A 1 344 ? -21.522 6.264 17.409 1.00 93.69 344 PRO A C 1
ATOM 2545 O O . PRO A 1 344 ? -22.151 7.163 16.856 1.00 93.69 344 PRO A O 1
ATOM 2548 N N . SER A 1 345 ? -20.738 6.495 18.468 1.00 92.88 345 SER A N 1
ATOM 2549 C CA . SER A 1 345 ? -20.485 7.836 19.031 1.00 92.88 345 SER A CA 1
ATOM 2550 C C . SER A 1 345 ? -19.274 8.550 18.412 1.00 92.88 345 SER A C 1
ATOM 2552 O O . SER A 1 345 ? -19.063 9.734 18.666 1.00 92.88 345 SER A O 1
ATOM 2554 N N . THR A 1 346 ? -18.447 7.854 17.627 1.00 96.06 346 THR A N 1
ATOM 2555 C CA . THR A 1 346 ? -17.191 8.399 17.094 1.00 96.06 346 THR A CA 1
ATOM 2556 C C . THR A 1 346 ? -17.436 9.371 15.946 1.00 96.06 346 THR A C 1
ATOM 2558 O O . THR A 1 346 ? -18.119 9.056 14.971 1.00 96.06 346 THR A O 1
ATOM 2561 N N . ARG A 1 347 ? -16.787 10.538 16.001 1.00 97.50 347 ARG A N 1
ATOM 2562 C CA . ARG A 1 347 ? -16.729 11.468 14.868 1.00 97.50 347 ARG A CA 1
ATOM 2563 C C . ARG A 1 347 ? -15.771 10.951 13.800 1.00 97.50 347 ARG A C 1
ATOM 2565 O O . ARG A 1 347 ? -14.557 11.004 13.979 1.00 97.50 347 ARG A O 1
ATOM 2572 N N . LEU A 1 348 ? -16.310 10.452 12.691 1.00 98.62 348 LEU A N 1
ATOM 2573 C CA . LEU A 1 348 ? -15.511 10.084 11.522 1.00 98.62 348 LEU A CA 1
ATOM 2574 C C . LEU A 1 348 ? -15.241 11.321 10.653 1.00 98.62 348 LEU A C 1
ATOM 2576 O O . LEU A 1 348 ? -16.174 12.029 10.274 1.00 98.62 348 LEU A O 1
ATOM 2580 N N . ILE A 1 349 ? -13.971 11.538 10.311 1.00 98.75 349 ILE A N 1
ATOM 2581 C CA . ILE A 1 349 ? -13.492 12.581 9.400 1.00 98.75 349 ILE A CA 1
ATOM 2582 C C . ILE A 1 349 ? -12.834 11.891 8.199 1.00 98.75 349 ILE A C 1
ATOM 2584 O O . ILE A 1 349 ? -11.826 11.202 8.348 1.00 98.75 349 ILE A O 1
ATOM 2588 N N . LEU A 1 350 ? -13.370 12.077 6.996 1.00 98.75 350 LEU A N 1
ATOM 2589 C CA . LEU A 1 350 ? -12.751 11.603 5.759 1.00 98.75 350 LEU A CA 1
ATOM 2590 C C . LEU A 1 350 ? -11.985 12.749 5.094 1.00 98.75 350 LEU A C 1
ATOM 2592 O O . LEU A 1 350 ? -12.565 13.791 4.788 1.00 98.75 350 LEU A O 1
ATOM 2596 N N . LEU A 1 351 ? -10.684 12.555 4.869 1.00 98.69 351 LEU A N 1
ATOM 2597 C CA . LEU A 1 351 ? -9.836 13.516 4.169 1.00 98.69 351 LEU A CA 1
ATOM 2598 C C . LEU A 1 351 ? -9.838 13.271 2.657 1.00 98.69 351 LEU A C 1
ATOM 2600 O O . LEU A 1 351 ? -10.010 12.146 2.180 1.00 98.69 351 LEU A O 1
ATOM 2604 N N . ASN A 1 352 ? -9.564 14.327 1.895 1.00 96.44 352 ASN A N 1
ATOM 2605 C CA . ASN A 1 352 ? -9.184 14.200 0.494 1.00 96.44 352 ASN A CA 1
ATOM 2606 C C . ASN A 1 352 ? -7.842 13.463 0.333 1.00 96.44 352 ASN A C 1
ATOM 2608 O O . ASN A 1 352 ? -6.922 13.640 1.130 1.00 96.44 352 ASN A O 1
ATOM 2612 N N . LEU A 1 353 ? -7.686 12.713 -0.762 1.00 96.75 353 LEU A N 1
ATOM 2613 C CA . LEU A 1 353 ? -6.360 12.340 -1.252 1.00 96.75 353 LEU A CA 1
ATOM 2614 C C . LEU A 1 353 ? -5.592 13.622 -1.583 1.00 96.75 353 LEU A C 1
ATOM 2616 O O . LEU A 1 353 ? -6.149 14.524 -2.225 1.00 96.75 353 LEU A O 1
ATOM 2620 N N . LEU A 1 354 ? -4.342 13.708 -1.131 1.00 96.06 354 LEU A N 1
ATOM 2621 C CA . LEU A 1 354 ? -3.485 14.867 -1.370 1.00 96.06 354 LEU A CA 1
ATOM 2622 C C . LEU A 1 354 ? -3.254 15.088 -2.880 1.00 96.06 354 LEU A C 1
ATOM 2624 O O . LEU A 1 354 ? -3.385 14.152 -3.673 1.00 96.06 354 LEU A O 1
ATOM 2628 N N . PRO A 1 355 ? -2.889 16.309 -3.306 1.00 93.69 355 PRO A N 1
ATOM 2629 C CA . PRO A 1 355 ? -2.230 16.522 -4.590 1.00 93.69 355 PRO A CA 1
ATOM 2630 C C . PRO A 1 355 ? -1.011 15.596 -4.714 1.00 93.69 355 PRO A C 1
ATOM 2632 O O . PRO A 1 355 ? -0.278 15.400 -3.748 1.00 93.69 355 PRO A O 1
ATOM 2635 N N . THR A 1 356 ? -0.812 14.977 -5.878 1.00 87.56 356 THR A N 1
ATOM 2636 C CA . THR A 1 356 ? 0.223 13.949 -6.068 1.00 87.56 356 THR A CA 1
ATOM 2637 C C . THR A 1 356 ? 0.696 13.923 -7.518 1.00 87.56 356 THR A C 1
ATOM 2639 O O . THR A 1 356 ? -0.121 14.040 -8.435 1.00 87.56 356 THR A O 1
ATOM 2642 N N . VAL A 1 357 ? 2.000 13.738 -7.723 1.00 77.50 357 VAL A N 1
ATOM 2643 C CA . VAL A 1 357 ? 2.639 13.508 -9.026 1.00 77.50 357 VAL A CA 1
ATOM 2644 C C . VAL A 1 357 ? 3.414 12.189 -8.963 1.00 77.50 357 VAL A C 1
ATOM 2646 O O . VAL A 1 357 ? 3.994 11.864 -7.936 1.00 77.50 357 VAL A O 1
ATOM 2649 N N . PHE A 1 358 ? 3.411 11.431 -10.060 1.00 67.25 358 PHE A N 1
ATOM 2650 C CA . PHE A 1 358 ? 4.197 10.207 -10.230 1.00 67.25 358 PHE A CA 1
ATOM 2651 C C . PHE A 1 358 ? 5.159 10.405 -11.408 1.00 67.25 358 PHE A C 1
ATOM 2653 O O . PHE A 1 358 ? 4.773 10.999 -12.416 1.00 67.25 358 PHE A O 1
ATOM 2660 N N . GLU A 1 359 ? 6.393 9.903 -11.304 1.00 51.44 359 GLU A N 1
ATOM 2661 C CA . GLU A 1 359 ? 7.419 10.064 -12.354 1.00 51.44 359 GLU A CA 1
ATOM 2662 C C . GLU A 1 359 ? 7.126 9.258 -13.635 1.00 51.44 359 GLU A C 1
ATOM 2664 O O . GLU A 1 359 ? 7.619 9.585 -14.715 1.00 51.44 359 GLU A O 1
ATOM 2669 N N . VAL A 1 360 ? 6.288 8.224 -13.526 1.00 49.19 360 VAL A N 1
ATOM 2670 C CA . VAL A 1 360 ? 5.787 7.401 -14.637 1.00 49.19 360 VAL A CA 1
ATOM 2671 C C . VAL A 1 360 ? 4.284 7.608 -14.835 1.00 49.19 360 VAL A C 1
ATOM 2673 O O . VAL A 1 360 ? 3.559 7.903 -13.884 1.00 49.19 360 VAL A O 1
ATOM 2676 N N . GLU A 1 361 ? 3.787 7.431 -16.067 1.00 47.38 361 GLU A N 1
ATOM 2677 C CA . GLU A 1 361 ? 2.354 7.555 -16.381 1.00 47.38 361 GLU A CA 1
ATOM 2678 C C . GLU A 1 361 ? 1.519 6.483 -15.651 1.00 47.38 361 GLU A C 1
ATOM 2680 O O . GLU A 1 361 ? 1.307 5.382 -16.158 1.00 47.38 361 GLU A O 1
ATOM 2685 N N . ALA A 1 362 ? 1.007 6.817 -14.464 1.00 54.31 362 ALA A N 1
ATOM 2686 C CA . ALA A 1 362 ? 0.065 5.993 -13.714 1.00 54.31 362 ALA A CA 1
ATOM 2687 C C . ALA A 1 362 ? -1.327 6.023 -14.395 1.00 54.31 362 ALA A C 1
ATOM 2689 O O . ALA A 1 362 ? -2.029 7.037 -14.320 1.00 54.31 362 ALA A O 1
ATOM 2690 N N . PRO A 1 363 ? -1.784 4.932 -15.048 1.00 45.94 363 PRO A N 1
ATOM 2691 C CA . PRO A 1 363 ? -2.906 4.977 -15.997 1.00 45.94 363 PRO A CA 1
ATOM 2692 C C . PRO A 1 363 ? -4.294 5.156 -15.355 1.00 45.94 363 PRO A C 1
ATOM 2694 O O . PRO A 1 363 ? -5.288 5.272 -16.074 1.00 45.94 363 PRO A O 1
ATOM 2697 N N . TYR A 1 364 ? -4.379 5.179 -14.020 1.00 53.41 364 TYR A N 1
ATOM 2698 C CA . TYR A 1 364 ? -5.621 5.330 -13.250 1.00 53.41 364 TYR A CA 1
ATOM 2699 C C . TYR A 1 364 ? -5.594 6.513 -12.263 1.00 53.41 364 TYR A C 1
ATOM 2701 O O . TYR A 1 364 ? -6.462 6.605 -11.389 1.00 53.41 364 TYR A O 1
ATOM 2709 N N . LEU A 1 365 ? -4.624 7.428 -12.400 1.00 72.00 365 LEU A N 1
ATOM 2710 C CA . LEU A 1 365 ? -4.439 8.572 -11.505 1.00 72.00 365 LEU A CA 1
ATOM 2711 C C . LEU A 1 365 ? -5.518 9.653 -11.697 1.00 72.00 365 LEU A C 1
ATOM 2713 O O . LEU A 1 365 ? -5.322 10.657 -12.378 1.00 72.00 365 LEU A O 1
ATOM 2717 N N . ASP A 1 366 ? -6.665 9.463 -11.047 1.00 86.69 366 ASP A N 1
ATOM 2718 C CA . ASP A 1 366 ? -7.754 10.441 -10.978 1.00 86.69 366 ASP A CA 1
ATOM 2719 C C . ASP A 1 366 ? -7.999 10.899 -9.530 1.00 86.69 366 ASP A C 1
ATOM 2721 O O . ASP A 1 366 ? -9.021 10.586 -8.913 1.00 86.69 366 ASP A O 1
ATOM 2725 N N . ILE A 1 367 ? -7.044 11.653 -8.972 1.00 90.56 367 ILE A N 1
ATOM 2726 C CA . ILE A 1 367 ? -7.161 12.279 -7.639 1.00 90.56 367 ILE A CA 1
ATOM 2727 C C . ILE A 1 367 ? -8.418 13.164 -7.570 1.00 90.56 367 ILE A C 1
ATOM 2729 O O . ILE A 1 367 ? -9.194 13.090 -6.619 1.00 90.56 367 ILE A O 1
ATOM 2733 N N . THR A 1 368 ? -8.678 13.966 -8.610 1.00 91.00 368 THR A N 1
ATOM 2734 C CA . THR A 1 368 ? -9.785 14.940 -8.617 1.00 91.00 368 THR A CA 1
ATOM 2735 C C . THR A 1 368 ? -11.163 14.273 -8.671 1.00 91.00 368 THR A C 1
ATOM 2737 O O . THR A 1 368 ? -12.093 14.721 -7.998 1.00 91.00 368 THR A O 1
ATOM 2740 N N . GLY A 1 369 ? -11.337 13.221 -9.472 1.00 93.44 369 GLY A N 1
ATOM 2741 C CA . GLY A 1 369 ? -12.574 12.444 -9.522 1.00 93.44 369 GLY A CA 1
ATOM 2742 C C . GLY A 1 369 ? -12.740 11.514 -8.324 1.00 93.44 369 GLY A C 1
ATOM 2743 O O . GLY A 1 369 ? -13.868 11.308 -7.879 1.00 93.44 369 GLY A O 1
ATOM 2744 N N . THR A 1 370 ? -11.649 11.015 -7.738 1.00 94.81 370 THR A N 1
ATOM 2745 C CA . THR A 1 370 ? -11.699 10.219 -6.500 1.00 94.81 370 THR A CA 1
ATOM 2746 C C . THR A 1 370 ? -12.105 11.073 -5.302 1.00 94.81 370 THR A C 1
ATOM 2748 O O . THR A 1 370 ? -13.030 10.696 -4.588 1.00 94.81 370 THR A O 1
ATOM 2751 N N . ASN A 1 371 ? -11.549 12.279 -5.154 1.00 97.38 371 ASN A N 1
ATOM 2752 C CA . ASN A 1 371 ? -11.937 13.209 -4.088 1.00 97.38 371 ASN A CA 1
ATOM 2753 C C . ASN A 1 371 ? -13.414 13.635 -4.174 1.00 97.38 371 ASN A C 1
ATOM 2755 O O . ASN A 1 371 ? -14.060 13.802 -3.146 1.00 97.38 371 ASN A O 1
ATOM 2759 N N . LYS A 1 372 ? -13.996 13.719 -5.380 1.00 97.38 372 LYS A N 1
ATOM 2760 C CA . LYS A 1 372 ? -15.448 13.932 -5.549 1.00 97.38 372 LYS A CA 1
ATOM 2761 C C . LYS A 1 372 ? -16.285 12.746 -5.063 1.00 97.38 372 LYS A C 1
ATOM 2763 O O . LYS A 1 372 ? -17.341 12.965 -4.481 1.00 97.38 372 LYS A O 1
ATOM 2768 N N . LYS A 1 373 ? -15.822 11.506 -5.274 1.00 97.88 373 LYS A N 1
ATOM 2769 C CA . LYS A 1 373 ? -16.477 10.304 -4.725 1.00 97.88 373 LYS A CA 1
ATOM 2770 C C . LYS A 1 373 ? -16.363 10.274 -3.200 1.00 97.88 373 LYS A C 1
ATOM 2772 O O . LYS A 1 373 ? -17.338 9.954 -2.542 1.00 97.88 373 LYS A O 1
ATOM 2777 N N . TYR A 1 374 ? -15.208 10.639 -2.640 1.00 98.25 374 TYR A N 1
ATOM 2778 C CA . TYR A 1 374 ? -15.009 10.694 -1.187 1.00 98.25 374 TYR A CA 1
ATOM 2779 C C . TYR A 1 374 ? -15.908 11.758 -0.533 1.00 98.25 374 TYR A C 1
ATOM 2781 O O . TYR A 1 374 ? -16.562 11.463 0.464 1.00 98.25 374 TYR A O 1
ATOM 2789 N N . GLN A 1 375 ? -16.030 12.947 -1.138 1.00 98.44 375 GLN A N 1
ATOM 2790 C CA . GLN A 1 375 ? -17.007 13.954 -0.712 1.00 98.44 375 GLN A CA 1
ATOM 2791 C C . GLN A 1 375 ? -18.442 13.401 -0.757 1.00 98.44 375 GLN A C 1
ATOM 2793 O O . GLN A 1 375 ? -19.176 13.548 0.215 1.00 98.44 375 GLN A O 1
ATOM 2798 N N . GLN A 1 376 ? -18.835 12.734 -1.850 1.00 98.44 376 GLN A N 1
ATOM 2799 C CA . GLN A 1 376 ? -20.168 12.131 -1.968 1.00 98.44 376 GLN A CA 1
ATOM 2800 C C . GLN A 1 376 ? -20.413 11.056 -0.895 1.00 98.44 376 GLN A C 1
ATOM 2802 O O . GLN A 1 376 ? -21.479 11.051 -0.290 1.00 98.44 376 GLN A O 1
ATOM 2807 N N . ILE A 1 377 ? -19.430 10.193 -0.610 1.00 98.50 377 ILE A N 1
ATOM 2808 C CA . ILE A 1 377 ? -19.508 9.203 0.477 1.00 98.50 377 ILE A CA 1
ATOM 2809 C C . ILE A 1 377 ? -19.750 9.910 1.811 1.00 98.50 377 ILE A C 1
ATOM 2811 O O . ILE A 1 377 ? -20.666 9.527 2.530 1.00 98.50 377 ILE A O 1
ATOM 2815 N N . ALA A 1 378 ? -18.994 10.968 2.120 1.00 98.44 378 ALA A N 1
ATOM 2816 C CA . ALA A 1 378 ? -19.168 11.717 3.360 1.00 98.44 378 ALA A CA 1
ATOM 2817 C C . ALA A 1 378 ? -20.555 12.380 3.471 1.00 98.44 378 ALA A C 1
ATOM 2819 O O . ALA A 1 378 ? -21.193 12.292 4.521 1.00 98.44 378 ALA A O 1
ATOM 2820 N N . GLU A 1 379 ? -21.056 12.972 2.381 1.00 98.19 379 GLU A N 1
ATOM 2821 C CA . GLU A 1 379 ? -22.406 13.548 2.300 1.00 98.19 379 GLU A CA 1
ATOM 2822 C C . GLU A 1 379 ? -23.518 12.487 2.447 1.00 98.19 379 GLU A C 1
ATOM 2824 O O . GLU A 1 379 ? -24.532 12.753 3.094 1.00 98.19 379 GLU A O 1
ATOM 2829 N N . GLU A 1 380 ? -23.339 11.284 1.890 1.00 98.06 380 GLU A N 1
ATOM 2830 C CA . GLU A 1 380 ? -24.338 10.203 1.913 1.00 98.06 380 GLU A CA 1
ATOM 2831 C C . GLU A 1 380 ? -24.322 9.370 3.208 1.00 98.06 380 GLU A C 1
ATOM 2833 O O . GLU A 1 380 ? -25.381 8.914 3.647 1.00 98.06 380 GLU A O 1
ATOM 2838 N N . THR A 1 381 ? -23.165 9.191 3.858 1.00 97.69 381 THR A N 1
ATOM 2839 C CA . THR A 1 381 ? -23.056 8.524 5.172 1.00 97.69 381 THR A CA 1
ATOM 2840 C C . THR A 1 381 ? -23.164 9.491 6.354 1.00 97.69 381 THR A C 1
ATOM 2842 O O . THR A 1 381 ? -23.258 9.042 7.496 1.00 97.69 381 THR A O 1
ATOM 2845 N N . GLY A 1 382 ? -23.160 10.805 6.111 1.00 97.56 382 GLY A N 1
ATOM 2846 C CA . GLY A 1 382 ? -23.295 11.840 7.141 1.00 97.56 382 GLY A CA 1
ATOM 2847 C C . GLY A 1 382 ? -22.060 12.016 8.031 1.00 97.56 382 GLY A C 1
ATOM 2848 O O . GLY A 1 382 ? -22.213 12.368 9.200 1.00 97.56 382 GLY A O 1
ATOM 2849 N N . ILE A 1 383 ? -20.862 11.748 7.502 1.00 98.12 383 ILE A N 1
ATOM 2850 C CA . ILE A 1 383 ? -19.587 11.952 8.214 1.00 98.12 383 ILE A CA 1
ATOM 2851 C C . ILE A 1 383 ? -18.933 13.278 7.804 1.00 98.12 383 ILE A C 1
ATOM 2853 O O . ILE A 1 383 ? -19.354 13.928 6.848 1.00 98.12 383 ILE A O 1
ATOM 2857 N N . GLU A 1 384 ? -17.901 13.703 8.527 1.00 98.19 384 GLU A N 1
ATOM 2858 C CA . GLU A 1 384 ? -17.252 14.991 8.282 1.00 98.19 384 GLU A CA 1
ATOM 2859 C C . GLU A 1 384 ? -16.282 14.887 7.090 1.00 98.19 384 GLU A C 1
ATOM 2861 O O . GLU A 1 384 ? -15.413 14.018 7.051 1.00 98.19 384 GLU A O 1
ATOM 2866 N N . TRP A 1 385 ? -16.431 15.766 6.094 1.00 98.06 385 TRP A N 1
ATOM 2867 C CA . TRP A 1 385 ? -15.533 15.859 4.934 1.00 98.06 385 TRP A CA 1
ATOM 2868 C C . TRP A 1 385 ? -14.479 16.942 5.160 1.00 98.06 385 TRP A C 1
ATOM 2870 O O . TRP A 1 385 ? -14.820 18.090 5.455 1.00 98.06 385 TRP A O 1
ATOM 2880 N N . SER A 1 386 ? -13.206 16.595 4.975 1.00 98.31 386 SER A N 1
ATOM 2881 C CA . SER A 1 386 ? -12.079 17.501 5.184 1.00 98.31 386 SER A CA 1
ATOM 2882 C C . SER A 1 386 ? -11.249 17.685 3.916 1.00 98.31 386 SER A C 1
ATOM 2884 O O . SER A 1 386 ? -10.796 16.723 3.298 1.00 98.31 386 SER A O 1
ATOM 2886 N N . THR A 1 387 ? -11.006 18.947 3.555 1.00 97.75 387 THR A N 1
ATOM 2887 C CA . THR A 1 387 ? -10.135 19.336 2.434 1.00 97.75 387 THR A CA 1
ATOM 2888 C C . THR A 1 387 ? -8.691 19.635 2.872 1.00 97.75 387 THR A C 1
ATOM 2890 O O . THR A 1 387 ? -7.944 20.298 2.147 1.00 97.75 387 THR A O 1
ATOM 2893 N N . CYS A 1 388 ? -8.290 19.231 4.081 1.00 98.12 388 CYS A N 1
ATOM 2894 C CA . CYS A 1 388 ? -6.974 19.562 4.622 1.00 98.12 388 CYS A CA 1
ATOM 2895 C C . CYS A 1 388 ? -5.837 18.873 3.857 1.00 98.12 388 CYS A C 1
ATOM 2897 O O . CYS A 1 388 ? -5.880 17.679 3.582 1.00 98.12 388 CYS A O 1
ATOM 2899 N N . GLY A 1 389 ? -4.811 19.653 3.504 1.00 95.38 389 GLY A N 1
ATOM 2900 C CA . GLY A 1 389 ? -3.752 19.229 2.585 1.00 95.38 389 GLY A CA 1
ATOM 2901 C C . GLY A 1 389 ? -4.065 19.457 1.097 1.00 95.38 389 GLY A C 1
ATOM 2902 O O . GLY A 1 389 ? -3.204 19.198 0.265 1.00 95.38 389 GLY A O 1
ATOM 2903 N N . SER A 1 390 ? -5.241 19.992 0.731 1.00 95.69 390 SER A N 1
ATOM 2904 C CA . SER A 1 390 ? -5.535 20.385 -0.665 1.00 95.69 390 SER A CA 1
ATOM 2905 C C . SER A 1 390 ? -4.646 21.525 -1.192 1.00 95.69 390 SER A C 1
ATOM 2907 O O . SER A 1 390 ? -4.458 21.626 -2.400 1.00 95.69 390 SER A O 1
ATOM 2909 N N . ASP A 1 391 ? -4.092 22.357 -0.303 1.00 94.25 391 ASP A N 1
ATOM 2910 C CA . ASP A 1 391 ? -3.192 23.473 -0.644 1.00 94.25 391 ASP A CA 1
ATOM 2911 C C . ASP A 1 391 ? -1.711 23.051 -0.785 1.00 94.25 391 ASP A C 1
ATOM 2913 O O . ASP A 1 391 ? -0.836 23.905 -0.935 1.00 94.25 391 ASP A O 1
ATOM 2917 N N . ILE A 1 392 ? -1.411 21.747 -0.712 1.00 96.19 392 ILE A N 1
ATOM 2918 C CA . ILE A 1 392 ? -0.052 21.221 -0.894 1.00 96.19 392 ILE A CA 1
ATOM 2919 C C . ILE A 1 392 ? 0.347 21.297 -2.374 1.00 96.19 392 ILE A C 1
ATOM 2921 O O . ILE A 1 392 ? -0.378 20.824 -3.248 1.00 96.19 392 ILE A O 1
ATOM 2925 N N . ASP A 1 393 ? 1.526 21.850 -2.655 1.00 94.31 393 ASP A N 1
ATOM 2926 C CA . ASP A 1 393 ? 2.119 21.843 -3.997 1.00 94.31 393 ASP A CA 1
ATOM 2927 C C . ASP A 1 393 ? 2.978 20.575 -4.181 1.00 94.31 393 ASP A C 1
ATOM 2929 O O . ASP A 1 393 ? 4.021 20.458 -3.531 1.00 94.31 393 ASP A O 1
ATOM 2933 N N . PRO A 1 394 ? 2.585 19.619 -5.048 1.00 90.81 394 PRO A N 1
ATOM 2934 C CA . PRO A 1 394 ? 3.339 18.387 -5.264 1.00 90.81 394 PRO A CA 1
ATOM 2935 C C . PRO A 1 394 ? 4.594 18.590 -6.132 1.00 90.81 394 PRO A C 1
ATOM 2937 O O . PRO A 1 394 ? 5.325 17.632 -6.356 1.00 90.81 394 PRO A O 1
ATOM 2940 N N . ALA A 1 395 ? 4.853 19.808 -6.627 1.00 88.56 395 ALA A N 1
ATOM 2941 C CA . ALA A 1 395 ? 6.109 20.186 -7.277 1.00 88.56 395 ALA A CA 1
ATOM 2942 C C . ALA A 1 395 ? 7.089 20.912 -6.326 1.00 88.56 395 ALA A C 1
ATOM 2944 O O . ALA A 1 395 ? 8.178 21.307 -6.743 1.00 88.56 395 ALA A O 1
ATOM 2945 N N . ASP A 1 396 ? 6.717 21.113 -5.057 1.00 91.75 396 ASP A N 1
ATOM 2946 C CA . ASP A 1 396 ? 7.581 21.678 -4.019 1.00 91.75 396 ASP A CA 1
ATOM 2947 C C . ASP A 1 396 ? 8.155 20.545 -3.159 1.00 91.75 396 ASP A C 1
ATOM 2949 O O . ASP A 1 396 ? 7.504 20.062 -2.233 1.00 91.75 396 ASP A O 1
ATOM 2953 N N . GLU A 1 397 ? 9.400 20.151 -3.445 1.00 88.62 397 GLU A N 1
ATOM 2954 C CA . GLU A 1 397 ? 10.144 19.090 -2.739 1.00 88.62 397 GLU A CA 1
ATOM 2955 C C . GLU A 1 397 ? 10.213 19.293 -1.212 1.00 88.62 397 GLU A C 1
ATOM 2957 O O . GLU A 1 397 ? 10.364 18.336 -0.453 1.00 88.62 397 GLU A O 1
ATOM 2962 N N . ALA A 1 398 ? 10.078 20.531 -0.713 1.00 88.75 398 ALA A N 1
ATOM 2963 C CA . ALA A 1 398 ? 10.020 20.764 0.728 1.00 88.75 398 ALA A CA 1
ATOM 2964 C C . ALA A 1 398 ? 8.663 20.350 1.330 1.00 88.75 398 ALA A C 1
ATOM 2966 O O . ALA A 1 398 ? 8.591 20.092 2.533 1.00 88.75 398 ALA A O 1
ATOM 2967 N N . GLN A 1 399 ? 7.595 20.318 0.526 1.00 93.56 399 GLN A N 1
ATOM 2968 C CA . GLN A 1 399 ? 6.257 19.858 0.904 1.00 93.56 399 GLN A CA 1
ATOM 2969 C C . GLN A 1 399 ? 6.111 18.347 0.698 1.00 93.56 399 GLN A C 1
ATOM 2971 O O . GLN A 1 399 ? 5.890 17.653 1.690 1.00 93.56 399 GLN A O 1
ATOM 2976 N N . LEU A 1 400 ? 6.275 17.852 -0.538 1.00 90.31 400 LEU A N 1
ATOM 2977 C CA . LEU A 1 400 ? 6.301 16.422 -0.883 1.00 90.31 400 LEU A CA 1
ATOM 2978 C C . LEU A 1 400 ? 7.648 16.087 -1.538 1.00 90.31 400 LEU A C 1
ATOM 2980 O O . LEU A 1 400 ? 7.916 16.551 -2.642 1.00 90.31 400 LEU A O 1
ATOM 2984 N N . TYR A 1 401 ? 8.498 15.295 -0.881 1.00 84.56 401 TYR A N 1
ATOM 2985 C CA . TYR A 1 401 ? 9.908 15.143 -1.295 1.00 84.56 401 TYR A CA 1
ATOM 2986 C C . TYR A 1 401 ? 10.115 14.279 -2.550 1.00 84.56 401 TYR A C 1
ATOM 2988 O O . TYR A 1 401 ? 11.181 14.328 -3.154 1.00 84.56 401 TYR A O 1
ATOM 2996 N N . ASP A 1 402 ? 9.105 13.499 -2.930 1.00 81.7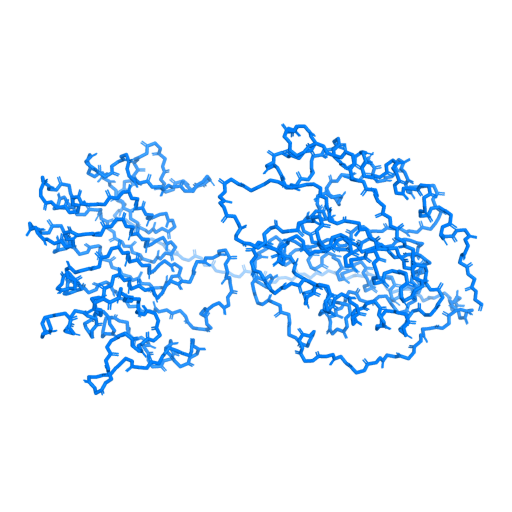5 402 ASP A N 1
ATOM 2997 C CA . ASP A 1 402 ? 9.046 12.636 -4.117 1.00 81.75 402 ASP A CA 1
ATOM 2998 C C . ASP A 1 402 ? 7.760 12.882 -4.940 1.00 81.75 402 ASP A C 1
ATOM 3000 O O . ASP A 1 402 ? 7.349 12.050 -5.744 1.00 81.75 402 ASP A O 1
ATOM 3004 N N . GLY A 1 403 ? 7.074 14.008 -4.699 1.00 86.44 403 GLY A N 1
ATOM 3005 C CA . GLY A 1 403 ? 5.771 14.318 -5.299 1.00 86.44 403 GLY A CA 1
ATOM 3006 C C . GLY A 1 403 ? 4.573 13.557 -4.709 1.00 86.44 403 GLY A C 1
ATOM 3007 O O . GLY A 1 403 ? 3.444 13.808 -5.141 1.00 86.44 403 GLY A O 1
ATOM 3008 N N . ILE A 1 404 ? 4.780 12.678 -3.715 1.00 89.56 404 ILE A N 1
ATOM 3009 C CA . ILE A 1 404 ? 3.739 11.847 -3.080 1.00 89.56 404 ILE A CA 1
ATOM 3010 C C . ILE A 1 404 ? 3.720 12.016 -1.553 1.00 89.56 404 ILE A C 1
ATOM 3012 O O . ILE A 1 404 ? 2.673 12.262 -0.951 1.00 89.56 404 ILE A O 1
ATOM 3016 N N . HIS A 1 405 ? 4.873 11.864 -0.909 1.00 93.56 405 HIS A N 1
ATOM 3017 C CA . HIS A 1 405 ? 5.007 11.681 0.529 1.00 93.56 405 HIS A CA 1
ATOM 3018 C C . HIS A 1 405 ? 5.444 12.977 1.223 1.00 93.56 405 HIS A C 1
ATOM 3020 O O . HIS A 1 405 ? 6.432 13.599 0.819 1.00 93.56 405 HIS A O 1
ATOM 3026 N N . PRO A 1 406 ? 4.758 13.408 2.299 1.00 93.06 406 PRO A N 1
ATOM 3027 C CA . PRO A 1 406 ? 5.066 14.686 2.913 1.00 93.06 406 PRO A CA 1
ATOM 3028 C C . PRO A 1 406 ? 6.403 14.682 3.665 1.00 93.06 406 PRO A C 1
ATOM 3030 O O . PRO A 1 406 ? 6.751 13.751 4.400 1.00 93.06 406 PRO A O 1
ATOM 3033 N N . GLY A 1 407 ? 7.136 15.782 3.498 1.00 88.56 407 GLY A N 1
ATOM 3034 C CA . GLY A 1 407 ? 8.153 16.241 4.438 1.00 88.56 407 GLY A CA 1
ATOM 3035 C C . GLY A 1 407 ? 7.534 17.081 5.568 1.00 88.56 407 GLY A C 1
ATOM 3036 O O . GLY A 1 407 ? 6.322 17.321 5.574 1.00 88.56 407 GLY A O 1
ATOM 3037 N N . PRO A 1 408 ? 8.346 17.603 6.508 1.00 92.56 408 PRO A N 1
ATOM 3038 C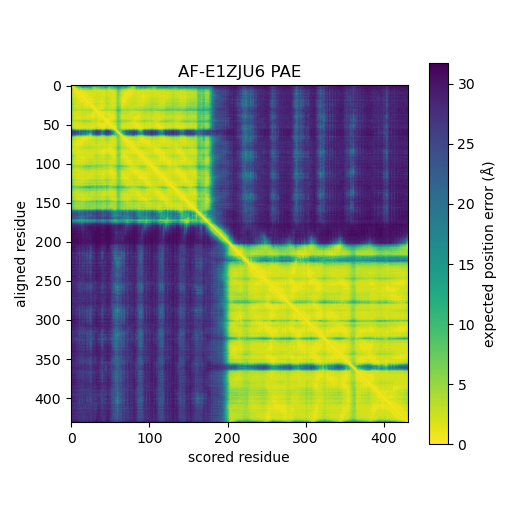 CA . PRO A 1 408 ? 7.844 18.318 7.687 1.00 92.56 408 PRO A CA 1
ATOM 3039 C C . PRO A 1 408 ? 6.914 19.500 7.369 1.00 92.56 408 PRO A C 1
ATOM 3041 O O . PRO A 1 408 ? 5.959 19.737 8.099 1.00 92.56 408 PRO A O 1
ATOM 3044 N N . LYS A 1 409 ? 7.147 20.217 6.259 1.00 94.38 409 LYS A N 1
ATOM 3045 C CA . LYS A 1 409 ? 6.299 21.330 5.789 1.00 94.38 409 LYS A CA 1
ATOM 3046 C C . LYS A 1 409 ? 4.969 20.846 5.193 1.00 94.38 409 LYS A C 1
ATOM 3048 O O . LYS A 1 409 ? 3.961 21.519 5.371 1.00 94.38 409 LYS A O 1
ATOM 3053 N N . GLY A 1 410 ? 4.942 19.689 4.525 1.00 96.94 410 GLY A N 1
ATOM 3054 C CA . GLY A 1 410 ? 3.697 19.064 4.064 1.00 96.94 410 GLY A CA 1
ATOM 3055 C C . GLY A 1 410 ? 2.820 18.622 5.240 1.00 96.94 410 GLY A C 1
ATOM 3056 O O . GLY A 1 410 ? 1.623 18.902 5.258 1.00 96.94 410 GLY A O 1
ATOM 3057 N N . VAL A 1 411 ? 3.433 18.032 6.276 1.00 97.75 411 VAL A N 1
ATOM 3058 C CA . VAL A 1 411 ? 2.747 17.701 7.540 1.00 97.75 411 VAL A CA 1
ATOM 3059 C C . VAL A 1 411 ? 2.247 18.968 8.254 1.00 97.75 411 VAL A C 1
ATOM 3061 O O . VAL A 1 411 ? 1.132 18.974 8.768 1.00 97.75 411 VAL A O 1
ATOM 3064 N N . ASP A 1 412 ? 3.014 20.063 8.237 1.00 97.81 412 ASP A N 1
ATOM 3065 C CA . ASP A 1 412 ? 2.618 21.367 8.799 1.00 97.81 412 ASP A CA 1
ATOM 3066 C C . ASP A 1 412 ? 1.357 21.938 8.123 1.00 97.81 412 ASP A C 1
ATOM 3068 O O . ASP A 1 412 ? 0.407 22.335 8.800 1.00 97.81 412 ASP A O 1
ATOM 3072 N N . ILE A 1 413 ? 1.301 21.908 6.786 1.00 98.12 413 ILE A N 1
ATOM 3073 C CA . ILE A 1 413 ? 0.144 22.357 5.989 1.00 98.12 413 ILE A CA 1
ATOM 3074 C C . ILE A 1 413 ? -1.085 21.473 6.253 1.00 98.12 413 ILE A C 1
ATOM 3076 O O . ILE A 1 413 ? -2.195 21.982 6.416 1.00 98.12 413 ILE A O 1
ATOM 3080 N N . LEU A 1 414 ? -0.896 20.154 6.347 1.00 98.31 414 LEU A N 1
ATOM 3081 C CA . LEU A 1 414 ? -1.968 19.206 6.647 1.00 98.31 414 LEU A CA 1
ATOM 3082 C C . LEU A 1 414 ? -2.549 19.424 8.057 1.00 98.31 414 LEU A C 1
ATOM 3084 O O . LEU A 1 414 ? -3.759 19.609 8.211 1.00 98.31 414 LEU A O 1
ATOM 3088 N N . LEU A 1 415 ? -1.698 19.436 9.087 1.00 98.00 415 LEU A N 1
ATOM 3089 C CA . LEU A 1 415 ? -2.135 19.466 10.485 1.00 98.00 415 LEU A CA 1
ATOM 3090 C C . LEU A 1 415 ? -2.562 20.854 10.974 1.00 98.00 415 LEU A C 1
ATOM 3092 O O . LEU A 1 415 ? -3.446 20.935 11.825 1.00 98.00 415 LEU A O 1
ATOM 3096 N N . SER A 1 416 ? -2.033 21.943 10.407 1.00 97.88 416 SER A N 1
ATOM 3097 C CA . SER A 1 416 ? -2.520 23.300 10.714 1.00 97.88 416 SER A CA 1
ATOM 3098 C C . SER A 1 416 ? -3.965 23.543 10.260 1.00 97.88 416 SER A C 1
ATOM 3100 O O . SER A 1 416 ? -4.663 24.361 10.859 1.00 97.88 416 SER A O 1
ATOM 3102 N N . CYS A 1 417 ? -4.432 22.799 9.253 1.00 98.00 417 CYS A N 1
ATOM 3103 C CA . CYS A 1 417 ? -5.832 22.753 8.838 1.00 98.00 417 CYS A CA 1
ATOM 3104 C C . CYS A 1 417 ? -6.649 21.727 9.648 1.00 98.00 417 CYS A C 1
ATOM 3106 O O . CYS A 1 417 ? -7.770 22.027 10.064 1.00 98.00 417 CYS A O 1
ATOM 3108 N N . LEU A 1 418 ? -6.100 20.526 9.875 1.00 98.31 418 LEU A N 1
ATOM 3109 C CA . LEU A 1 418 ? -6.832 19.407 10.482 1.00 98.31 418 LEU A CA 1
ATOM 3110 C C . LEU A 1 418 ? -7.026 19.560 12.000 1.00 98.31 418 LEU A C 1
ATOM 3112 O O . LEU A 1 418 ? -8.099 19.238 12.503 1.00 98.31 418 LEU A O 1
ATOM 3116 N N . GLY A 1 419 ? -6.032 20.080 12.729 1.00 97.81 419 GLY A N 1
ATOM 3117 C CA . GLY A 1 419 ? -6.056 20.200 14.195 1.00 97.81 419 GLY A CA 1
ATOM 3118 C C . GLY A 1 419 ? -7.320 20.877 14.748 1.00 97.81 419 GLY A C 1
ATOM 3119 O O . GLY A 1 419 ? -8.011 20.265 15.560 1.00 97.81 419 GLY A O 1
ATOM 3120 N N . PRO A 1 420 ? -7.710 22.072 14.260 1.00 97.25 420 PRO A N 1
ATOM 3121 C CA . PRO A 1 420 ? -8.944 22.741 14.686 1.00 97.25 420 PRO A CA 1
ATOM 3122 C C . PRO A 1 420 ? -10.242 21.981 14.358 1.00 97.25 420 PRO A C 1
ATOM 3124 O O . PRO A 1 420 ? -11.251 22.183 15.030 1.00 97.25 420 PRO A O 1
ATOM 3127 N N . GLN A 1 421 ? -10.243 21.116 13.335 1.00 97.19 421 GLN A N 1
ATOM 3128 C CA . GLN A 1 421 ? -11.392 20.252 13.027 1.00 97.19 421 GLN A CA 1
ATOM 3129 C C . GLN A 1 421 ? -11.468 19.093 14.025 1.00 97.19 421 GLN A C 1
ATOM 3131 O O . GLN A 1 421 ? -12.537 18.811 14.558 1.00 97.19 421 GLN A O 1
ATOM 3136 N N . VAL A 1 422 ? -10.325 18.482 14.347 1.00 98.06 422 VAL A N 1
ATOM 3137 C CA . VAL A 1 422 ? -10.226 17.423 15.359 1.00 98.06 422 VAL A CA 1
ATOM 3138 C C . VAL A 1 422 ? -10.585 17.947 16.750 1.00 98.06 422 VAL A C 1
ATOM 3140 O O . VAL A 1 422 ? -11.358 17.300 17.446 1.00 98.06 422 VAL A O 1
ATOM 3143 N N . GLU A 1 423 ? -10.108 19.131 17.145 1.00 96.81 423 GLU A N 1
ATOM 3144 C CA . GLU A 1 423 ? -10.483 19.770 18.417 1.00 96.81 423 GLU A CA 1
ATOM 3145 C C . GLU A 1 423 ? -12.006 19.972 18.513 1.00 96.81 423 GLU A C 1
ATOM 3147 O O . GLU A 1 423 ? -12.614 19.634 19.529 1.00 96.81 423 GLU A O 1
ATOM 3152 N N . ALA A 1 424 ? -12.647 20.439 17.434 1.00 96.56 424 ALA A N 1
ATOM 3153 C CA . ALA A 1 424 ? -14.099 20.588 17.375 1.00 96.56 424 ALA A CA 1
ATOM 3154 C C . ALA A 1 424 ? -14.844 19.240 17.418 1.00 96.56 424 ALA A C 1
ATOM 3156 O O . ALA A 1 424 ? -15.852 19.127 18.116 1.00 96.56 424 ALA A O 1
ATOM 3157 N N . ALA A 1 425 ? -14.350 18.217 16.715 1.00 96.50 425 ALA A N 1
ATOM 3158 C CA . ALA A 1 425 ? -14.930 16.875 16.698 1.00 96.50 425 ALA A CA 1
ATOM 3159 C C . ALA A 1 425 ? -14.830 16.185 18.072 1.00 96.50 425 ALA A C 1
ATOM 3161 O O . ALA A 1 425 ? -15.816 15.640 18.566 1.00 96.50 425 ALA A O 1
ATOM 3162 N N . VAL A 1 426 ? -13.670 16.280 18.731 1.00 96.06 426 VAL A N 1
ATOM 3163 C CA . VAL A 1 426 ? -13.417 15.760 20.086 1.00 96.06 426 VAL A CA 1
ATOM 3164 C C . VAL A 1 426 ? -14.254 16.495 21.137 1.00 96.06 426 VAL A C 1
ATOM 3166 O O . VAL A 1 426 ? -14.808 15.857 22.031 1.00 96.06 426 VAL A O 1
ATOM 3169 N N . ALA A 1 427 ? -14.405 17.818 21.017 1.00 93.94 427 ALA A N 1
ATOM 3170 C CA . ALA A 1 427 ? -15.260 18.615 21.899 1.00 93.94 427 ALA A CA 1
ATOM 3171 C C . ALA A 1 427 ? -16.770 18.401 21.662 1.00 93.94 427 ALA A C 1
ATOM 3173 O O . ALA A 1 427 ? -17.574 18.761 22.521 1.00 93.94 427 ALA A O 1
ATOM 3174 N N . ALA A 1 428 ? -17.158 17.826 20.517 1.00 91.69 428 ALA A N 1
ATOM 3175 C CA . ALA A 1 428 ? -18.539 17.520 20.138 1.00 91.69 428 ALA A CA 1
ATOM 3176 C C . ALA A 1 428 ? -18.837 16.002 20.103 1.00 91.69 428 ALA A C 1
ATOM 3178 O O . ALA A 1 428 ? -19.755 15.559 19.398 1.00 91.69 428 ALA A O 1
ATOM 3179 N N . PHE A 1 429 ? -18.051 15.219 20.848 1.00 90.19 429 PHE A N 1
ATOM 3180 C CA . PHE A 1 429 ? -18.302 13.813 21.161 1.00 90.19 429 PHE A CA 1
ATOM 3181 C C . PHE A 1 429 ? -19.291 13.695 22.331 1.00 90.19 429 PHE A C 1
ATOM 3183 O O . PHE A 1 429 ? -19.068 14.270 23.396 1.00 90.19 429 PHE A O 1
ATOM 3190 N N . GLU A 1 430 ? -20.361 12.921 22.144 1.00 82.69 430 GLU A N 1
ATOM 3191 C CA . GLU A 1 430 ? -21.406 12.668 23.146 1.00 82.69 430 GLU A CA 1
ATOM 3192 C C . GLU A 1 430 ? -21.781 11.170 23.165 1.00 82.69 430 GLU A C 1
ATOM 3194 O O . GLU A 1 430 ? -21.617 10.467 22.162 1.00 82.69 430 GLU A O 1
ATOM 3199 N N . CYS A 1 431 ? -22.284 10.698 24.313 1.00 77.56 431 CYS A N 1
ATOM 3200 C CA . CYS A 1 431 ? -22.901 9.379 24.505 1.00 77.56 431 CYS A CA 1
ATOM 3201 C C . CYS A 1 431 ? -24.429 9.540 24.619 1.00 77.56 431 CYS A C 1
ATOM 3203 O O . CYS A 1 431 ? -25.153 8.742 23.983 1.00 77.56 431 CYS A O 1
#